Protein 8B8V (pdb70)

Sequence (397 aa):
EYKYPAIKDLKKPCITLGKAPDLNKAYKSVLSGMNAAKLDPDDVCSYLAAAMQFFEGTCPEDWTSYGILIARKGDRITPNSLVEIKRTDVEGNWALTGGMELTRDPTVSEHASLVGLLLSLYRLSKISNYKTNIADRIEQIFETAPFVKIVEHHTLMTTHKMCANWSTIPNFRFLAGTYDMFFSRIEHLYSAIRVGTVVTAYEDCSGLVSFTGFIKQINLTAREAILYFFHKNFEEEIRRMFEPGQETAVPHSYFIHFRSLGLSGKSPYSSNAVGHVFNLIHFVGCYMGQVRSLNATVIAACAPHEMSVLGGYLGEEFSPEAVYTRIMMNGGRLKRSHIRRYVSVSSNHQARPNSFAEFLNKTYSIFVNPSAIRAGLMAEETVDLINRNIEDNQAHL

Nearest PDB structures (foldseek):
  8b8v-assembly1_A  TM=1.003E+00  e=4.172E-60  Rabies virus CVS-11
  8fwl-assembly1_A  TM=9.904E-01  e=1.709E-51  Lyssavirus australis
  8ffr-assembly1_K  TM=9.799E-01  e=9.275E-48  Rabies virus CVS-11
  3pto-assembly1_A-2  TM=8.104E-01  e=1.019E-15  Vesicular stomatitis Indiana virus
  5uk4-assembly2_B  TM=8.076E-01  e=6.998E-15  Vesicular stomatitis Indiana virus strain San Juan

Secondary structure (DSSP, 8-state):
-------SSSPPPEEEE-PPPPHHHHHHHHHHHHHHT---HHHHHHHHHHGGGG--EE-SS-EEETTEEEE-TT-EE-GGGGSEEEE-S--------S-----SPPPHHHHHHHHHHHHHHHHHHH---HHHHHHHHHHHHTTSTTS---S-TTHHHHHHHHTTTGGG-HHHHHHHHHHHHHHHHS--TTGGGHHHHGGGTTTT-HHHHHHHHHHHHTT--HHHHHHT--BTTHHHHHHHHT-TTS-TTSTT-GGGGTTTTTS-SS-TTSTTTTHHHHHHHHHHHHHTT-HHHHTSBP-TTS-HHHHHHHHHHHHH---HHHHHHHHHHTTT---HHHHHHHHHHHTTS-PPTTBHHHHHHHHH-/-B--HHHHTS---HHHHHHHHHHHHHHHHHH-

Solvent-accessible surface area: 18147 Å² total; per-residue (Å²): 72,183,85,53,2,14,30,187,93,118,123,60,11,59,18,75,13,23,86,60,20,75,27,48,136,0,1,39,10,4,13,0,3,0,57,45,20,139,25,41,47,112,9,0,3,4,0,0,8,17,0,1,112,45,0,80,5,68,0,69,97,77,7,63,1,16,49,10,73,12,1,119,137,44,61,139,14,22,0,76,26,0,6,62,31,102,72,60,136,106,112,26,114,53,56,112,58,20,45,44,180,42,127,124,78,15,67,68,37,12,4,0,0,0,0,0,3,0,0,0,0,1,18,0,12,86,61,147,140,142,26,50,87,22,2,62,129,0,7,90,23,4,52,77,87,47,8,55,87,28,17,122,103,113,19,0,38,72,0,7,153,107,3,43,114,17,12,94,49,99,44,0,34,6,0,0,0,0,0,0,4,0,8,40,50,4,177,32,120,13,25,37,0,17,11,0,0,4,35,0,16,15,12,65,1,56,0,0,39,19,0,0,26,12,3,134,122,27,130,57,80,1,131,44,0,42,9,9,8,2,5,129,36,1,107,109,8,22,159,52,0,50,74,108,59,10,41,15,23,56,79,44,0,0,2,15,4,2,50,3,7,56,22,4,50,117,6,0,0,17,21,98,3,0,0,26,0,16,0,0,12,23,0,4,6,0,25,71,34,66,89,215,6,4,35,21,78,19,15,89,96,15,25,10,105,70,0,0,20,0,0,0,0,0,4,72,40,96,74,2,47,42,0,46,64,62,0,76,156,49,48,23,161,27,62,194,50,1,46,148,92,0,36,58,21,0,65,130,39,166,43,135,108,102,2,0,0,41,30,0,39,148,50,49,98,118,28,66,47,0,62,67,51,125,102,48,209,174,23,80,70,1,11,71,17,0,19,124,32,46,114,84,15,88,90,47,100

Organism: Rabies virus (strain CVS-11) (NCBI:txid11294)

InterPro domains:
  IPR000448 Rhabdovirus nucleocapsid [PF00945] (11-428)
  IPR023330 Rhabdovirus nucleocapsid, N-terminal [G3DSA:1.10.3570.10] (37-230)
  IPR023331 Rhabdovirus nucleocapsid, C-terminal [G3DSA:1.10.3610.10] (233-447)
  IPR035961 Rhabdovirus nucleoprotein-like [SSF140809] (7-448)

Structure (mmCIF, N/CA/C/O backbone):
data_8B8V
#
_entry.id   8B8V
#
_cell.length_a   39.571
_cell.length_b   73.617
_cell.length_c   154.361
_cell.angle_alpha   90.000
_cell.angle_beta   90.000
_cell.angle_gamma   90.000
#
_symmetry.space_group_name_H-M   'P 21 21 21'
#
loop_
_entity.id
_entity.type
_entity.pdbx_description
1 polymer Nucleoprotein
2 polymer Phosphoprotein
3 non-polymer DI(HYDROXYETHYL)ETHER
4 water water
#
loop_
_atom_site.group_PDB
_atom_site.id
_atom_site.type_symbol
_atom_site.label_atom_id
_atom_site.label_alt_id
_atom_site.label_comp_id
_atom_site.label_asym_id
_atom_site.label_entity_id
_atom_site.label_seq_id
_atom_site.pdbx_PDB_ins_code
_atom_site.Cartn_x
_atom_site.Cartn_y
_atom_site.Cartn_z
_atom_site.occupancy
_atom_site.B_iso_or_equiv
_atom_site.auth_seq_id
_atom_site.auth_comp_id
_atom_site.auth_asym_id
_atom_site.auth_atom_id
_atom_site.pdbx_PDB_model_num
ATOM 1 N N . GLU A 1 4 ? 16.727 36.716 21.802 1.00 55.49 27 GLU A N 1
ATOM 2 C CA . GLU A 1 4 ? 16.086 37.612 20.786 1.00 61.80 27 GLU A CA 1
ATOM 3 C C . GLU A 1 4 ? 14.973 38.494 21.314 1.00 66.71 27 GLU A C 1
ATOM 4 O O . GLU A 1 4 ? 14.767 39.570 20.760 1.00 79.14 27 GLU A O 1
ATOM 10 N N . TYR A 1 5 ? 14.249 38.054 22.348 1.00 65.75 28 TYR A N 1
ATOM 11 C CA . TYR A 1 5 ? 12.910 38.575 22.588 1.00 63.25 28 TYR A CA 1
ATOM 12 C C . TYR A 1 5 ? 12.865 39.982 23.208 1.00 53.31 28 TYR A C 1
ATOM 13 O O . TYR A 1 5 ? 12.215 40.834 22.632 1.00 51.07 28 TYR A O 1
ATOM 22 N N . LYS A 1 6 ? 13.583 40.272 24.293 1.00 44.24 29 LYS A N 1
ATOM 23 C CA . LYS A 1 6 ? 13.281 41.518 25.080 1.00 40.62 29 LYS A CA 1
ATOM 24 C C . LYS A 1 6 ? 14.402 42.589 25.088 1.00 34.69 29 LYS A C 1
ATOM 25 O O . LYS A 1 6 ? 15.405 42.441 25.767 1.00 35.17 29 LYS A O 1
ATOM 31 N N . TYR A 1 7 ? 14.234 43.645 24.298 1.00 27.57 30 TYR A N 1
ATOM 32 C CA . TYR A 1 7 ? 15.139 44.762 24.329 1.00 29.26 30 TYR A CA 1
ATOM 33 C C . TYR A 1 7 ? 15.082 45.493 25.692 1.00 27.97 30 TYR A C 1
ATOM 34 O O . TYR A 1 7 ? 13.998 45.694 26.210 1.00 28.98 30 TYR A O 1
ATOM 43 N N . PRO A 1 8 ? 16.235 45.911 26.257 1.00 28.87 31 PRO A N 1
ATOM 44 C CA . PRO A 1 8 ? 16.232 46.500 27.644 1.00 28.16 31 PRO A CA 1
ATOM 45 C C . PRO A 1 8 ? 15.699 47.946 27.864 1.00 26.33 31 PRO A C 1
ATOM 46 O O . PRO A 1 8 ? 15.501 48.308 28.991 1.00 27.24 31 PRO A O 1
ATOM 50 N N . ALA A 1 9 ? 15.433 48.738 26.834 1.00 26.93 32 ALA A N 1
ATOM 51 C CA . ALA A 1 9 ? 15.143 50.183 27.011 1.00 29.66 32 ALA A CA 1
ATOM 52 C C . ALA A 1 9 ? 13.940 50.382 27.946 1.00 29.98 32 ALA A C 1
ATOM 53 O O . ALA A 1 9 ? 12.888 49.818 27.726 1.00 31.12 32 ALA A O 1
ATOM 55 N N . ILE A 1 10 ? 14.139 51.130 29.030 1.00 30.49 33 ILE A N 1
ATOM 56 C CA . ILE A 1 10 ? 13.083 51.405 30.006 1.00 29.52 33 ILE A CA 1
ATOM 57 C C . ILE A 1 10 ? 12.124 52.332 29.290 1.00 29.36 33 ILE A C 1
ATOM 58 O O . ILE A 1 10 ? 12.542 53.318 28.723 1.00 30.19 33 ILE A O 1
ATOM 63 N N . LYS A 1 11 ? 10.850 52.013 29.296 1.00 36.20 34 LYS A N 1
ATOM 64 C CA . LYS A 1 11 ? 9.879 52.842 28.556 1.00 47.55 34 LYS A CA 1
ATOM 65 C C . LYS A 1 11 ? 9.044 53.835 29.398 1.00 49.23 34 LYS A C 1
ATOM 66 O O . LYS A 1 11 ? 8.416 54.718 28.827 1.00 52.95 34 LYS A O 1
ATOM 72 N N . ASP A 1 12 ? 9.152 53.768 30.725 1.00 46.08 35 ASP A N 1
ATOM 73 C CA . ASP A 1 12 ? 8.266 54.496 31.638 1.00 45.57 35 ASP A CA 1
ATOM 74 C C . ASP A 1 12 ? 8.960 55.362 32.728 1.00 41.27 35 ASP A C 1
ATOM 75 O O . ASP A 1 12 ? 8.374 55.705 33.734 1.00 41.32 35 ASP A O 1
ATOM 80 N N . LEU A 1 13 ? 10.215 55.704 32.536 1.00 41.56 36 LEU A N 1
ATOM 81 C CA . LEU A 1 13 ? 10.965 56.487 33.521 1.00 39.85 36 LEU A CA 1
ATOM 82 C C . LEU A 1 13 ? 11.122 55.834 34.890 1.00 36.21 36 LEU A C 1
ATOM 83 O O . LEU A 1 13 ? 11.538 56.512 35.790 1.00 35.18 36 LEU A O 1
ATOM 88 N N . LYS A 1 14 ? 10.825 54.540 35.072 1.00 36.14 37 LYS A N 1
ATOM 89 C CA . LYS A 1 14 ? 11.054 53.908 36.381 1.00 36.54 37 LYS A CA 1
ATOM 90 C C . LYS A 1 14 ? 12.486 53.330 36.534 1.00 34.23 37 LYS A C 1
ATOM 91 O O . LYS A 1 14 ? 12.987 52.622 35.658 1.00 33.39 37 LYS A O 1
ATOM 97 N N . LYS A 1 15 ? 13.152 53.671 37.634 1.00 32.16 38 LYS A N 1
ATOM 98 C CA . LYS A 1 15 ? 14.485 53.147 37.943 1.00 29.60 38 LYS A CA 1
ATOM 99 C C . LYS A 1 15 ? 14.384 51.675 38.121 1.00 27.36 38 LYS A C 1
ATOM 100 O O . LYS A 1 15 ? 13.356 51.188 38.579 1.00 30.06 38 LYS A O 1
ATOM 106 N N . PRO A 1 16 ? 15.439 50.939 37.744 1.00 25.42 39 PRO A N 1
ATOM 107 C CA . PRO A 1 16 ? 15.494 49.532 38.161 1.00 24.61 39 PRO A CA 1
ATOM 108 C C . PRO A 1 16 ? 15.273 49.369 39.672 1.00 24.63 39 PRO A C 1
ATOM 109 O O . PRO A 1 16 ? 15.824 50.140 40.468 1.00 22.46 39 PRO A O 1
ATOM 113 N N . CYS A 1 17 ? 14.496 48.353 40.034 1.00 25.74 40 CYS A N 1
ATOM 114 C CA . CYS A 1 17 ? 13.900 48.207 41.351 1.00 27.62 40 CYS A CA 1
ATOM 115 C C . CYS A 1 17 ? 14.101 46.790 41.890 1.00 25.57 40 CYS A C 1
ATOM 116 O O . CYS A 1 17 ? 14.018 45.851 41.147 1.00 25.00 40 CYS A O 1
ATOM 119 N N . ILE A 1 18 ? 14.382 46.629 43.187 1.00 22.92 41 ILE A N 1
ATOM 120 C CA . ILE A 1 18 ? 14.249 45.342 43.830 1.00 20.06 41 ILE A CA 1
ATOM 121 C C . ILE A 1 18 ? 13.625 45.605 45.186 1.00 19.40 41 ILE A C 1
ATOM 122 O O . ILE A 1 18 ? 13.583 46.738 45.641 1.00 19.42 41 ILE A O 1
ATOM 127 N N . THR A 1 19 ? 13.161 44.550 45.832 1.00 21.52 42 THR A N 1
ATOM 128 C CA . THR A 1 19 ? 12.616 44.600 47.205 1.00 23.66 42 THR A CA 1
ATOM 129 C C . THR A 1 19 ? 13.379 43.658 48.114 1.00 22.41 42 THR A C 1
ATOM 130 O O . THR A 1 19 ? 13.701 42.543 47.736 1.00 23.48 42 THR A O 1
ATOM 134 N N . LEU A 1 20 ? 13.656 44.151 49.301 1.00 24.52 43 LEU A N 1
ATOM 135 C CA . LEU A 1 20 ? 14.505 43.506 50.324 1.00 25.60 43 LEU A CA 1
ATOM 136 C C . LEU A 1 20 ? 13.806 43.663 51.673 1.00 23.45 43 LEU A C 1
ATOM 137 O O . LEU A 1 20 ? 12.803 44.333 51.760 1.00 24.92 43 LEU A O 1
ATOM 142 N N . GLY A 1 21 ? 14.350 43.076 52.728 1.00 22.63 44 GLY A N 1
ATOM 143 C CA . GLY A 1 21 ? 13.771 43.192 54.063 1.00 22.70 44 GLY A CA 1
ATOM 144 C C . GLY A 1 21 ? 13.955 44.551 54.677 1.00 24.84 44 GLY A C 1
ATOM 145 O O . GLY A 1 21 ? 14.423 45.513 54.018 1.00 25.99 44 GLY A O 1
ATOM 146 N N . LYS A 1 22 ? 13.615 44.630 55.957 1.00 24.79 45 LYS A N 1
ATOM 147 C CA . LYS A 1 22 ? 13.642 45.886 56.679 1.00 27.50 45 LYS A CA 1
ATOM 148 C C . LYS A 1 22 ? 15.099 46.332 56.953 1.00 26.68 45 LYS A C 1
ATOM 149 O O . LYS A 1 22 ? 15.941 45.525 57.284 1.00 25.59 45 LYS A O 1
ATOM 155 N N . ALA A 1 23 ? 15.351 47.628 56.842 1.00 24.79 46 ALA A N 1
ATOM 156 C CA . ALA A 1 23 ? 16.725 48.162 56.867 1.00 26.40 46 ALA A CA 1
ATOM 157 C C . ALA A 1 23 ? 17.349 47.829 58.194 1.00 24.18 46 ALA A C 1
ATOM 158 O O . ALA A 1 23 ? 16.748 48.058 59.209 1.00 28.02 46 ALA A O 1
ATOM 160 N N . PRO A 1 24 ? 18.555 47.286 58.195 1.00 25.24 47 PRO A N 1
ATOM 161 C CA . PRO A 1 24 ? 19.135 46.911 59.502 1.00 24.93 47 PRO A CA 1
ATOM 162 C C . PRO A 1 24 ? 19.929 48.037 60.142 1.00 22.21 47 PRO A C 1
ATOM 163 O O . PRO A 1 24 ? 20.322 48.971 59.477 1.00 21.29 47 PRO A O 1
ATOM 167 N N . ASP A 1 25 ? 20.158 47.934 61.445 1.00 23.55 48 ASP A N 1
ATOM 168 C CA . ASP A 1 25 ? 21.197 48.728 62.116 1.00 24.65 48 ASP A CA 1
ATOM 169 C C . ASP A 1 25 ? 22.540 48.298 61.461 1.00 23.69 48 ASP A C 1
ATOM 170 O O . ASP A 1 25 ? 22.843 47.123 61.496 1.00 24.20 48 ASP A O 1
ATOM 175 N N . LEU A 1 26 ? 23.294 49.193 60.807 1.00 22.55 49 LEU A N 1
ATOM 176 C CA . LEU A 1 26 ? 24.504 48.763 60.042 1.00 24.60 49 LEU A CA 1
ATOM 177 C C . LEU A 1 26 ? 25.667 48.097 60.823 1.00 24.36 49 LEU A C 1
ATOM 178 O O . LEU A 1 26 ? 26.359 47.278 60.257 1.00 24.83 49 LEU A O 1
ATOM 183 N N . ASN A 1 27 ? 25.863 48.464 62.091 1.00 23.26 50 ASN A N 1
ATOM 184 C CA . ASN A 1 27 ? 26.874 47.841 62.967 1.00 27.87 50 ASN A CA 1
ATOM 185 C C . ASN A 1 27 ? 26.549 46.412 63.265 1.00 24.40 50 ASN A C 1
ATOM 186 O O . ASN A 1 27 ? 27.413 45.556 63.189 1.00 24.60 50 ASN A O 1
ATOM 191 N N . LYS A 1 28 ? 25.276 46.167 63.530 1.00 22.54 51 LYS A N 1
ATOM 192 C CA . LYS A 1 28 ? 24.803 44.817 63.729 1.00 23.60 51 LYS A CA 1
ATOM 193 C C . LYS A 1 28 ? 24.823 43.951 62.502 1.00 21.23 51 LYS A C 1
ATOM 194 O O . LYS A 1 28 ? 25.172 42.762 62.610 1.00 20.02 51 LYS A O 1
ATOM 200 N N . ALA A 1 29 ? 24.374 44.506 61.381 1.00 19.03 52 ALA A N 1
ATOM 201 C CA . ALA A 1 29 ? 24.445 43.836 60.104 1.00 20.16 52 ALA A CA 1
ATOM 202 C C . ALA A 1 29 ? 25.873 43.479 59.784 1.00 19.82 52 ALA A C 1
ATOM 203 O O . ALA A 1 29 ? 26.155 42.342 59.485 1.00 19.39 52 ALA A O 1
ATOM 205 N N . TYR A 1 30 ? 26.790 44.442 59.859 1.00 20.41 53 TYR A N 1
ATOM 206 C CA . TYR A 1 30 ? 28.231 44.100 59.665 1.00 19.34 53 TYR A CA 1
ATOM 207 C C . TYR A 1 30 ? 28.668 42.875 60.495 1.00 19.41 53 TYR A C 1
ATOM 208 O O . TYR A 1 30 ? 29.318 41.938 59.997 1.00 18.95 53 TYR A O 1
ATOM 217 N N . LYS A 1 31 ? 28.313 42.873 61.765 1.00 21.33 54 LYS A N 1
ATOM 218 C CA . LYS A 1 31 ? 28.806 41.833 62.682 1.00 22.81 54 LYS A CA 1
ATOM 219 C C . LYS A 1 31 ? 28.240 40.469 62.300 1.00 22.67 54 LYS A C 1
ATOM 220 O O . LYS A 1 31 ? 28.974 39.440 62.214 1.00 21.11 54 LYS A O 1
ATOM 226 N N . SER A 1 32 ? 26.937 40.457 62.048 1.00 22.10 55 SER A N 1
ATOM 227 C CA . SER A 1 32 ? 26.287 39.214 61.622 1.00 20.39 55 SER A CA 1
ATOM 228 C C . SER A 1 32 ? 26.912 38.696 60.355 1.00 19.58 55 SER A C 1
ATOM 229 O O . SER A 1 32 ? 27.261 37.557 60.306 1.00 18.88 55 SER A O 1
ATOM 232 N N . VAL A 1 33 ? 27.077 39.558 59.335 1.00 21.01 56 VAL A N 1
ATOM 233 C CA . VAL A 1 33 ? 27.562 39.126 58.013 1.00 20.39 56 VAL A CA 1
ATOM 234 C C . VAL A 1 33 ? 29.046 38.698 58.049 1.00 21.88 56 VAL A C 1
ATOM 235 O O . VAL A 1 33 ? 29.424 37.694 57.409 1.00 22.10 56 VAL A O 1
ATOM 239 N N . LEU A 1 34 ? 29.887 39.447 58.772 1.00 21.74 57 LEU A N 1
ATOM 240 C CA . LEU A 1 34 ? 31.298 39.052 58.947 1.00 23.09 57 LEU A CA 1
ATOM 241 C C . LEU A 1 34 ? 31.369 37.707 59.652 1.00 24.40 57 LEU A C 1
ATOM 242 O O . LEU A 1 34 ? 32.131 36.839 59.262 1.00 21.83 57 LEU A O 1
ATOM 247 N N . SER A 1 35 ? 30.571 37.539 60.700 1.00 25.91 58 SER A N 1
ATOM 248 C CA . SER A 1 35 ? 30.486 36.239 61.357 1.00 27.93 58 SER A CA 1
ATOM 249 C C . SER A 1 35 ? 30.184 35.082 60.360 1.00 25.21 58 SER A C 1
ATOM 250 O O . SER A 1 35 ? 30.812 34.041 60.431 1.00 24.71 58 SER A O 1
ATOM 253 N N . GLY A 1 36 ? 29.208 35.266 59.473 1.00 23.13 59 GLY A N 1
ATOM 254 C CA . GLY A 1 3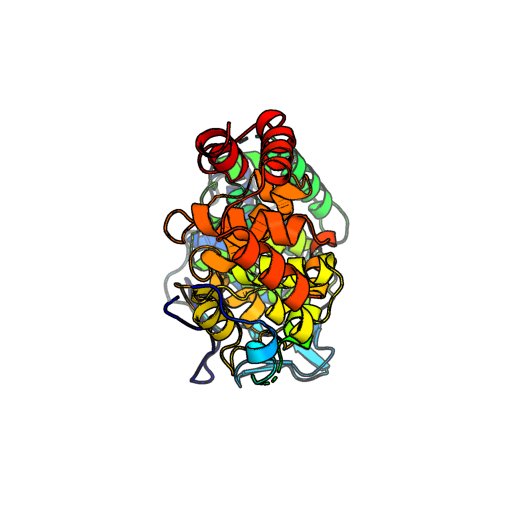6 ? 28.902 34.276 58.434 1.00 22.42 59 GLY A CA 1
ATOM 255 C C . GLY A 1 36 ? 29.994 34.041 57.416 1.00 22.60 59 GLY A C 1
ATOM 256 O O . GLY A 1 36 ? 30.249 32.914 57.009 1.00 21.34 59 GLY A O 1
ATOM 257 N N . MET A 1 37 ? 30.610 35.122 56.969 1.00 24.53 60 MET A N 1
ATOM 258 C CA . MET A 1 37 ? 31.787 35.037 56.123 1.00 27.74 60 MET A CA 1
ATOM 259 C C . MET A 1 37 ? 32.824 34.110 56.780 1.00 28.72 60 MET A C 1
ATOM 260 O O . MET A 1 37 ? 33.333 33.187 56.127 1.00 22.97 60 MET A O 1
ATOM 265 N N . ASN A 1 38 ? 33.077 34.308 58.074 1.00 27.51 61 ASN A N 1
ATOM 266 C CA . ASN A 1 38 ? 34.054 33.464 58.777 1.00 28.64 61 ASN A CA 1
ATOM 267 C C . ASN A 1 38 ? 33.617 32.028 58.974 1.00 30.35 61 ASN A C 1
ATOM 268 O O . ASN A 1 38 ? 34.461 31.154 58.985 1.00 30.80 61 ASN A O 1
ATOM 273 N N . ALA A 1 39 ? 32.329 31.770 59.172 1.00 29.23 62 ALA A N 1
ATOM 274 C CA . ALA A 1 39 ? 31.887 30.383 59.287 1.00 29.09 62 ALA A CA 1
ATOM 275 C C . ALA A 1 39 ? 31.503 29.747 57.956 1.00 32.16 62 ALA A C 1
ATOM 276 O O . ALA A 1 39 ? 31.067 28.607 57.968 1.00 36.27 62 ALA A O 1
ATOM 278 N N . ALA A 1 40 ? 31.649 30.435 56.813 1.00 32.27 63 ALA A N 1
ATOM 279 C CA . ALA A 1 40 ? 31.094 29.919 55.522 1.00 33.61 63 ALA A CA 1
ATOM 280 C C . ALA A 1 40 ? 29.579 29.589 55.568 1.00 31.33 63 ALA A C 1
ATOM 281 O O . ALA A 1 40 ? 29.090 28.643 54.980 1.00 34.67 63 ALA A O 1
ATOM 283 N N . LYS A 1 41 ? 28.843 30.399 56.278 1.00 31.74 64 LYS A N 1
ATOM 284 C CA . LYS A 1 41 ? 27.463 30.154 56.485 1.00 35.89 64 LYS A CA 1
ATOM 285 C C . LYS A 1 41 ? 26.788 31.490 56.300 1.00 34.11 64 LYS A C 1
ATOM 286 O O . LYS A 1 41 ? 26.417 32.136 57.242 1.00 39.56 64 LYS A O 1
ATOM 292 N N . LEU A 1 42 ? 26.648 31.905 55.069 1.00 30.21 65 LEU A N 1
ATOM 293 C CA . LEU A 1 42 ? 26.010 33.179 54.755 1.00 27.57 65 LEU A CA 1
ATOM 294 C C . LEU A 1 42 ? 24.550 33.034 54.329 1.00 27.19 65 LEU A C 1
ATOM 295 O O . LEU A 1 42 ? 24.210 32.164 53.561 1.00 25.97 65 LEU A O 1
ATOM 300 N N . ASP A 1 43 ? 23.726 33.975 54.764 1.00 28.42 66 ASP A N 1
ATOM 301 C CA . ASP A 1 43 ? 22.348 34.060 54.375 1.00 30.15 66 ASP A CA 1
ATOM 302 C C . ASP A 1 43 ? 22.213 35.063 53.223 1.00 27.20 66 ASP A C 1
ATOM 303 O O . ASP A 1 43 ? 22.472 36.203 53.409 1.00 26.14 66 ASP A O 1
ATOM 308 N N . PRO A 1 44 ? 21.749 34.635 52.049 1.00 28.38 67 PRO A N 1
ATOM 309 C CA . PRO A 1 44 ? 21.759 35.516 50.887 1.00 27.03 67 PRO A CA 1
ATOM 310 C C . PRO A 1 44 ? 20.827 36.737 50.997 1.00 28.29 67 PRO A C 1
ATOM 311 O O . PRO A 1 44 ? 21.175 37.808 50.518 1.00 27.63 67 PRO A O 1
ATOM 315 N N . ASP A 1 45 ? 19.683 36.592 51.651 1.00 25.75 68 ASP A N 1
ATOM 316 C CA . ASP A 1 45 ? 18.806 37.735 51.902 1.00 27.14 68 ASP A CA 1
ATOM 317 C C . ASP A 1 45 ? 19.435 38.741 52.869 1.00 23.81 68 ASP A C 1
ATOM 318 O O . ASP A 1 45 ? 19.240 39.934 52.703 1.00 21.61 68 ASP A O 1
ATOM 323 N N . ASP A 1 46 ? 20.147 38.270 53.885 1.00 21.85 69 ASP A N 1
ATOM 324 C CA . ASP A 1 46 ? 20.820 39.188 54.807 1.00 23.85 69 ASP A CA 1
ATOM 325 C C . ASP A 1 46 ? 21.951 39.951 54.081 1.00 21.23 69 ASP A C 1
ATOM 326 O O . ASP A 1 46 ? 22.129 41.143 54.258 1.00 19.63 69 ASP A O 1
ATOM 331 N N . VAL A 1 47 ? 22.685 39.240 53.244 1.00 20.81 70 VAL A N 1
ATOM 332 C CA . VAL A 1 47 ? 23.819 39.837 52.505 1.00 21.08 70 VAL A CA 1
ATOM 333 C C . VAL A 1 47 ? 23.301 40.956 51.641 1.00 21.07 70 VAL A C 1
ATOM 334 O O . VAL A 1 47 ? 23.853 42.062 51.674 1.00 19.18 70 VAL A O 1
ATOM 338 N N . CYS A 1 48 ? 22.230 40.678 50.894 1.00 21.07 71 CYS A N 1
ATOM 339 C CA . CYS A 1 48 ? 21.646 41.713 50.042 1.00 21.47 71 CYS A CA 1
ATOM 340 C C . CYS A 1 48 ? 21.135 42.895 50.810 1.00 20.12 71 CYS A C 1
ATOM 341 O O . CYS A 1 48 ? 21.414 43.996 50.422 1.00 19.52 71 CYS A O 1
ATOM 344 N N . SER A 1 49 ? 20.419 42.680 51.916 1.00 19.11 72 SER A N 1
ATOM 345 C CA . SER A 1 49 ? 19.975 43.786 52.769 1.00 18.44 72 SER A CA 1
ATOM 346 C C . SER A 1 49 ? 21.130 44.659 53.277 1.00 18.37 72 SER A C 1
ATOM 347 O O . SER A 1 49 ? 21.084 45.891 53.240 1.00 18.27 72 SER A O 1
ATOM 350 N N . TYR A 1 50 ? 22.152 43.999 53.796 1.00 18.08 73 TYR A N 1
ATOM 351 C CA . TYR A 1 50 ? 23.384 44.691 54.170 1.00 17.12 73 TYR A CA 1
ATOM 352 C C . TYR A 1 50 ? 24.058 45.448 53.001 1.00 16.63 73 TYR A C 1
ATOM 353 O O . TYR A 1 50 ? 24.394 46.633 53.167 1.00 17.63 73 TYR A O 1
ATOM 362 N N . LEU A 1 51 ? 24.261 44.795 51.858 1.00 16.22 74 LEU A N 1
ATOM 363 C CA . LEU A 1 51 ? 24.858 45.459 50.681 1.00 16.93 74 LEU A CA 1
ATOM 364 C C . LEU A 1 51 ? 24.153 46.725 50.215 1.00 17.13 74 LEU A C 1
ATOM 365 O O . LEU A 1 51 ? 24.822 47.715 49.825 1.00 16.84 74 LEU A O 1
ATOM 370 N N . ALA A 1 52 ? 22.814 46.681 50.252 1.00 16.68 75 ALA A N 1
ATOM 371 C CA . ALA A 1 52 ? 22.015 47.808 49.922 1.00 17.55 75 ALA A CA 1
ATOM 372 C C . ALA A 1 52 ? 22.135 48.894 50.944 1.00 18.41 75 ALA A C 1
ATOM 373 O O . ALA A 1 52 ? 22.283 50.042 50.567 1.00 18.67 75 ALA A O 1
ATOM 375 N N . ALA A 1 53 ? 22.059 48.554 52.231 1.00 18.75 76 ALA A N 1
ATOM 376 C CA . ALA A 1 53 ? 22.191 49.585 53.292 1.00 19.04 76 ALA A CA 1
ATOM 377 C C . ALA A 1 53 ? 23.604 50.236 53.321 1.00 18.19 76 ALA A C 1
ATOM 378 O O . ALA A 1 53 ? 23.755 51.425 53.637 1.00 19.12 76 ALA A O 1
ATOM 380 N N . ALA A 1 54 ? 24.630 49.463 52.995 1.00 17.00 77 ALA A N 1
ATOM 381 C CA . ALA A 1 54 ? 25.999 50.004 52.985 1.00 17.28 77 ALA A CA 1
ATOM 382 C C . ALA A 1 54 ? 26.281 50.974 51.852 1.00 18.89 77 ALA A C 1
ATOM 383 O O . ALA A 1 54 ? 27.340 51.536 51.819 1.00 20.70 77 ALA A O 1
ATOM 385 N N . MET A 1 55 ? 25.343 51.169 50.923 1.00 20.55 78 MET A N 1
ATOM 386 C CA . MET A 1 55 ? 25.489 52.099 49.824 1.00 21.04 78 MET A CA 1
ATOM 387 C C . MET A 1 55 ? 25.752 53.547 50.251 1.00 21.75 78 MET A C 1
ATOM 388 O O . MET A 1 55 ? 26.546 54.250 49.637 1.00 18.13 78 MET A O 1
ATOM 393 N N . GLN A 1 56 ? 25.085 53.941 51.320 1.00 21.23 79 GLN A N 1
ATOM 394 C CA . GLN A 1 56 ? 25.251 55.225 51.943 1.00 24.51 79 GLN A CA 1
ATOM 395 C C . GLN A 1 56 ? 26.701 55.590 52.298 1.00 26.71 79 GLN A C 1
ATOM 396 O O . GLN A 1 56 ? 26.971 56.733 52.497 1.00 26.58 79 GLN A O 1
ATOM 402 N N . PHE A 1 57 ? 27.613 54.621 52.407 1.00 26.15 80 PHE A N 1
ATOM 403 C CA . PHE A 1 57 ? 29.01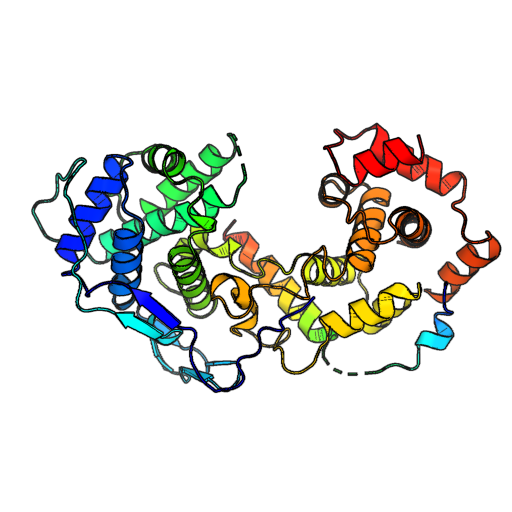1 54.916 52.738 1.00 24.84 80 PHE A CA 1
ATOM 404 C C . PHE A 1 57 ? 29.836 55.236 51.529 1.00 25.02 80 PHE A C 1
ATOM 405 O O . PHE A 1 57 ? 30.984 55.658 51.652 1.00 27.47 80 PHE A O 1
ATOM 413 N N . PHE A 1 58 ? 29.295 55.037 50.347 1.00 23.05 81 PHE A N 1
ATOM 414 C CA . PHE A 1 58 ? 30.086 55.248 49.154 1.00 24.22 81 PHE A CA 1
ATOM 415 C C . PHE A 1 58 ? 29.615 56.524 48.435 1.00 26.10 81 PHE A C 1
ATOM 416 O O . PHE A 1 58 ? 29.081 56.469 47.364 1.00 25.71 81 PHE A O 1
ATOM 424 N N . GLU A 1 59 ? 29.819 57.684 49.031 1.00 29.72 82 GLU A N 1
ATOM 425 C CA . GLU A 1 59 ? 29.353 58.911 48.397 1.00 31.75 82 GLU A CA 1
ATOM 426 C C . GLU A 1 59 ? 30.452 59.523 47.484 1.00 30.84 82 GLU A C 1
ATOM 427 O O . GLU A 1 59 ? 31.645 59.557 47.801 1.00 28.78 82 GLU A O 1
ATOM 433 N N . GLY A 1 60 ? 30.050 59.999 46.322 1.00 30.92 83 GLY A N 1
ATOM 434 C CA . GLY A 1 60 ? 30.956 60.771 45.484 1.00 31.60 83 GLY A CA 1
ATOM 435 C C . GLY A 1 60 ? 30.270 61.817 44.627 1.00 30.92 83 GLY A C 1
ATOM 436 O O . GLY A 1 60 ? 29.053 61.852 44.517 1.00 30.06 83 GLY A O 1
ATOM 437 N N . THR A 1 61 ? 31.080 62.631 43.954 1.00 30.40 84 THR A N 1
ATOM 438 C CA . THR A 1 61 ? 30.564 63.727 43.136 1.00 29.73 84 THR A CA 1
ATOM 439 C C . THR A 1 61 ? 30.437 63.279 41.697 1.00 28.28 84 THR A C 1
ATOM 440 O O . THR A 1 61 ? 31.397 62.794 41.129 1.00 26.49 84 THR A O 1
ATOM 444 N N . CYS A 1 62 ? 29.256 63.450 41.117 1.00 29.08 85 CYS A N 1
ATOM 445 C CA . CYS A 1 62 ? 29.043 63.176 39.691 1.00 30.90 85 CYS A CA 1
ATOM 446 C C . CYS A 1 62 ? 29.755 64.201 38.786 1.00 30.38 85 CYS A C 1
ATOM 447 O O . CYS A 1 62 ? 29.448 65.404 38.842 1.00 29.67 85 CYS A O 1
ATOM 450 N N . PRO A 1 63 ? 30.717 63.751 37.965 1.00 31.70 86 PRO A N 1
ATOM 451 C CA . PRO A 1 63 ? 31.508 64.703 37.208 1.00 31.02 86 PRO A CA 1
ATOM 452 C C . PRO A 1 63 ? 30.794 65.318 35.992 1.00 33.35 86 PRO A C 1
ATOM 453 O O . PRO A 1 63 ? 31.253 66.335 35.472 1.00 34.37 86 PRO A O 1
ATOM 457 N N . GLU A 1 64 ? 29.711 64.700 35.536 1.00 33.93 87 GLU A N 1
ATOM 458 C CA . GLU A 1 64 ? 28.955 65.177 34.385 1.00 41.44 87 GLU A CA 1
ATOM 459 C C . GLU A 1 64 ? 27.523 64.718 34.562 1.00 36.29 87 GLU A C 1
ATOM 460 O O . GLU A 1 64 ? 27.265 63.812 35.339 1.00 34.56 87 GLU A O 1
ATOM 466 N N . ASP A 1 65 ? 26.590 65.380 33.879 1.00 34.17 88 ASP A N 1
ATOM 467 C CA . ASP A 1 65 ? 25.178 65.012 33.917 1.00 32.97 88 ASP A CA 1
ATOM 468 C C . ASP A 1 65 ? 25.019 63.528 33.569 1.00 33.69 88 ASP A C 1
ATOM 469 O O . ASP A 1 65 ? 25.757 63.019 32.713 1.00 33.34 88 ASP A O 1
ATOM 474 N N . TRP A 1 66 ? 24.030 62.863 34.166 1.00 31.04 89 TRP A N 1
ATOM 475 C CA . TRP A 1 66 ? 23.880 61.438 34.008 1.00 27.81 89 TRP A CA 1
ATOM 476 C C . TRP A 1 66 ? 22.449 61.054 33.868 1.00 27.15 89 TRP A C 1
ATOM 477 O O . TRP A 1 66 ? 21.706 61.021 34.853 1.00 25.98 89 TRP A O 1
ATOM 488 N N . THR A 1 67 ? 22.097 60.692 32.630 1.00 25.76 90 THR A N 1
ATOM 489 C CA . THR A 1 67 ? 20.733 60.345 32.219 1.00 28.10 90 THR A CA 1
ATOM 490 C C . THR A 1 67 ? 20.770 59.099 31.366 1.00 25.05 90 THR A C 1
ATOM 491 O O . THR A 1 67 ? 21.673 58.933 30.622 1.00 29.63 90 THR A O 1
ATOM 495 N N . SER A 1 68 ? 19.789 58.228 31.468 1.00 24.12 91 SER A N 1
ATOM 496 C CA . SER A 1 68 ? 19.780 57.029 30.676 1.00 23.98 91 SER A CA 1
ATOM 497 C C . SER A 1 68 ? 18.366 56.548 30.629 1.00 23.32 91 SER A C 1
ATOM 498 O O . SER A 1 68 ? 17.766 56.369 31.697 1.00 23.63 91 SER A O 1
ATOM 501 N N . TYR A 1 69 ? 17.840 56.356 29.419 1.00 23.10 92 TYR A N 1
ATOM 502 C CA . TYR A 1 69 ? 16.462 55.928 29.169 1.00 25.43 92 TYR A CA 1
ATOM 503 C C . TYR A 1 69 ? 15.444 56.937 29.730 1.00 26.57 92 TYR A C 1
ATOM 504 O O . TYR A 1 69 ? 14.373 56.576 30.225 1.00 29.22 92 TYR A O 1
ATOM 513 N N . GLY A 1 70 ? 15.806 58.221 29.639 1.00 31.97 93 GLY A N 1
ATOM 514 C CA . GLY A 1 70 ? 14.960 59.319 30.138 1.00 33.40 93 GLY A CA 1
ATOM 515 C C . GLY A 1 70 ? 15.124 59.566 31.643 1.00 34.83 93 GLY A C 1
ATOM 516 O O . GLY A 1 70 ? 14.742 60.634 32.111 1.00 36.16 93 GLY A O 1
ATOM 517 N N . ILE A 1 71 ? 15.713 58.610 32.395 1.00 32.68 94 ILE A N 1
ATOM 518 C CA . ILE A 1 71 ? 15.829 58.713 33.872 1.00 29.40 94 ILE A CA 1
ATOM 519 C C . ILE A 1 71 ? 17.069 59.571 34.211 1.00 28.66 94 ILE A C 1
ATOM 520 O O . ILE A 1 71 ? 18.186 59.341 33.742 1.00 27.14 94 ILE A O 1
ATOM 525 N N . LEU A 1 72 ? 16.855 60.600 34.998 1.00 27.61 95 LEU A N 1
ATOM 526 C CA . LEU A 1 72 ? 17.959 61.383 35.497 1.00 28.90 95 LEU A CA 1
ATOM 527 C C . LEU A 1 72 ? 18.536 60.660 36.714 1.00 26.24 95 LEU A C 1
ATOM 528 O O . LEU A 1 72 ? 17.827 60.331 37.633 1.00 23.44 95 LEU A O 1
ATOM 533 N N . ILE A 1 73 ? 19.837 60.456 36.735 1.00 26.98 96 ILE A N 1
ATOM 534 C CA . ILE A 1 73 ? 20.481 59.829 37.900 1.00 28.84 96 ILE A CA 1
ATOM 535 C C . ILE A 1 73 ? 21.136 60.890 38.801 1.00 26.72 96 ILE A C 1
ATOM 536 O O . ILE A 1 73 ? 20.963 60.880 40.017 1.00 29.94 96 ILE A O 1
ATOM 541 N N . ALA A 1 74 ? 21.880 61.782 38.170 1.00 27.29 97 ALA A N 1
ATOM 542 C CA . ALA A 1 74 ? 22.547 62.903 38.795 1.00 28.15 97 ALA A CA 1
ATOM 543 C C . ALA A 1 74 ? 22.878 63.955 37.741 1.00 29.52 97 ALA A C 1
ATOM 544 O O . ALA A 1 74 ? 23.066 63.642 36.561 1.00 27.32 97 ALA A O 1
ATOM 546 N N . ARG A 1 75 ? 22.981 65.192 38.218 1.00 27.50 98 ARG A N 1
ATOM 547 C CA . ARG A 1 75 ? 23.489 66.286 37.461 1.00 29.48 98 ARG A CA 1
ATOM 548 C C . ARG A 1 75 ? 24.939 66.473 37.886 1.00 31.76 98 ARG A C 1
ATOM 549 O O . ARG A 1 75 ? 25.303 66.108 39.003 1.00 29.53 98 ARG A O 1
ATOM 557 N N . LYS A 1 76 ? 25.724 67.063 36.987 1.00 29.53 99 LYS A N 1
ATOM 558 C CA . LYS A 1 76 ? 27.068 67.499 37.261 1.00 34.46 99 LYS A CA 1
ATOM 559 C C . LYS A 1 76 ? 27.138 68.182 38.634 1.00 34.44 99 LYS A C 1
ATOM 560 O O . LYS A 1 76 ? 26.403 69.121 38.944 1.00 34.05 99 LYS A O 1
ATOM 566 N N . GLY A 1 77 ? 28.029 67.666 39.457 1.00 32.65 100 GLY A N 1
ATOM 567 C CA . GLY A 1 77 ? 28.233 68.186 40.790 1.00 30.27 100 GLY A CA 1
ATOM 568 C C . GLY A 1 77 ? 27.380 67.577 41.886 1.00 29.74 100 GLY A C 1
ATOM 569 O O . GLY A 1 77 ? 27.661 67.868 43.016 1.00 31.58 100 GLY A O 1
ATOM 570 N N . ASP A 1 78 ? 26.328 66.790 41.590 1.00 29.55 101 ASP A N 1
ATOM 571 C CA . ASP A 1 78 ? 25.517 66.169 42.660 1.00 30.86 101 ASP A CA 1
ATOM 572 C C . ASP A 1 78 ? 26.394 65.159 43.456 1.00 31.35 101 ASP A C 1
ATOM 573 O O . ASP A 1 78 ? 27.284 64.500 42.885 1.00 28.61 101 ASP A O 1
ATOM 578 N N . ARG A 1 79 ? 26.170 65.090 44.759 1.00 29.74 102 ARG A N 1
ATOM 579 C CA . ARG A 1 79 ? 26.781 64.075 45.575 1.00 33.10 102 ARG A CA 1
ATOM 580 C C . ARG A 1 79 ? 25.862 62.922 45.453 1.00 31.74 102 ARG A C 1
ATOM 581 O O . ARG A 1 79 ? 24.680 63.086 45.673 1.00 29.99 102 ARG A O 1
ATOM 589 N N . ILE A 1 80 ? 26.374 61.763 45.052 1.00 29.54 103 ILE A N 1
ATOM 590 C CA . ILE A 1 80 ? 25.529 60.585 44.969 1.00 29.12 103 ILE A CA 1
ATOM 591 C C . ILE A 1 80 ? 26.220 59.359 45.503 1.00 26.65 103 ILE A C 1
ATOM 592 O O . ILE A 1 80 ? 27.414 59.340 45.716 1.00 24.52 103 ILE A O 1
ATOM 597 N N . THR A 1 81 ? 25.391 58.365 45.756 1.00 23.82 104 THR A N 1
ATOM 598 C CA . THR A 1 81 ? 25.812 57.050 46.120 1.00 24.29 104 THR A CA 1
ATOM 599 C C . THR A 1 81 ? 25.171 56.080 45.145 1.00 22.14 104 THR A C 1
ATOM 600 O O . THR A 1 81 ? 24.368 56.496 44.315 1.00 22.14 104 THR A O 1
ATOM 604 N N . PRO A 1 82 ? 25.509 54.788 45.245 1.00 21.03 105 PRO A N 1
ATOM 605 C CA . PRO A 1 82 ? 24.949 53.830 44.287 1.00 20.77 105 PRO A CA 1
ATOM 606 C C . PRO A 1 82 ? 23.475 53.742 44.399 1.00 20.72 105 PRO A C 1
ATOM 607 O O . PRO A 1 82 ? 22.835 53.358 43.447 1.00 22.23 105 PRO A O 1
ATOM 611 N N . ASN A 1 83 ? 22.942 54.091 45.561 1.00 21.29 106 ASN A N 1
ATOM 612 C CA . ASN A 1 83 ? 21.514 54.101 45.777 1.00 23.48 106 ASN A CA 1
ATOM 613 C C . ASN A 1 83 ? 20.767 55.057 44.790 1.00 24.26 106 ASN A C 1
ATOM 614 O O . ASN A 1 83 ? 19.610 54.838 44.509 1.00 25.47 106 ASN A O 1
ATOM 619 N N . SER A 1 84 ? 21.454 56.049 44.220 1.00 23.21 107 SER A N 1
ATOM 620 C CA . SER A 1 84 ? 20.854 56.973 43.285 1.00 24.89 107 SER A CA 1
ATOM 621 C C . SER A 1 84 ? 20.503 56.342 41.942 1.00 25.84 107 SER A C 1
ATOM 622 O O . SER A 1 84 ? 19.743 56.931 41.163 1.00 24.47 107 SER A O 1
ATOM 625 N N . LEU A 1 85 ? 21.083 55.178 41.652 1.00 22.28 108 LEU A N 1
ATOM 626 C CA . LEU A 1 85 ? 20.922 54.573 40.367 1.00 20.87 108 LEU A CA 1
ATOM 627 C C . LEU A 1 85 ? 19.688 53.689 40.287 1.00 21.03 108 LEU A C 1
ATOM 628 O O . LEU A 1 85 ? 19.250 53.350 39.189 1.00 17.98 108 LEU A O 1
ATOM 633 N N . VAL A 1 86 ? 19.157 53.298 41.453 1.00 19.22 109 VAL A N 1
ATOM 634 C CA . VAL A 1 86 ? 18.138 52.277 41.504 1.00 20.03 109 VAL A CA 1
ATOM 635 C C . VAL A 1 86 ? 17.157 52.624 42.597 1.00 22.31 109 VAL A C 1
ATOM 636 O O . VAL A 1 86 ? 17.441 53.436 43.433 1.00 25.70 109 VAL A O 1
ATOM 640 N N . GLU A 1 87 ? 16.031 51.956 42.605 1.00 25.65 110 GLU A N 1
ATOM 641 C CA . GLU A 1 87 ? 15.117 51.959 43.742 1.00 28.48 110 GLU A CA 1
ATOM 642 C C . GLU A 1 87 ? 15.210 50.637 44.503 1.00 27.71 110 GLU A C 1
ATOM 643 O O . GLU A 1 87 ? 14.887 49.573 43.990 1.00 28.05 110 GLU A O 1
ATOM 649 N N . ILE A 1 88 ? 15.598 50.739 45.759 1.00 28.84 111 ILE A N 1
ATOM 650 C CA . ILE A 1 88 ? 15.496 49.654 46.725 1.00 28.52 111 ILE A CA 1
ATOM 651 C C . ILE A 1 88 ? 14.230 49.855 47.549 1.00 27.16 111 ILE A C 1
ATOM 652 O O . ILE A 1 88 ? 14.156 50.736 48.341 1.00 24.98 111 ILE A O 1
ATOM 657 N N . LYS A 1 89 ? 13.264 48.970 47.393 1.00 28.98 112 LYS A N 1
ATOM 658 C CA . LYS A 1 89 ? 12.120 48.948 48.269 1.00 30.01 112 LYS A CA 1
ATOM 659 C C . LYS A 1 89 ? 12.443 48.033 49.419 1.00 26.41 112 LYS A C 1
ATOM 660 O O . LYS A 1 89 ? 13.139 47.041 49.227 1.00 24.40 112 LYS A O 1
ATOM 666 N N . ARG A 1 90 ? 11.832 48.280 50.565 1.00 22.10 113 ARG A N 1
ATOM 667 C CA . ARG A 1 90 ? 12.030 47.424 51.699 1.00 25.58 113 ARG A CA 1
ATOM 668 C C . ARG A 1 90 ? 10.725 47.088 52.437 1.00 26.86 113 ARG A C 1
ATOM 669 O O . ARG A 1 90 ? 9.883 47.934 52.628 1.00 27.38 113 ARG A O 1
ATOM 677 N N . THR A 1 91 ? 10.568 45.843 52.833 1.00 29.15 114 THR A N 1
ATOM 678 C CA . THR A 1 91 ? 9.408 45.390 53.602 1.00 31.14 114 THR A CA 1
ATOM 679 C C . THR A 1 91 ? 9.562 45.688 55.083 1.00 32.41 114 THR A C 1
ATOM 680 O O . THR A 1 91 ? 10.582 46.196 55.517 1.00 30.87 114 THR A O 1
ATOM 684 N N . ASP A 1 92 ? 8.502 45.373 55.826 1.00 37.67 115 ASP A N 1
ATOM 685 C CA . ASP A 1 92 ? 8.433 45.422 57.304 1.00 43.09 115 ASP A CA 1
ATOM 686 C C . ASP A 1 92 ? 9.229 44.280 58.026 1.00 38.09 115 ASP A C 1
ATOM 687 O O . ASP A 1 92 ? 9.458 44.343 59.235 1.00 37.34 115 ASP A O 1
ATOM 692 N N . VAL A 1 93 ? 9.617 43.245 57.290 1.00 38.25 116 VAL A N 1
ATOM 693 C CA . VAL A 1 93 ? 10.189 42.000 57.837 1.00 36.94 116 VAL A CA 1
ATOM 694 C C . VAL A 1 93 ? 11.715 42.109 58.116 1.00 34.86 116 VAL A C 1
ATOM 695 O O . VAL A 1 93 ? 12.517 42.239 57.174 1.00 35.74 116 VAL A O 1
ATOM 699 N N . GLU A 1 94 ? 12.085 42.027 59.392 1.00 32.84 117 GLU A N 1
ATOM 700 C CA . GLU A 1 94 ? 13.479 42.097 59.856 1.00 37.82 117 GLU A CA 1
ATOM 701 C C . GLU A 1 94 ? 14.207 40.910 59.276 1.00 33.63 117 GLU A C 1
ATOM 702 O O . GLU A 1 94 ? 13.618 39.861 59.156 1.00 33.09 117 GLU A O 1
ATOM 708 N N . GLY A 1 95 ? 15.488 41.064 58.951 1.00 30.95 118 GLY A N 1
ATOM 709 C CA . GLY A 1 95 ? 16.327 39.928 58.558 1.00 26.63 118 GLY A CA 1
ATOM 710 C C . GLY A 1 95 ? 16.645 39.126 59.791 1.00 26.74 118 GLY A C 1
ATOM 711 O O . GLY A 1 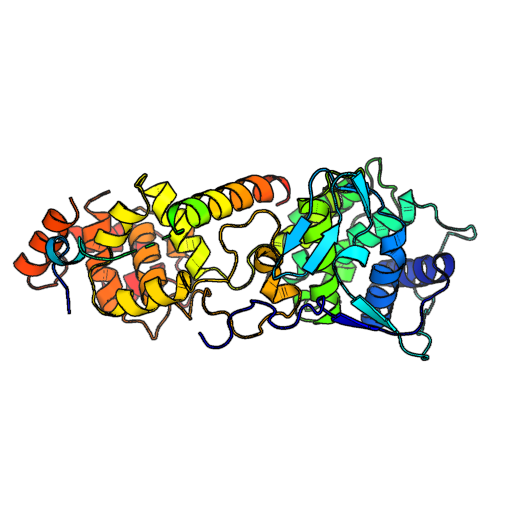95 ? 16.280 39.516 60.895 1.00 28.27 118 GLY A O 1
ATOM 712 N N . ASN A 1 96 ? 17.305 38.001 59.589 1.00 27.00 119 ASN A N 1
ATOM 713 C CA . ASN A 1 96 ? 17.738 37.106 60.663 1.00 31.64 119 ASN A CA 1
ATOM 714 C C . ASN A 1 96 ? 18.896 37.601 61.495 1.00 29.88 119 ASN A C 1
ATOM 715 O O . ASN A 1 96 ? 18.801 37.593 62.691 1.00 28.66 119 ASN A O 1
ATOM 720 N N . TRP A 1 97 ? 20.012 37.962 60.845 1.00 28.08 120 TRP A N 1
ATOM 721 C CA . TRP A 1 97 ? 21.176 38.547 61.507 1.00 28.43 120 TRP A CA 1
ATOM 722 C C . TRP A 1 97 ? 21.770 37.653 62.612 1.00 26.74 120 TRP A C 1
ATOM 723 O O . TRP A 1 97 ? 22.009 38.138 63.716 1.00 28.40 120 TRP A O 1
ATOM 734 N N . ALA A 1 98 ? 22.017 36.379 62.311 1.00 26.58 121 ALA A N 1
ATOM 735 C CA . ALA A 1 98 ? 22.592 35.467 63.289 1.00 29.30 121 ALA A CA 1
ATOM 736 C C . ALA A 1 98 ? 24.071 35.725 63.445 1.00 31.64 121 ALA A C 1
ATOM 737 O O . ALA A 1 98 ? 24.748 36.104 62.497 1.00 31.36 121 ALA A O 1
ATOM 739 N N . LEU A 1 99 ? 24.562 35.498 64.644 1.00 33.84 122 LEU A N 1
ATOM 740 C CA . LEU A 1 99 ? 25.977 35.427 64.879 1.00 39.59 122 LEU A CA 1
ATOM 741 C C . LEU A 1 99 ? 26.321 33.958 64.825 1.00 40.31 122 LEU A C 1
ATOM 742 O O . LEU A 1 99 ? 25.687 33.165 65.482 1.00 44.39 122 LEU A O 1
ATOM 747 N N . THR A 1 100 ? 27.296 33.588 64.008 1.00 40.88 123 THR A N 1
ATOM 748 C CA . THR A 1 100 ? 27.620 32.165 63.799 1.00 45.55 123 THR A CA 1
ATOM 749 C C . THR A 1 100 ? 29.121 31.927 63.990 1.00 47.10 123 THR A C 1
ATOM 750 O O . THR A 1 100 ? 29.547 31.364 65.003 1.00 43.48 123 THR A O 1
ATOM 754 N N . GLY A 1 101 ? 29.917 32.412 63.048 1.00 54.19 124 GLY A N 1
ATOM 755 C CA . GLY A 1 101 ? 31.378 32.265 63.113 1.00 58.60 124 GLY A CA 1
ATOM 756 C C . GLY A 1 101 ? 32.016 33.184 64.131 1.00 58.11 124 GLY A C 1
ATOM 757 O O . GLY A 1 101 ? 31.353 33.650 65.068 1.00 60.76 124 GLY A O 1
ATOM 758 N N . GLY A 1 102 ? 33.307 33.443 63.933 1.00 61.74 125 GLY A N 1
ATOM 759 C CA . GLY A 1 102 ? 34.108 34.265 64.853 1.00 67.35 125 GLY A CA 1
ATOM 760 C C . GLY A 1 102 ? 33.735 35.739 64.809 1.00 68.40 125 GLY A C 1
ATOM 761 O O . GLY A 1 102 ? 33.550 36.321 63.722 1.00 73.45 125 GLY A O 1
ATOM 762 N N . MET A 1 103 ? 33.585 36.332 65.992 1.00 70.64 126 MET A N 1
ATOM 763 C CA . MET A 1 103 ? 33.321 37.776 66.138 1.00 71.14 126 MET A CA 1
ATOM 764 C C . MET A 1 103 ? 34.150 38.301 67.286 1.00 68.10 126 MET A C 1
ATOM 765 O O . MET A 1 103 ? 33.679 38.396 68.420 1.00 74.46 126 MET A O 1
ATOM 770 N N . GLU A 1 104 ? 35.388 38.645 66.961 1.00 68.09 127 GLU A N 1
ATOM 771 C CA . GLU A 1 104 ? 36.302 39.254 67.906 1.00 70.73 127 GLU A CA 1
ATOM 772 C C . GLU A 1 104 ? 35.886 40.687 68.251 1.00 64.01 127 GLU A C 1
ATOM 773 O O . GLU A 1 104 ? 36.087 41.132 69.367 1.00 67.43 127 GLU A O 1
ATOM 779 N N . LEU A 1 105 ? 35.234 41.363 67.315 1.00 59.34 128 LEU A N 1
ATOM 780 C CA . LEU A 1 105 ? 34.910 42.793 67.423 1.00 54.00 128 LEU A CA 1
ATOM 781 C C . LEU A 1 105 ? 33.731 43.090 68.329 1.00 48.21 128 LEU A C 1
ATOM 782 O O . LEU A 1 105 ? 32.584 42.767 68.017 1.00 44.65 128 LEU A O 1
ATOM 787 N N . THR A 1 106 ? 34.038 43.752 69.443 1.00 45.61 129 THR A N 1
ATOM 788 C CA . THR A 1 106 ? 33.030 44.276 70.331 1.00 42.36 129 THR A CA 1
ATOM 789 C C . THR A 1 106 ? 32.608 45.621 69.791 1.00 38.30 129 THR A C 1
ATOM 790 O O . THR A 1 106 ? 31.423 45.889 69.698 1.00 37.05 129 THR A O 1
ATOM 794 N N . ARG A 1 107 ? 33.571 46.490 69.472 1.00 35.40 130 ARG A N 1
ATOM 795 C CA . ARG A 1 107 ? 33.248 47.882 69.112 1.00 32.51 130 ARG A CA 1
ATOM 796 C C . ARG A 1 107 ? 32.541 47.920 67.763 1.00 29.00 130 ARG A C 1
ATOM 797 O O . ARG A 1 107 ? 32.430 46.934 67.084 1.00 29.87 130 ARG A O 1
ATOM 805 N N . ASP A 1 108 ? 32.155 49.097 67.350 1.00 29.10 131 ASP A N 1
ATOM 806 C CA . ASP A 1 108 ? 31.492 49.260 66.084 1.00 31.09 131 ASP A CA 1
ATOM 807 C C . ASP A 1 108 ? 32.503 49.297 64.919 1.00 26.90 131 ASP A C 1
ATOM 808 O O . ASP A 1 108 ? 33.619 49.725 65.101 1.00 27.69 131 ASP A O 1
ATOM 813 N N . PRO A 1 109 ? 32.125 48.784 63.738 1.00 23.89 132 PRO A N 1
ATOM 814 C CA . PRO A 1 109 ? 33.018 48.850 62.571 1.00 22.78 132 PRO A CA 1
ATOM 815 C C . PRO A 1 109 ? 33.199 50.281 62.076 1.00 23.50 132 PRO A C 1
ATOM 816 O O . PRO A 1 109 ? 32.296 51.093 62.250 1.00 24.84 132 PRO A O 1
ATOM 820 N N . THR A 1 110 ? 34.355 50.559 61.474 1.00 22.97 133 THR A N 1
ATOM 821 C CA . THR A 1 110 ? 34.613 51.786 60.724 1.00 23.23 133 THR A CA 1
ATOM 822 C C . THR A 1 110 ? 34.038 51.665 59.295 1.00 22.04 133 THR A C 1
ATOM 823 O O . THR A 1 110 ? 33.790 50.547 58.792 1.00 21.92 133 THR A O 1
ATOM 827 N N . VAL A 1 111 ? 33.866 52.811 58.648 1.00 20.30 134 VAL A N 1
ATOM 828 C CA . VAL A 1 111 ? 33.589 52.869 57.207 1.00 21.45 134 VAL A CA 1
ATOM 829 C C . VAL A 1 111 ? 34.602 52.056 56.343 1.00 20.99 134 VAL A C 1
ATOM 830 O O . VAL A 1 111 ? 34.198 51.296 55.389 1.00 18.37 134 VAL A O 1
ATOM 834 N N . SER A 1 112 ? 35.882 52.160 56.703 1.00 17.88 135 SER A N 1
ATOM 835 C CA . SER A 1 112 ? 36.951 51.370 56.067 1.00 17.73 135 SER A CA 1
ATOM 836 C C . SER A 1 112 ? 36.736 49.822 56.146 1.00 18.55 135 SER A C 1
ATOM 837 O O . SER A 1 112 ? 37.014 49.067 55.176 1.00 17.92 135 SER A O 1
ATOM 840 N N . GLU A 1 113 ? 36.256 49.369 57.310 1.00 18.73 136 GLU A N 1
ATOM 841 C CA . GLU A 1 113 ? 35.900 47.998 57.525 1.00 18.42 136 GLU A CA 1
ATOM 842 C C . GLU A 1 113 ? 34.642 47.537 56.746 1.00 17.54 136 GLU A C 1
ATOM 843 O O . GLU A 1 113 ? 34.683 46.453 56.113 1.00 17.75 136 GLU A O 1
ATOM 849 N N . HIS A 1 114 ? 33.551 48.321 56.779 1.00 15.74 137 HIS A N 1
ATOM 850 C CA . HIS A 1 114 ? 32.401 48.140 55.887 1.00 15.26 137 HIS A CA 1
ATOM 851 C C . HIS A 1 114 ? 32.783 47.981 54.442 1.00 15.11 137 HIS A C 1
ATOM 852 O O . HIS A 1 114 ? 32.425 46.982 53.806 1.00 16.57 137 HIS A O 1
ATOM 859 N N . ALA A 1 115 ? 33.539 48.937 53.908 1.00 15.56 138 ALA A N 1
ATOM 860 C CA . ALA A 1 115 ? 33.960 48.834 52.515 1.00 16.26 138 ALA A CA 1
ATOM 861 C C . ALA A 1 115 ? 34.723 47.563 52.196 1.00 16.85 138 ALA A C 1
ATOM 862 O O . ALA A 1 115 ? 34.572 47.019 51.091 1.00 17.24 138 ALA A O 1
ATOM 864 N N . SER A 1 116 ? 35.532 47.078 53.132 1.00 17.45 139 SER A N 1
ATOM 865 C CA . SER A 1 116 ? 36.255 45.818 52.897 1.00 18.90 139 SER A CA 1
ATOM 866 C C . SER A 1 116 ? 35.307 44.638 52.827 1.00 18.45 139 SER A C 1
ATOM 867 O O . SER A 1 116 ? 35.497 43.759 52.017 1.00 20.25 139 SER A O 1
ATOM 870 N N . LEU A 1 117 ? 34.298 44.619 53.706 1.00 17.41 140 LEU A N 1
ATOM 871 C CA . LEU A 1 117 ? 33.328 43.549 53.760 1.00 16.31 140 LEU A CA 1
ATOM 872 C C . LEU A 1 117 ? 32.442 43.618 52.558 1.00 16.15 140 LEU A C 1
ATOM 873 O O . LEU A 1 117 ? 32.166 42.596 51.963 1.00 15.36 140 LEU A O 1
ATOM 878 N N . VAL A 1 118 ? 31.995 44.819 52.195 1.00 15.59 141 VAL A N 1
ATOM 879 C CA . VAL A 1 118 ? 31.230 44.994 50.958 1.00 14.94 141 VAL A CA 1
ATOM 880 C C . VAL A 1 118 ? 32.046 44.429 49.799 1.00 17.05 141 VAL A C 1
ATOM 881 O O . VAL A 1 118 ? 31.560 43.638 48.979 1.00 16.67 141 VAL A O 1
ATOM 885 N N . GLY A 1 119 ? 33.309 44.827 49.729 1.00 18.72 142 GLY A N 1
ATOM 886 C CA . GLY A 1 119 ? 34.216 44.340 48.659 1.00 18.73 142 GLY A CA 1
ATOM 887 C C . GLY A 1 119 ? 34.343 42.840 48.620 1.00 18.80 142 GLY A C 1
ATOM 888 O O . GLY A 1 119 ? 34.201 42.227 47.561 1.00 19.56 142 GLY A O 1
ATOM 889 N N . LEU A 1 120 ? 34.580 42.222 49.774 1.00 18.64 143 LEU A N 1
ATOM 890 C CA . LEU A 1 120 ? 34.675 40.775 49.799 1.00 18.12 143 LEU A CA 1
ATOM 891 C C . LEU A 1 120 ? 33.371 40.034 49.467 1.00 18.17 143 LEU A C 1
ATOM 892 O O . LEU A 1 120 ? 33.399 38.966 48.850 1.00 17.92 143 LEU A O 1
ATOM 897 N N . LEU A 1 121 ? 32.238 40.567 49.901 1.00 17.28 144 LEU A N 1
ATOM 898 C CA . LEU A 1 121 ? 30.976 39.955 49.576 1.00 17.73 144 LEU A CA 1
ATOM 899 C C . LEU A 1 121 ? 30.689 40.003 48.108 1.00 17.12 144 LEU A C 1
ATOM 900 O O . LEU A 1 121 ? 30.254 39.037 47.516 1.00 19.81 144 LEU A O 1
ATOM 905 N N . LEU A 1 122 ? 30.883 41.144 47.502 1.00 17.66 145 LEU A N 1
ATOM 906 C CA . LEU A 1 122 ? 30.626 41.261 46.062 1.00 18.67 145 LEU A CA 1
ATOM 907 C C . LEU A 1 122 ? 31.550 40.371 45.255 1.00 18.23 145 LEU A C 1
ATOM 908 O O . LEU A 1 122 ? 31.191 39.958 44.135 1.00 19.73 145 LEU A O 1
ATOM 913 N N . SER A 1 123 ? 32.718 40.053 45.788 1.00 17.80 146 SER A N 1
ATOM 914 C CA . SER A 1 123 ? 33.677 39.241 45.022 1.00 18.94 146 SER A CA 1
ATOM 915 C C . SER A 1 123 ? 33.197 37.797 44.890 1.00 18.86 146 SER A C 1
ATOM 916 O O . SER A 1 123 ? 33.618 37.098 44.002 1.00 18.20 146 SER A O 1
ATOM 919 N N . LEU A 1 124 ? 32.224 37.391 45.716 1.00 18.00 147 LEU A N 1
ATOM 920 C CA . LEU A 1 124 ? 31.567 36.117 45.546 1.00 18.22 147 LEU A CA 1
ATOM 921 C C . LEU A 1 124 ? 30.743 36.079 44.250 1.00 19.71 147 LEU A C 1
ATOM 922 O O . LEU A 1 124 ? 30.394 35.002 43.784 1.00 19.44 147 LEU A O 1
ATOM 927 N N . TYR A 1 125 ? 30.445 37.233 43.657 1.00 19.17 148 TYR A N 1
ATOM 928 C CA . TYR A 1 125 ? 29.755 37.236 42.372 1.00 19.78 148 TYR A CA 1
ATOM 929 C C . TYR A 1 125 ? 30.682 36.746 41.305 1.00 20.17 148 TYR A C 1
ATOM 930 O O . TYR A 1 125 ? 30.346 35.845 40.562 1.00 20.82 148 TYR A O 1
ATOM 939 N N . ARG A 1 126 ? 31.846 37.378 41.207 1.00 21.39 149 ARG A N 1
ATOM 940 C CA . ARG A 1 126 ? 32.867 36.982 40.228 1.00 23.75 149 ARG A CA 1
ATOM 941 C C . ARG A 1 126 ? 33.292 35.505 40.383 1.00 23.42 149 ARG A C 1
ATOM 942 O O . ARG A 1 126 ? 33.290 34.762 39.390 1.00 21.40 149 ARG A O 1
ATOM 950 N N . LEU A 1 127 ? 33.596 35.088 41.627 1.00 22.91 150 LEU A N 1
ATOM 951 C CA . LEU A 1 127 ? 33.989 33.687 41.901 1.00 24.71 150 LEU A CA 1
ATOM 952 C C . LEU A 1 127 ? 32.905 32.680 41.514 1.00 26.66 150 LEU A C 1
ATOM 953 O O . LEU A 1 127 ? 33.219 31.625 40.973 1.00 26.89 150 LEU A O 1
ATOM 958 N N . SER A 1 128 ? 31.648 33.003 41.801 1.00 27.46 151 SER A N 1
ATOM 959 C CA . SER A 1 128 ? 30.539 32.198 41.345 1.00 26.07 151 SER A CA 1
ATOM 960 C C . SER A 1 128 ? 30.392 32.201 39.819 1.00 30.23 151 SER A C 1
ATOM 961 O O . SER A 1 128 ? 29.940 31.229 39.236 1.00 30.77 151 SER A O 1
ATOM 964 N N . LYS A 1 129 ? 30.730 33.289 39.156 1.00 31.55 152 LYS A N 1
ATOM 965 C CA . LYS A 1 129 ? 30.547 33.334 37.711 1.00 33.75 152 LYS A CA 1
ATOM 966 C C . LYS A 1 129 ? 31.479 32.419 36.937 1.00 39.94 152 LYS A C 1
ATOM 967 O O . LYS A 1 129 ? 31.134 31.954 35.860 1.00 40.29 152 LYS A O 1
ATOM 973 N N . ILE A 1 130 ? 32.658 32.174 37.482 1.00 46.90 153 ILE A N 1
ATOM 974 C CA . ILE A 1 130 ? 33.556 31.182 36.914 1.00 54.18 153 ILE A CA 1
ATOM 975 C C . ILE A 1 130 ? 33.017 29.787 37.238 1.00 62.11 153 ILE A C 1
ATOM 976 O O . ILE A 1 130 ? 32.767 29.468 38.405 1.00 68.87 153 ILE A O 1
ATOM 981 N N . SER A 1 131 ? 32.835 28.959 36.215 1.00 67.46 154 SER A N 1
ATOM 982 C CA . SER A 1 131 ? 32.205 27.639 36.386 1.00 69.12 154 SER A CA 1
ATOM 983 C C . SER A 1 131 ? 33.090 26.635 37.117 1.00 62.85 154 SER A C 1
ATOM 984 O O . SER A 1 131 ? 33.043 25.444 36.833 1.00 57.31 154 SER A O 1
ATOM 987 N N . ASN A 1 137 ? 40.776 25.992 41.961 1.00 68.13 160 ASN A N 1
ATOM 988 C CA . ASN A 1 137 ? 41.670 25.936 40.801 1.00 68.28 160 ASN A CA 1
ATOM 989 C C . ASN A 1 137 ? 42.282 27.335 40.533 1.00 68.35 160 ASN A C 1
ATOM 990 O O . ASN A 1 137 ? 42.975 27.920 41.413 1.00 54.73 160 ASN A O 1
ATOM 995 N N . TYR A 1 138 ? 42.012 27.872 39.340 1.00 69.40 161 TYR A N 1
ATOM 996 C CA . TYR A 1 138 ? 42.243 29.274 39.016 1.00 70.88 161 TYR A CA 1
ATOM 997 C C . TYR A 1 138 ? 41.419 30.275 39.886 1.00 62.69 161 TYR A C 1
ATOM 998 O O . TYR A 1 138 ? 41.714 31.473 39.897 1.00 55.96 161 TYR A O 1
ATOM 1007 N N . LYS A 1 139 ? 40.394 29.771 40.585 1.00 58.05 162 LYS A N 1
ATOM 1008 C CA . LYS A 1 139 ? 39.619 30.527 41.581 1.00 57.63 162 LYS A CA 1
ATOM 1009 C C . LYS A 1 139 ? 40.509 31.001 42.704 1.00 58.96 162 LYS A C 1
ATOM 1010 O O . LYS A 1 139 ? 40.348 32.113 43.147 1.00 56.09 162 LYS A O 1
ATOM 1016 N N . THR A 1 140 ? 41.427 30.144 43.169 1.00 63.88 163 THR A N 1
ATOM 1017 C CA . THR A 1 140 ? 42.395 30.482 44.258 1.00 61.62 163 THR A CA 1
ATOM 1018 C C . THR A 1 140 ? 43.415 31.551 43.838 1.00 56.17 163 THR A C 1
ATOM 1019 O O . THR A 1 140 ? 43.808 32.395 44.645 1.00 59.81 163 THR A O 1
ATOM 1023 N N . ASN A 1 141 ? 43.824 31.550 42.585 1.00 47.36 164 ASN A N 1
ATOM 1024 C CA . ASN A 1 141 ? 44.597 32.682 42.090 1.00 47.79 164 ASN A CA 1
ATOM 1025 C C . ASN A 1 141 ? 43.790 33.997 42.244 1.00 45.98 164 ASN A C 1
ATOM 1026 O O . ASN A 1 141 ? 44.275 34.998 42.779 1.00 45.30 164 ASN A O 1
ATOM 1031 N N . ILE A 1 142 ? 42.547 33.967 41.767 1.00 42.95 165 ILE A N 1
ATOM 1032 C CA . ILE A 1 142 ? 41.641 35.129 41.819 1.00 40.28 165 ILE A CA 1
ATOM 1033 C C . ILE A 1 142 ? 41.371 35.521 43.272 1.00 34.59 165 ILE A C 1
ATOM 1034 O O . ILE A 1 142 ? 41.531 36.677 43.626 1.00 29.91 165 ILE A O 1
ATOM 1039 N N . ALA A 1 143 ? 41.027 34.541 44.103 1.00 31.24 166 ALA A N 1
ATOM 1040 C CA . ALA A 1 143 ? 40.639 34.783 45.471 1.00 31.95 166 ALA A CA 1
ATOM 1041 C C . ALA A 1 143 ? 41.749 35.371 46.302 1.00 33.68 166 ALA A C 1
ATOM 1042 O O . ALA A 1 143 ? 41.483 36.253 47.097 1.00 32.85 166 ALA A O 1
ATOM 1044 N N . ASP A 1 144 ? 42.985 34.900 46.096 1.00 38.48 167 ASP A N 1
ATOM 1045 C CA . ASP A 1 144 ? 44.159 35.405 46.835 1.00 40.10 167 ASP A CA 1
ATOM 1046 C C . ASP A 1 144 ? 44.469 36.862 46.488 1.00 38.87 167 ASP A C 1
ATOM 1047 O O . ASP A 1 144 ? 44.741 37.687 47.370 1.00 41.27 167 ASP A O 1
ATOM 1052 N N . ARG A 1 145 ? 44.419 37.197 45.207 1.00 35.18 168 ARG A N 1
ATOM 1053 C CA . ARG A 1 145 ? 44.517 38.575 44.800 1.00 34.36 168 ARG A CA 1
ATOM 1054 C C . ARG A 1 145 ? 43.401 39.500 45.381 1.00 31.04 168 ARG A C 1
ATOM 1055 O O . ARG A 1 145 ? 43.661 40.644 45.750 1.00 30.40 168 ARG A O 1
ATOM 1063 N N . ILE A 1 146 ? 42.172 39.004 45.434 1.00 27.52 169 ILE A N 1
ATOM 1064 C CA . ILE A 1 146 ? 41.063 39.765 45.977 1.00 27.62 169 ILE A CA 1
ATOM 1065 C C . ILE A 1 146 ? 41.267 40.049 47.472 1.00 25.82 169 ILE A C 1
ATOM 1066 O O . ILE A 1 146 ? 41.128 41.179 47.906 1.00 24.96 169 ILE A O 1
ATOM 1071 N N . GLU A 1 147 ? 41.553 39.001 48.232 1.00 26.51 170 GLU A N 1
ATOM 1072 C CA . GLU A 1 147 ? 41.904 39.106 49.659 1.00 31.08 170 GLU A CA 1
ATOM 1073 C C . GLU A 1 147 ? 42.968 40.169 49.941 1.00 30.73 170 GLU A C 1
ATOM 1074 O O . GLU A 1 147 ? 42.752 41.066 50.770 1.00 32.21 170 GLU A O 1
ATOM 1080 N N . GLN A 1 148 ? 44.047 40.128 49.175 1.00 28.62 171 GLN A N 1
ATOM 1081 C CA . GLN A 1 148 ? 45.084 41.165 49.202 1.00 28.21 171 GLN A CA 1
ATOM 1082 C C . GLN A 1 148 ? 44.613 42.593 48.887 1.00 26.26 171 GLN A C 1
ATOM 1083 O O . GLN A 1 148 ? 44.963 43.533 49.618 1.00 25.95 171 GLN A O 1
ATOM 1089 N N . ILE A 1 149 ? 43.821 42.789 47.836 1.00 23.60 172 ILE A N 1
ATOM 1090 C CA . ILE A 1 149 ? 43.226 44.114 47.608 1.00 22.19 172 ILE A CA 1
ATOM 1091 C C . ILE A 1 149 ? 42.458 44.611 48.844 1.00 21.85 172 ILE A C 1
ATOM 1092 O O . ILE A 1 149 ? 42.574 45.762 49.268 1.00 20.41 172 ILE A O 1
ATOM 1097 N N . PHE A 1 150 ? 41.669 43.741 49.450 1.00 21.79 173 PHE A N 1
ATOM 1098 C CA . PHE A 1 150 ? 40.892 44.204 50.579 1.00 22.71 173 PHE A CA 1
ATOM 1099 C C . PHE A 1 150 ? 41.583 44.201 51.930 1.00 23.73 173 PHE A C 1
ATOM 1100 O O . PHE A 1 150 ? 40.909 44.347 52.934 1.00 23.60 173 PHE A O 1
ATOM 1108 N N . GLU A 1 151 ? 42.909 44.047 51.966 1.00 27.40 174 GLU A N 1
ATOM 1109 C CA . GLU A 1 151 ? 43.742 44.228 53.180 1.00 31.29 174 GLU A CA 1
ATOM 1110 C C . GLU A 1 151 ? 44.645 45.433 53.028 1.00 30.05 174 GLU A C 1
ATOM 1111 O O . GLU A 1 151 ? 45.578 45.626 53.811 1.00 27.95 174 GLU A O 1
ATOM 1117 N N . THR A 1 152 ? 44.468 46.158 51.944 1.00 30.42 175 THR A N 1
ATOM 1118 C CA . THR A 1 152 ? 45.456 47.121 51.502 1.00 29.64 175 THR A CA 1
ATOM 1119 C C . THR A 1 152 ? 44.686 48.406 51.613 1.00 29.72 175 THR A C 1
ATOM 1120 O O . THR A 1 152 ? 43.598 48.512 51.024 1.00 26.76 175 THR A O 1
ATOM 1124 N N . ALA A 1 153 ? 45.252 49.372 52.355 1.00 28.87 176 ALA A N 1
ATOM 1125 C CA . ALA A 1 153 ? 44.656 50.701 52.551 1.00 27.86 176 ALA A CA 1
ATOM 1126 C C . ALA A 1 153 ? 44.280 51.252 51.173 1.00 27.73 176 ALA A C 1
ATOM 1127 O O . ALA A 1 153 ? 45.072 51.115 50.258 1.00 31.13 176 ALA A O 1
ATOM 1129 N N . PRO A 1 154 ? 43.070 51.799 50.976 1.00 26.60 177 PRO A N 1
ATOM 1130 C CA . PRO A 1 154 ? 42.107 52.220 52.004 1.00 24.09 177 PRO A CA 1
ATOM 1131 C C . PRO A 1 154 ? 41.213 51.149 52.701 1.00 22.81 177 PRO A C 1
ATOM 1132 O O . PRO A 1 154 ? 40.430 51.489 53.613 1.00 19.92 177 PRO A O 1
ATOM 1136 N N . PHE A 1 155 ? 41.341 49.888 52.283 1.00 22.09 178 PHE A N 1
ATOM 1137 C CA . PHE A 1 155 ? 40.644 48.782 52.903 1.00 22.97 178 PHE A CA 1
ATOM 1138 C C . PHE A 1 155 ? 41.409 48.325 54.145 1.00 25.69 178 PHE A C 1
ATOM 1139 O O . PHE A 1 155 ? 42.554 48.710 54.335 1.00 25.47 178 PHE A O 1
ATOM 1147 N N . VAL A 1 156 ? 40.765 47.506 54.971 1.00 26.14 179 VAL A N 1
ATOM 1148 C CA . VAL A 1 156 ? 41.314 47.054 56.255 1.00 26.50 179 VAL A CA 1
ATOM 1149 C C . VAL A 1 156 ? 41.169 45.550 56.259 1.00 27.35 179 VAL A C 1
ATOM 1150 O O . VAL A 1 156 ? 40.160 45.010 55.775 1.00 25.62 179 VAL A O 1
ATOM 1154 N N . LYS A 1 157 ? 42.168 44.865 56.800 1.00 27.23 180 LYS A N 1
ATOM 1155 C CA . LYS A 1 157 ? 42.058 43.438 57.039 1.00 29.66 180 LYS A CA 1
ATOM 1156 C C . LYS A 1 157 ? 40.992 43.112 58.093 1.00 27.77 180 LYS A C 1
ATOM 1157 O O . LYS A 1 157 ? 41.091 43.520 59.229 1.00 26.81 180 LYS A O 1
ATOM 1163 N N . ILE A 1 158 ? 39.981 42.360 57.689 1.00 25.74 181 ILE A N 1
ATOM 1164 C CA . ILE A 1 158 ? 38.951 41.903 58.642 1.00 25.38 181 ILE A CA 1
ATOM 1165 C C . ILE A 1 158 ? 38.768 40.389 58.640 1.00 24.38 181 ILE A C 1
ATOM 1166 O O . ILE A 1 158 ? 37.956 39.908 59.377 1.00 23.27 181 ILE A O 1
ATOM 1171 N N . VAL A 1 159 ? 39.397 39.682 57.705 1.00 26.21 182 VAL A N 1
ATOM 1172 C CA . VAL A 1 159 ? 39.320 38.213 57.628 1.00 29.02 182 VAL A CA 1
ATOM 1173 C C . VAL A 1 159 ? 40.727 37.670 57.373 1.00 30.02 182 VAL A C 1
ATOM 1174 O O . VAL A 1 159 ? 41.597 38.378 56.817 1.00 29.75 182 VAL A O 1
ATOM 1178 N N . GLU A 1 160 ? 40.891 36.405 57.746 1.00 31.14 183 GLU A N 1
ATOM 1179 C CA . GLU A 1 160 ? 42.114 35.621 57.529 1.00 34.45 183 GLU A CA 1
ATOM 1180 C C . GLU A 1 160 ? 42.235 35.031 56.151 1.00 33.25 183 GLU A C 1
ATOM 1181 O O . GLU A 1 160 ? 41.262 34.552 55.597 1.00 29.55 183 GLU A O 1
ATOM 1187 N N . HIS A 1 161 ? 43.463 34.969 55.653 1.00 37.67 184 HIS A N 1
ATOM 1188 C CA . HIS A 1 161 ? 43.734 34.428 54.326 1.00 40.64 184 HIS A CA 1
ATOM 1189 C C . HIS A 1 161 ? 43.019 33.105 54.151 1.00 38.86 184 HIS A C 1
ATOM 1190 O O . HIS A 1 161 ? 42.961 32.324 55.079 1.00 41.33 184 HIS A O 1
ATOM 1197 N N . HIS A 1 162 ? 42.460 32.858 52.971 1.00 37.41 185 HIS A N 1
ATOM 1198 C CA . HIS A 1 162 ? 41.750 31.588 52.657 1.00 38.08 185 HIS A CA 1
ATOM 1199 C C . HIS A 1 162 ? 40.300 31.491 53.128 1.00 32.47 185 HIS A C 1
ATOM 1200 O O . HIS A 1 162 ? 39.580 30.547 52.766 1.00 29.29 185 HIS A O 1
ATOM 1207 N N . THR A 1 163 ? 39.849 32.468 53.901 1.00 31.18 186 THR A N 1
ATOM 1208 C CA . THR A 1 163 ? 38.418 32.598 54.236 1.00 31.77 186 THR A CA 1
ATOM 1209 C C . THR A 1 163 ? 37.504 32.744 52.996 1.00 28.94 186 THR A C 1
ATOM 1210 O O . THR A 1 163 ? 36.479 32.073 52.892 1.00 26.81 186 THR A O 1
ATOM 1214 N N . LEU A 1 164 ? 37.891 33.606 52.068 1.00 28.02 187 LEU A N 1
ATOM 1215 C CA . LEU A 1 164 ? 37.062 33.899 50.915 1.00 29.06 187 LEU A CA 1
ATOM 1216 C C . LEU A 1 164 ? 36.736 32.676 50.061 1.00 27.88 187 LEU A C 1
ATOM 1217 O O . LEU A 1 164 ? 35.615 32.498 49.628 1.00 29.79 187 LEU A O 1
ATOM 1222 N N . MET A 1 165 ? 37.739 31.867 49.786 1.00 32.34 188 MET A N 1
ATOM 1223 C CA . MET A 1 165 ? 37.591 30.634 49.001 1.00 32.76 188 MET A CA 1
ATOM 1224 C C . MET A 1 165 ? 36.716 29.588 49.691 1.00 30.51 188 MET A C 1
ATOM 1225 O O . MET A 1 165 ? 35.888 28.943 49.064 1.00 33.33 188 MET A O 1
ATOM 1230 N N . THR A 1 166 ? 36.897 29.449 50.993 1.00 28.47 189 THR A N 1
ATOM 1231 C CA . THR A 1 166 ? 36.076 28.572 51.831 1.00 30.08 189 THR A CA 1
ATOM 1232 C C . THR A 1 166 ? 34.614 28.927 51.781 1.00 28.84 189 THR A C 1
ATOM 1233 O O . THR A 1 166 ? 33.721 28.070 51.638 1.00 31.74 189 THR A O 1
ATOM 1237 N N . THR A 1 167 ? 34.353 30.208 51.926 1.00 27.05 190 THR A N 1
ATOM 1238 C CA . THR A 1 167 ? 32.987 30.710 51.827 1.00 27.53 190 THR A CA 1
ATOM 1239 C C . THR A 1 167 ? 32.396 30.585 50.392 1.00 26.08 190 THR A C 1
ATOM 1240 O O . THR A 1 167 ? 31.224 30.260 50.217 1.00 23.80 190 THR A O 1
ATOM 1244 N N . HIS A 1 168 ? 33.196 30.926 49.396 1.00 25.49 191 HIS A N 1
ATOM 1245 C CA . HIS A 1 168 ? 32.820 30.732 48.003 1.00 29.55 191 HIS A CA 1
ATOM 1246 C C . HIS A 1 168 ? 32.351 29.333 47.691 1.00 33.53 191 HIS A C 1
ATOM 1247 O O . HIS A 1 168 ? 31.294 29.142 47.067 1.00 35.56 191 HIS A O 1
ATOM 1254 N N . LYS A 1 169 ? 33.146 28.358 48.110 1.00 39.34 192 LYS A N 1
ATOM 1255 C CA . LYS A 1 169 ? 32.802 26.933 48.010 1.00 43.22 192 LYS A CA 1
ATOM 1256 C C . LYS A 1 169 ? 31.351 26.661 48.481 1.00 39.84 192 LYS A C 1
ATOM 1257 O O . LYS A 1 169 ? 30.618 25.884 47.859 1.00 41.03 192 LYS A O 1
ATOM 1263 N N . MET A 1 170 ? 30.907 27.333 49.551 1.00 36.29 193 MET A N 1
ATOM 1264 C CA . MET A 1 170 ? 29.486 27.285 49.974 1.00 36.97 193 MET A CA 1
ATOM 1265 C C . MET A 1 170 ? 28.482 28.178 49.215 1.00 37.10 193 MET A C 1
ATOM 1266 O O . MET A 1 170 ? 27.277 28.050 49.394 1.00 36.94 193 MET A O 1
ATOM 1271 N N . CYS A 1 171 ? 28.987 29.093 48.399 1.00 33.82 194 CYS A N 1
ATOM 1272 C CA . CYS A 1 171 ? 28.184 30.125 47.753 1.00 32.60 194 CYS A CA 1
ATOM 1273 C C . CYS A 1 171 ? 28.402 30.052 46.231 1.00 29.00 194 CYS A C 1
ATOM 1274 O O . CYS A 1 171 ? 28.340 31.058 45.524 1.00 24.73 194 CYS A O 1
ATOM 1277 N N . ALA A 1 172 ? 28.662 28.858 45.707 1.00 29.35 195 ALA A N 1
ATOM 1278 C CA . ALA A 1 172 ? 29.165 28.772 44.342 1.00 28.73 195 ALA A CA 1
ATOM 1279 C C . ALA A 1 172 ? 28.170 29.247 43.280 1.00 27.16 195 ALA A C 1
ATOM 1280 O O . ALA A 1 172 ? 28.589 29.608 42.209 1.00 26.57 195 ALA A O 1
ATOM 1282 N N . ASN A 1 173 ? 26.883 29.327 43.615 1.00 27.40 196 ASN A N 1
ATOM 1283 C CA . ASN A 1 173 ? 25.808 29.625 42.662 1.00 26.81 196 ASN A CA 1
ATOM 1284 C C . ASN A 1 173 ? 25.208 30.993 42.871 1.00 27.44 196 ASN A C 1
ATOM 1285 O O . ASN A 1 173 ? 24.153 31.319 42.284 1.00 23.25 196 ASN A O 1
ATOM 1290 N N . TRP A 1 174 ? 25.835 31.789 43.733 1.00 27.07 197 TRP A N 1
ATOM 1291 C CA . TRP A 1 174 ? 25.274 33.125 44.052 1.00 27.09 197 TRP A CA 1
ATOM 1292 C C . TRP A 1 174 ? 25.162 34.069 42.858 1.00 24.02 197 TRP A C 1
ATOM 1293 O O . TRP A 1 174 ? 24.344 34.980 42.895 1.00 25.54 197 TRP A O 1
ATOM 1304 N N . SER A 1 175 ? 25.919 33.840 41.791 1.00 22.36 198 SER A N 1
ATOM 1305 C CA . SER A 1 175 ? 25.828 34.716 40.616 1.00 22.72 198 SER A CA 1
ATOM 1306 C C . SER A 1 175 ? 24.484 34.704 39.885 1.00 23.44 198 SER A C 1
ATOM 1307 O O . SER A 1 175 ? 24.245 35.579 39.079 1.00 25.10 198 SER A O 1
ATOM 1310 N N . THR A 1 176 ? 23.610 33.736 40.164 1.00 24.13 199 THR A N 1
ATOM 1311 C CA . THR A 1 176 ? 22.248 33.728 39.602 1.00 24.66 199 THR A CA 1
ATOM 1312 C C . THR A 1 176 ? 21.141 34.057 40.632 1.00 23.67 199 THR A C 1
ATOM 1313 O O . THR A 1 176 ? 19.989 33.932 40.328 1.00 25.00 199 THR A O 1
ATOM 1317 N N . ILE A 1 177 ? 21.506 34.443 41.857 1.00 24.50 200 ILE A N 1
ATOM 1318 C CA . ILE A 1 177 ? 20.540 34.981 42.821 1.00 24.92 200 ILE A CA 1
ATOM 1319 C C . ILE A 1 177 ? 20.209 36.396 42.348 1.00 26.37 200 ILE A C 1
ATOM 1320 O O . ILE A 1 177 ? 21.119 37.252 42.341 1.00 24.68 200 ILE A O 1
ATOM 1325 N N . PRO A 1 178 ? 18.947 36.644 41.914 1.00 25.41 201 PRO A N 1
ATOM 1326 C CA . PRO A 1 178 ? 18.726 37.902 41.192 1.00 24.11 201 PRO A CA 1
ATOM 1327 C C . PRO A 1 178 ? 18.983 39.180 41.986 1.00 20.89 201 PRO A C 1
ATOM 1328 O O . PRO A 1 178 ? 19.436 40.151 41.413 1.00 19.46 201 PRO A O 1
ATOM 1332 N N . ASN A 1 179 ? 18.690 39.183 43.259 1.00 19.35 202 ASN A N 1
ATOM 1333 C CA . ASN A 1 179 ? 18.948 40.386 44.070 1.00 20.83 202 ASN A CA 1
ATOM 1334 C C . ASN A 1 179 ? 20.449 40.688 44.275 1.00 19.30 202 ASN A C 1
ATOM 1335 O O . ASN A 1 179 ? 20.815 41.855 44.295 1.00 16.26 202 ASN A O 1
ATOM 1340 N N . PHE A 1 180 ? 21.241 39.634 44.418 1.00 16.85 203 PHE A N 1
ATOM 1341 C CA . PHE A 1 180 ? 22.664 39.756 44.582 1.00 18.59 203 PHE A CA 1
ATOM 1342 C C . PHE A 1 180 ? 23.312 40.218 43.255 1.00 19.71 203 PHE A C 1
ATOM 1343 O O . PHE A 1 180 ? 24.157 41.114 43.223 1.00 18.84 203 PHE A O 1
ATOM 1351 N N . ARG A 1 181 ? 22.888 39.614 42.163 1.00 19.57 204 ARG A N 1
ATOM 1352 C CA . ARG A 1 181 ? 23.317 40.030 40.847 1.00 20.68 204 ARG A CA 1
ATOM 1353 C C . ARG A 1 181 ? 22.966 41.522 40.579 1.00 19.68 204 ARG A C 1
ATOM 1354 O O . ARG A 1 181 ? 23.748 42.278 39.983 1.00 17.10 204 ARG A O 1
ATOM 1362 N N . PHE A 1 182 ? 21.765 41.924 41.017 1.00 17.97 205 PHE A N 1
ATOM 1363 C CA . PHE A 1 182 ? 21.325 43.292 40.883 1.00 19.10 205 PHE A CA 1
ATOM 1364 C C . PHE A 1 182 ? 22.286 44.234 41.624 1.00 18.22 205 PHE A C 1
ATOM 1365 O O . PHE A 1 182 ? 22.685 45.283 41.097 1.00 19.66 205 PHE A O 1
ATOM 1373 N N . LEU A 1 183 ? 22.629 43.889 42.858 1.00 18.02 206 LEU A N 1
ATOM 1374 C CA . LEU A 1 183 ? 23.485 44.741 43.688 1.00 17.97 206 LEU A CA 1
ATOM 1375 C C . LEU A 1 183 ? 24.929 44.817 43.144 1.00 16.70 206 LEU A C 1
ATOM 1376 O O . LEU A 1 183 ? 25.531 45.861 43.103 1.00 18.40 206 LEU A O 1
ATOM 1381 N N . ALA A 1 184 ? 25.430 43.727 42.592 1.00 16.17 207 ALA A N 1
ATOM 1382 C CA . ALA A 1 184 ? 26.716 43.712 41.910 1.00 16.65 207 ALA A CA 1
ATOM 1383 C C . ALA A 1 184 ? 26.723 44.636 40.718 1.00 17.22 207 ALA A C 1
ATOM 1384 O O . ALA A 1 184 ? 27.669 45.430 40.575 1.00 14.94 207 ALA A O 1
ATOM 1386 N N . GLY A 1 185 ? 25.667 44.554 39.883 1.00 16.87 208 GLY A N 1
ATOM 1387 C CA . GLY A 1 185 ? 25.536 45.435 38.730 1.00 16.12 208 GLY A CA 1
ATOM 1388 C C . GLY A 1 185 ? 25.425 46.902 39.103 1.00 17.37 208 GLY A C 1
ATOM 1389 O O . GLY A 1 185 ? 25.992 47.756 38.420 1.00 17.74 208 GLY A O 1
ATOM 1390 N N . THR A 1 186 ? 24.729 47.206 40.215 1.00 17.83 209 THR A N 1
ATOM 1391 C CA . THR A 1 186 ? 24.515 48.596 40.636 1.00 17.52 209 THR A CA 1
ATOM 1392 C C . THR A 1 186 ? 25.839 49.162 41.125 1.00 17.40 209 THR A C 1
ATOM 1393 O O . THR A 1 186 ? 26.176 50.297 40.812 1.00 15.85 209 THR A O 1
ATOM 139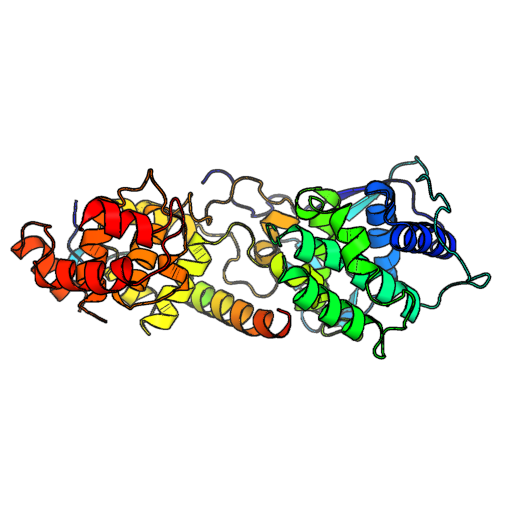7 N N . TYR A 1 187 ? 26.553 48.390 41.954 1.00 18.56 210 TYR A N 1
ATOM 1398 C CA . TYR A 1 187 ? 27.895 48.838 42.432 1.00 18.54 210 TYR A CA 1
ATOM 1399 C C . TYR A 1 187 ? 28.838 48.958 41.247 1.00 18.04 210 TYR A C 1
ATOM 1400 O O . TYR A 1 187 ? 29.593 49.879 41.204 1.00 19.85 210 TYR A O 1
ATOM 1409 N N . ASP A 1 188 ? 28.782 48.076 40.258 1.00 19.16 211 ASP A N 1
ATOM 1410 C CA . ASP A 1 188 ? 29.714 48.208 39.108 1.00 19.52 211 ASP A CA 1
ATOM 1411 C C . ASP A 1 188 ? 29.447 49.465 38.280 1.00 19.93 211 ASP A C 1
ATOM 1412 O O . ASP A 1 188 ? 30.349 50.107 37.839 1.00 21.21 211 ASP A O 1
ATOM 1417 N N . MET A 1 189 ? 28.176 49.771 38.044 1.00 21.93 212 MET A N 1
ATOM 1418 C CA . MET A 1 189 ? 27.742 50.943 37.291 1.00 20.06 212 MET A CA 1
ATOM 1419 C C . MET A 1 189 ? 28.130 52.258 37.996 1.00 19.21 212 MET A C 1
ATOM 1420 O O . MET A 1 189 ? 28.643 53.182 37.361 1.00 17.28 212 MET A O 1
ATOM 1425 N N . PHE A 1 190 ? 27.910 52.311 39.309 1.00 19.74 213 PHE A N 1
ATOM 1426 C CA . PHE A 1 190 ? 28.367 53.404 40.145 1.00 20.05 213 PHE A CA 1
ATOM 1427 C C . PHE A 1 190 ? 29.862 53.631 39.964 1.00 20.95 213 PHE A C 1
ATOM 1428 O O . PHE A 1 190 ? 30.261 54.696 39.501 1.00 21.77 213 PHE A O 1
ATOM 1436 N N . PHE A 1 191 ? 30.686 52.646 40.313 1.00 20.96 214 PHE A N 1
ATOM 1437 C CA . PHE A 1 191 ? 32.129 52.829 40.253 1.00 22.25 214 PHE A CA 1
ATOM 1438 C C . PHE A 1 191 ? 32.660 52.949 38.822 1.00 24.17 214 PHE A C 1
ATOM 1439 O O . PHE A 1 191 ? 33.760 53.365 38.672 1.00 27.60 214 PHE A O 1
ATOM 1447 N N . SER A 1 192 ? 31.936 52.539 37.778 1.00 24.92 215 SER A N 1
ATOM 1448 C CA . SER A 1 192 ? 32.378 52.843 36.412 1.00 27.75 215 SER A CA 1
ATOM 1449 C C . SER A 1 192 ? 32.319 54.347 36.131 1.00 26.91 215 SER A C 1
ATOM 1450 O O . SER A 1 192 ? 33.142 54.856 35.386 1.00 26.19 215 SER A O 1
ATOM 1453 N N . ARG A 1 193 ? 31.282 55.005 36.642 1.00 25.96 216 ARG A N 1
ATOM 1454 C CA . ARG A 1 193 ? 31.076 56.449 36.480 1.00 27.48 216 ARG A CA 1
ATOM 1455 C C . ARG A 1 193 ? 31.873 57.324 37.463 1.00 26.54 216 ARG A C 1
ATOM 1456 O O . ARG A 1 193 ? 32.344 58.389 37.098 1.00 26.17 216 ARG A O 1
ATOM 1464 N N . ILE A 1 194 ? 31.973 56.895 38.718 1.00 27.80 217 ILE A N 1
ATOM 1465 C CA . ILE A 1 194 ? 32.523 57.737 39.767 1.00 27.94 217 ILE A CA 1
ATOM 1466 C C . ILE A 1 194 ? 33.841 57.109 40.217 1.00 30.08 217 ILE A C 1
ATOM 1467 O O . ILE A 1 194 ? 33.850 56.065 40.905 1.00 31.97 217 ILE A O 1
ATOM 1472 N N . GLU A 1 195 ? 34.951 57.723 39.806 1.00 30.32 218 GLU A N 1
ATOM 1473 C CA . GLU A 1 195 ? 36.283 57.378 40.329 1.00 35.74 218 GLU A CA 1
ATOM 1474 C C . GLU A 1 195 ? 36.097 57.534 41.874 1.00 34.65 218 GLU A C 1
ATOM 1475 O O . GLU A 1 195 ? 35.500 58.498 42.352 1.00 38.86 218 GLU A O 1
ATOM 1481 N N . HIS A 1 196 ? 36.428 56.527 42.659 1.00 28.68 219 HIS A N 1
ATOM 1482 C CA . HIS A 1 196 ? 36.110 56.596 44.087 1.00 24.74 219 HIS A CA 1
ATOM 1483 C C . HIS A 1 196 ? 37.235 55.965 44.870 1.00 22.20 219 HIS A C 1
ATOM 1484 O O . HIS A 1 196 ? 37.963 55.138 44.335 1.00 20.72 219 HIS A O 1
ATOM 1491 N N . LEU A 1 197 ? 37.396 56.356 46.135 1.00 21.03 220 LEU A N 1
ATOM 1492 C CA . LEU A 1 197 ? 38.427 55.754 47.000 1.00 21.08 220 LEU A CA 1
ATOM 1493 C C . LEU A 1 197 ? 38.448 54.178 46.998 1.00 23.04 220 LEU A C 1
ATOM 1494 O O . LEU A 1 197 ? 39.508 53.497 46.908 1.00 23.56 220 LEU A O 1
ATOM 1499 N N . TYR A 1 198 ? 37.227 53.642 47.099 1.00 22.76 221 TYR A N 1
ATOM 1500 C CA . TYR A 1 198 ? 36.906 52.215 47.071 1.00 22.56 221 TYR A CA 1
ATOM 1501 C C . TYR A 1 198 ? 36.608 51.532 45.709 1.00 22.29 221 TYR A C 1
ATOM 1502 O O . TYR A 1 198 ? 36.126 50.408 45.691 1.00 23.48 221 TYR A O 1
ATOM 1511 N N . SER A 1 199 ? 36.931 52.193 44.613 1.00 23.30 222 SER A N 1
ATOM 1512 C CA . SER A 1 199 ? 36.721 51.694 43.217 1.00 26.74 222 SER A CA 1
ATOM 1513 C C . SER A 1 199 ? 37.233 50.317 42.876 1.00 24.28 222 SER A C 1
ATOM 1514 O O . SER A 1 199 ? 36.758 49.713 41.904 1.00 23.91 222 SER A O 1
ATOM 1517 N N . ALA A 1 200 ? 38.218 49.867 43.646 1.00 20.20 223 ALA A N 1
ATOM 1518 C CA . ALA A 1 200 ? 38.818 48.547 43.486 1.00 21.64 223 ALA A CA 1
ATOM 1519 C C . ALA A 1 200 ? 37.865 47.384 43.810 1.00 21.22 223 ALA A C 1
ATOM 1520 O O . ALA A 1 200 ? 38.090 46.248 43.380 1.00 21.35 223 ALA A O 1
ATOM 1522 N N . ILE A 1 201 ? 36.742 47.698 44.475 1.00 22.20 224 ILE A N 1
ATOM 1523 C CA . ILE A 1 201 ? 35.542 46.821 44.533 1.00 20.67 224 ILE A CA 1
ATOM 1524 C C . ILE A 1 201 ? 35.115 46.216 43.196 1.00 20.16 224 ILE A C 1
ATOM 1525 O O . ILE A 1 201 ? 34.658 45.078 43.176 1.00 21.65 224 ILE A O 1
ATOM 1530 N N . ARG A 1 202 ? 35.314 46.934 42.091 1.00 20.44 225 ARG A N 1
ATOM 1531 C CA . ARG A 1 202 ? 35.056 46.403 40.745 1.00 20.82 225 ARG A CA 1
ATOM 1532 C C . ARG A 1 202 ? 35.805 45.107 40.398 1.00 22.36 225 ARG A C 1
ATOM 1533 O O . ARG A 1 202 ? 35.388 44.392 39.484 1.00 21.13 225 ARG A O 1
ATOM 1541 N N . VAL A 1 203 ? 36.880 44.786 41.131 1.00 24.06 226 VAL A N 1
ATOM 1542 C CA . VAL A 1 203 ? 37.498 43.478 41.001 1.00 23.89 226 VAL A CA 1
ATOM 1543 C C . VAL A 1 203 ? 36.446 42.348 41.054 1.00 24.25 226 VAL A C 1
ATOM 1544 O O . VAL A 1 203 ? 36.602 41.365 40.339 1.00 22.80 226 VAL A O 1
ATOM 1548 N N . GLY A 1 204 ? 35.399 42.511 41.879 1.00 23.28 227 GLY A N 1
ATOM 1549 C CA . GLY A 1 204 ? 34.352 41.512 41.994 1.00 22.75 227 GLY A CA 1
ATOM 1550 C C . GLY A 1 204 ? 33.166 41.678 41.050 1.00 22.05 227 GLY A C 1
ATOM 1551 O O . GLY A 1 204 ? 32.519 40.704 40.735 1.00 21.21 227 GLY A O 1
ATOM 1552 N N . THR A 1 205 ? 32.876 42.904 40.637 1.00 19.84 228 THR A N 1
ATOM 1553 C CA . THR A 1 205 ? 31.654 43.224 39.917 1.00 19.32 228 THR A CA 1
ATOM 1554 C C . THR A 1 205 ? 31.826 43.494 38.414 1.00 19.61 228 THR A C 1
ATOM 1555 O O . THR A 1 205 ? 30.815 43.590 37.675 1.00 18.49 228 THR A O 1
ATOM 1559 N N . VAL A 1 206 ? 33.078 43.681 37.981 1.00 19.84 229 VAL A N 1
ATOM 1560 C CA . VAL A 1 206 ? 33.371 44.054 36.609 1.00 20.27 229 VAL A CA 1
ATOM 1561 C C . VAL A 1 206 ? 32.745 43.117 35.576 1.00 19.69 229 VAL A C 1
ATOM 1562 O O . VAL A 1 206 ? 32.390 43.549 34.494 1.00 18.83 229 VAL A O 1
ATOM 1566 N N . VAL A 1 207 ? 32.664 41.842 35.922 1.00 19.34 230 VAL A N 1
ATOM 1567 C CA . VAL A 1 207 ? 32.040 40.820 35.068 1.00 19.55 230 VAL A CA 1
ATOM 1568 C C . VAL A 1 207 ? 30.541 41.048 34.782 1.00 21.09 230 VAL A C 1
ATOM 1569 O O . VAL A 1 207 ? 30.033 40.456 33.837 1.00 22.30 230 VAL A O 1
ATOM 1573 N N . THR A 1 208 ? 29.841 41.917 35.542 1.00 19.92 231 THR A N 1
ATOM 1574 C CA . THR A 1 208 ? 28.471 42.281 35.181 1.00 18.50 231 THR A CA 1
ATOM 1575 C C . THR A 1 208 ? 28.425 43.132 33.917 1.00 19.73 231 THR A C 1
ATOM 1576 O O . THR A 1 208 ? 27.347 43.228 33.261 1.00 18.62 231 THR A O 1
ATOM 1580 N N . ALA A 1 209 ? 29.540 43.785 33.568 1.00 18.46 232 ALA A N 1
ATOM 1581 C CA . ALA A 1 209 ? 29.500 44.664 32.383 1.00 18.16 232 ALA A CA 1
ATOM 1582 C C . ALA A 1 209 ? 29.316 43.857 31.077 1.00 18.49 232 ALA A C 1
ATOM 1583 O O . ALA A 1 209 ? 30.059 42.936 30.790 1.00 16.64 232 ALA A O 1
ATOM 1585 N N . TYR A 1 210 ? 28.253 44.169 30.336 1.00 18.71 233 TYR A N 1
ATOM 1586 C CA . TYR A 1 210 ? 27.922 43.482 29.107 1.00 18.57 233 TYR A CA 1
ATOM 1587 C C . TYR A 1 210 ? 27.575 41.981 29.227 1.00 20.34 233 TYR A C 1
ATOM 1588 O O . TYR A 1 210 ? 27.700 41.260 28.241 1.00 19.07 233 TYR A O 1
ATOM 1597 N N . GLU A 1 211 ? 27.114 41.513 30.387 1.00 21.06 234 GLU A N 1
ATOM 1598 C CA . GLU A 1 211 ? 26.627 40.143 30.534 1.00 23.05 234 GLU A CA 1
ATOM 1599 C C . GLU A 1 211 ? 25.496 39.883 29.554 1.00 25.37 234 GLU A C 1
ATOM 1600 O O . GLU A 1 211 ? 24.616 40.750 29.402 1.00 24.25 234 GLU A O 1
ATOM 1606 N N . ASP A 1 212 ? 25.483 38.688 28.964 1.00 25.14 235 ASP A N 1
ATOM 1607 C CA . ASP A 1 212 ? 24.538 38.287 27.882 1.00 28.27 235 ASP A CA 1
ATOM 1608 C C . ASP A 1 212 ? 24.605 39.055 26.580 1.00 26.08 235 ASP A C 1
ATOM 1609 O O . ASP A 1 212 ? 23.681 39.023 25.792 1.00 24.62 235 ASP A O 1
ATOM 1614 N N . CYS A 1 213 ? 25.722 39.720 26.340 1.00 25.65 236 CYS A N 1
ATOM 1615 C CA . CYS A 1 213 ? 25.941 40.417 25.100 1.00 27.43 236 CYS A CA 1
ATOM 1616 C C . CYS A 1 213 ? 27.150 39.888 24.338 1.00 26.73 236 CYS A C 1
ATOM 1617 O O . CYS A 1 213 ? 27.808 40.656 23.692 1.00 27.09 236 CYS A O 1
ATOM 1620 N N . SER A 1 214 ? 27.396 38.577 24.378 1.00 28.59 237 SER A N 1
ATOM 1621 C CA . SER A 1 214 ? 28.584 37.967 23.735 1.00 27.96 237 SER A CA 1
ATOM 1622 C C . SER A 1 214 ? 28.606 38.188 22.265 1.00 24.63 237 SER A C 1
ATOM 1623 O O . SER A 1 214 ? 29.669 38.328 21.717 1.00 25.43 237 SER A O 1
ATOM 1626 N N . GLY A 1 215 ? 27.441 38.071 21.623 1.00 22.48 238 GLY A N 1
ATOM 1627 C CA . GLY A 1 215 ? 27.290 38.302 20.169 1.00 21.92 238 GLY A CA 1
ATOM 1628 C C . GLY A 1 215 ? 27.627 39.729 19.741 1.00 22.78 238 GLY A C 1
ATOM 1629 O O . GLY A 1 215 ? 28.405 39.961 18.798 1.00 25.37 238 GLY A O 1
ATOM 1630 N N . LEU A 1 216 ? 27.118 40.700 20.481 1.00 22.39 239 LEU A N 1
ATOM 1631 C CA . LEU A 1 216 ? 27.463 42.087 20.225 1.00 22.29 239 LEU A CA 1
ATOM 1632 C C . LEU A 1 216 ? 28.941 42.380 20.534 1.00 21.70 239 LEU A C 1
ATOM 1633 O O . LEU A 1 216 ? 29.623 43.045 19.728 1.00 22.26 239 LEU A O 1
ATOM 1638 N N . VAL A 1 217 ? 29.458 41.857 21.643 1.00 20.31 240 VAL A N 1
ATOM 1639 C CA . VAL A 1 217 ? 30.875 42.077 21.971 1.00 21.24 240 VAL A CA 1
ATOM 1640 C C . VAL A 1 217 ? 31.850 41.399 20.967 1.00 23.81 240 VAL A C 1
ATOM 1641 O O . VAL A 1 217 ? 32.863 42.009 20.570 1.00 26.99 240 VAL A O 1
ATOM 1645 N N . SER A 1 218 ? 31.593 40.148 20.587 1.00 21.58 241 SER A N 1
ATOM 1646 C CA . SER A 1 218 ? 32.354 39.529 19.484 1.00 21.79 241 SER A CA 1
ATOM 1647 C C . SER A 1 218 ? 32.363 40.346 18.211 1.00 21.13 241 SER A C 1
ATOM 1648 O O . SER A 1 218 ? 33.400 40.565 17.644 1.00 20.77 241 SER A O 1
ATOM 1651 N N . PHE A 1 219 ? 31.199 40.818 17.806 1.00 21.91 242 PHE A N 1
ATOM 1652 C CA . PHE A 1 219 ? 31.068 41.691 16.647 1.00 25.43 242 PHE A CA 1
ATOM 1653 C C . PHE A 1 219 ? 31.900 42.959 16.707 1.00 27.63 242 PHE A C 1
ATOM 1654 O O . PHE A 1 219 ? 32.633 43.265 15.782 1.00 26.55 242 PHE A O 1
ATOM 1662 N N . THR A 1 220 ? 31.800 43.700 17.807 1.00 28.67 243 THR A N 1
ATOM 1663 C CA . THR A 1 220 ? 32.598 44.899 17.938 1.00 27.51 243 THR A CA 1
ATOM 1664 C C . THR A 1 220 ? 34.087 44.567 18.034 1.00 30.11 243 THR A C 1
ATOM 1665 O O . THR A 1 220 ? 34.904 45.210 17.396 1.00 31.54 243 THR A O 1
ATOM 1669 N N . GLY A 1 221 ? 34.448 43.545 18.800 1.00 30.07 244 GLY A N 1
ATOM 1670 C CA . GLY A 1 221 ? 35.847 43.112 18.880 1.00 29.15 244 GLY A CA 1
ATOM 1671 C C . GLY A 1 221 ? 36.408 42.668 17.522 1.00 31.82 244 GLY A C 1
ATOM 1672 O O . GLY A 1 221 ? 37.562 42.927 17.197 1.00 30.79 244 GLY A O 1
ATOM 1673 N N . PHE A 1 222 ? 35.593 41.988 16.730 1.00 29.48 245 PHE A N 1
ATOM 1674 C CA . PHE A 1 222 ? 35.983 41.613 15.376 1.00 30.28 245 PHE A CA 1
ATOM 1675 C C . PHE A 1 222 ? 36.258 42.810 14.450 1.00 30.94 245 PHE A C 1
ATOM 1676 O O . PHE A 1 222 ? 37.223 42.792 13.715 1.00 28.82 245 PHE A O 1
ATOM 1684 N N . ILE A 1 223 ? 35.415 43.842 14.500 1.00 31.21 246 ILE A N 1
ATOM 1685 C CA . ILE A 1 223 ? 35.641 45.068 13.727 1.00 31.12 246 ILE A CA 1
ATOM 1686 C C . ILE A 1 223 ? 37.011 45.724 14.042 1.00 33.37 246 ILE A C 1
ATOM 1687 O O . ILE A 1 223 ? 37.797 46.045 13.143 1.00 29.86 246 ILE A O 1
ATOM 1692 N N . LYS A 1 224 ? 37.321 45.847 15.325 1.00 36.12 247 LYS A N 1
ATOM 1693 C CA . LYS A 1 224 ? 38.628 46.346 15.784 1.00 37.64 247 LYS A CA 1
ATOM 1694 C C . LYS A 1 224 ? 39.805 45.528 15.265 1.00 38.97 247 LYS A C 1
ATOM 1695 O O . LYS A 1 224 ? 40.857 46.062 14.901 1.00 38.08 247 LYS A O 1
ATOM 1701 N N . GLN A 1 225 ? 39.628 44.216 15.244 1.00 39.78 248 GLN A N 1
ATOM 1702 C CA . GLN A 1 225 ? 40.723 43.316 14.951 1.00 41.65 248 GLN A CA 1
ATOM 1703 C C . GLN A 1 225 ? 41.093 43.308 13.471 1.00 39.62 248 GLN A C 1
ATOM 1704 O O . GLN A 1 225 ? 42.250 43.220 13.136 1.00 42.87 248 GLN A O 1
ATOM 1710 N N . ILE A 1 226 ? 40.097 43.409 12.598 1.00 39.52 249 ILE A N 1
ATOM 1711 C CA . ILE A 1 226 ? 40.312 43.475 11.166 1.00 39.93 249 ILE A CA 1
ATOM 1712 C C . ILE A 1 226 ? 40.618 44.893 10.762 1.00 41.18 249 ILE A C 1
ATOM 1713 O O . ILE A 1 226 ? 40.835 45.158 9.599 1.00 41.19 249 ILE A O 1
ATOM 1718 N N . ASN A 1 227 ? 40.554 45.809 11.724 1.00 46.76 250 ASN A N 1
ATOM 1719 C CA . ASN A 1 227 ? 40.969 47.175 11.540 1.00 47.05 250 ASN A CA 1
ATOM 1720 C C . ASN A 1 227 ? 40.214 47.837 10.363 1.00 46.50 250 ASN A C 1
ATOM 1721 O O . ASN A 1 227 ? 40.816 48.340 9.412 1.00 48.59 250 ASN A O 1
ATOM 1726 N N . LEU A 1 228 ? 38.885 47.783 10.426 1.00 40.97 251 LEU A N 1
ATOM 1727 C CA . LEU A 1 228 ? 38.045 48.471 9.470 1.00 41.31 251 LEU A CA 1
ATOM 1728 C C . LEU A 1 228 ? 36.976 49.257 10.175 1.00 41.86 251 LEU A C 1
ATOM 1729 O O . LEU A 1 228 ? 36.649 48.997 11.330 1.00 41.96 251 LEU A O 1
ATOM 1734 N N . THR A 1 229 ? 36.378 50.178 9.438 1.00 43.69 252 THR A N 1
ATOM 1735 C CA . THR A 1 229 ? 35.194 50.875 9.922 1.00 44.23 252 THR A CA 1
ATOM 1736 C C . THR A 1 229 ? 34.051 49.872 9.986 1.00 45.36 252 THR A C 1
ATOM 1737 O O . THR A 1 229 ? 34.089 48.828 9.356 1.00 43.30 252 THR A O 1
ATOM 1741 N N . ALA A 1 230 ? 33.032 50.216 10.753 1.00 43.47 253 ALA A N 1
ATOM 1742 C CA . ALA A 1 230 ? 31.850 49.398 10.914 1.00 41.90 253 ALA A CA 1
ATOM 1743 C C . ALA A 1 230 ? 31.041 49.258 9.639 1.00 42.54 253 ALA A C 1
ATOM 1744 O O . ALA A 1 230 ? 30.550 48.175 9.365 1.00 39.86 253 ALA A O 1
ATOM 1746 N N . ARG A 1 231 ? 30.897 50.348 8.883 1.00 47.36 254 ARG A N 1
ATOM 1747 C CA . ARG A 1 231 ? 30.293 50.330 7.534 1.00 51.47 254 ARG A CA 1
ATOM 1748 C C . ARG A 1 231 ? 30.987 49.372 6.545 1.00 47.45 254 ARG A C 1
ATOM 1749 O O . ARG A 1 231 ? 30.330 48.545 5.923 1.00 46.99 254 ARG A O 1
ATOM 1757 N N . GLU A 1 232 ? 32.305 49.486 6.434 1.00 44.91 255 GLU A N 1
ATOM 1758 C CA . GLU A 1 232 ? 33.133 48.611 5.581 1.00 44.80 255 GLU A CA 1
ATOM 1759 C C . GLU A 1 232 ? 33.060 47.109 6.022 1.00 43.56 255 GLU A C 1
ATOM 1760 O O . GLU A 1 232 ? 32.814 46.206 5.190 1.00 38.16 255 GLU A O 1
ATOM 1766 N N . ALA A 1 233 ? 33.210 46.857 7.323 1.00 39.02 256 ALA A N 1
ATOM 1767 C CA . ALA A 1 233 ? 33.118 45.516 7.874 1.00 36.19 256 ALA A CA 1
ATOM 1768 C C . ALA A 1 233 ? 31.758 44.812 7.633 1.00 35.91 256 ALA A C 1
ATOM 1769 O O . ALA A 1 233 ? 31.719 43.599 7.385 1.00 33.24 256 ALA A O 1
ATOM 1771 N N . ILE A 1 234 ? 30.650 45.554 7.694 1.00 32.58 257 ILE A N 1
ATOM 1772 C CA . ILE A 1 234 ? 29.325 44.954 7.473 1.00 34.42 257 ILE A CA 1
ATOM 1773 C C . ILE A 1 234 ? 29.216 44.369 6.065 1.00 34.09 257 ILE A C 1
ATOM 1774 O O . ILE A 1 234 ? 28.486 43.406 5.870 1.00 29.58 257 ILE A O 1
ATOM 1779 N N . LEU A 1 235 ? 29.980 44.917 5.122 1.00 33.78 258 LEU A N 1
ATOM 1780 C CA . LEU A 1 235 ? 29.928 44.465 3.727 1.00 37.60 258 LEU A CA 1
ATOM 1781 C C . LEU A 1 235 ? 30.398 43.034 3.546 1.00 40.79 258 LEU A C 1
ATOM 1782 O O . LEU A 1 235 ? 29.962 42.332 2.619 1.00 40.19 258 LEU A O 1
ATOM 1787 N N . TYR A 1 236 ? 31.285 42.606 4.437 1.00 38.86 259 TYR A N 1
ATOM 1788 C CA . TYR A 1 236 ? 31.783 41.243 4.432 1.00 37.23 259 TYR A CA 1
ATOM 1789 C C . TYR A 1 236 ? 30.790 40.209 4.984 1.00 34.05 259 TYR A C 1
ATOM 1790 O O . TYR A 1 236 ? 31.002 39.012 4.841 1.00 30.89 259 TYR A O 1
ATOM 1799 N N . PHE A 1 237 ? 29.715 40.662 5.616 1.00 33.42 260 PHE A N 1
ATOM 1800 C CA . PHE A 1 237 ? 28.728 39.736 6.176 1.00 35.48 260 PHE A CA 1
ATOM 1801 C C . PHE A 1 237 ? 27.618 39.562 5.144 1.00 38.40 260 PHE A C 1
ATOM 1802 O O . PHE A 1 237 ? 26.496 40.033 5.337 1.00 38.54 260 PHE A O 1
ATOM 1810 N N . PHE A 1 238 ? 27.917 38.860 4.059 1.00 38.62 261 PHE A N 1
ATOM 1811 C CA . PHE A 1 238 ? 27.022 38.920 2.910 1.00 39.28 261 PHE A CA 1
ATOM 1812 C C . PHE A 1 238 ? 26.117 37.723 2.710 1.00 39.19 261 PHE A C 1
ATOM 1813 O O . PHE A 1 238 ? 25.338 37.673 1.763 1.00 45.66 261 PHE A O 1
ATOM 1821 N N . HIS A 1 239 ? 26.201 36.768 3.614 1.00 38.83 262 HIS A N 1
ATOM 1822 C CA . HIS A 1 239 ? 25.227 35.699 3.666 1.00 36.97 262 HIS A CA 1
ATOM 1823 C C . HIS A 1 239 ? 23.862 36.239 4.156 1.00 35.19 262 HIS A C 1
ATOM 1824 O O . HIS A 1 239 ? 23.809 37.076 5.019 1.00 30.59 262 HIS A O 1
ATOM 1831 N N . LYS A 1 240 ? 22.765 35.719 3.624 1.00 38.75 263 LYS A N 1
ATOM 1832 C CA . LYS A 1 240 ? 21.417 36.303 3.836 1.00 41.52 263 LYS A CA 1
ATOM 1833 C C . LYS A 1 240 ? 20.862 36.259 5.282 1.00 38.89 263 LYS A C 1
ATOM 1834 O O . LYS A 1 240 ? 20.112 37.137 5.679 1.00 42.25 263 LYS A O 1
ATOM 1840 N N . ASN A 1 241 ? 21.222 35.244 6.052 1.00 37.61 264 ASN A N 1
ATOM 1841 C CA . ASN A 1 241 ? 20.910 35.199 7.498 1.00 36.73 264 ASN A CA 1
ATOM 1842 C C . ASN A 1 241 ? 21.513 36.293 8.385 1.00 35.03 264 ASN A C 1
ATOM 1843 O O . ASN A 1 241 ? 21.000 36.536 9.487 1.00 34.53 264 ASN A O 1
ATOM 1848 N N . PHE A 1 242 ? 22.566 36.973 7.908 1.00 32.58 265 PHE A N 1
ATOM 1849 C CA . PHE A 1 242 ? 23.224 38.011 8.713 1.00 33.59 265 PHE A CA 1
ATOM 1850 C C . PHE A 1 242 ? 22.394 39.256 8.830 1.00 37.75 265 PHE A C 1
ATOM 1851 O O . PHE A 1 242 ? 22.595 40.004 9.754 1.00 33.99 265 PHE A O 1
ATOM 1859 N N . GLU A 1 243 ? 21.482 39.464 7.878 1.00 43.39 266 GLU A N 1
ATOM 1860 C CA . GLU A 1 243 ? 20.716 40.701 7.765 1.00 44.35 266 GLU A CA 1
ATOM 1861 C C . GLU A 1 243 ? 19.843 40.947 9.007 1.00 38.98 266 GLU A C 1
ATOM 1862 O O . GLU A 1 243 ? 19.941 41.991 9.610 1.00 31.92 266 GLU A O 1
ATOM 1868 N N . GLU A 1 244 ? 19.006 39.991 9.378 1.00 31.88 267 GLU A N 1
ATOM 1869 C CA . GLU A 1 244 ? 18.199 40.181 10.559 1.00 36.41 267 GLU A CA 1
ATOM 1870 C C . GLU A 1 244 ? 19.045 40.239 11.849 1.00 33.69 267 GLU A C 1
ATOM 1871 O O . GLU A 1 244 ? 18.675 40.918 12.785 1.00 28.40 267 GLU A O 1
ATOM 1877 N N . GLU A 1 245 ? 20.205 39.597 11.875 1.00 30.04 268 GLU A N 1
ATOM 1878 C CA . GLU A 1 245 ? 21.038 39.629 13.075 1.00 29.18 268 GLU A CA 1
ATOM 1879 C C . GLU A 1 245 ? 21.665 40.973 13.302 1.00 29.91 268 GLU A C 1
ATOM 1880 O O . GLU A 1 245 ? 21.588 41.518 14.419 1.00 27.42 268 GLU A O 1
ATOM 1886 N N . ILE A 1 246 ? 22.199 41.543 12.230 1.00 30.23 269 ILE A N 1
ATOM 1887 C CA . ILE A 1 246 ? 22.769 42.875 12.283 1.00 32.10 269 ILE A CA 1
ATOM 1888 C C . ILE A 1 246 ? 21.685 43.934 12.600 1.00 34.47 269 ILE A C 1
ATOM 1889 O O . ILE A 1 246 ? 21.929 44.818 13.429 1.00 38.58 269 ILE A O 1
ATOM 1894 N N . ARG A 1 247 ? 20.488 43.800 12.032 1.00 32.90 270 ARG A N 1
ATOM 1895 C CA . ARG A 1 247 ? 19.387 44.687 12.382 1.00 35.25 270 ARG A CA 1
ATOM 1896 C C . ARG A 1 247 ? 19.112 44.588 13.862 1.00 33.64 270 ARG A C 1
ATOM 1897 O O . ARG A 1 247 ? 18.895 45.584 14.520 1.00 34.84 270 ARG A O 1
ATOM 1905 N N . ARG A 1 248 ? 19.113 43.373 14.367 1.00 29.72 271 ARG A N 1
ATOM 1906 C CA . ARG A 1 248 ? 18.727 43.118 15.748 1.00 32.92 271 ARG A CA 1
ATOM 1907 C C . ARG A 1 248 ? 19.656 43.859 16.710 1.00 32.26 2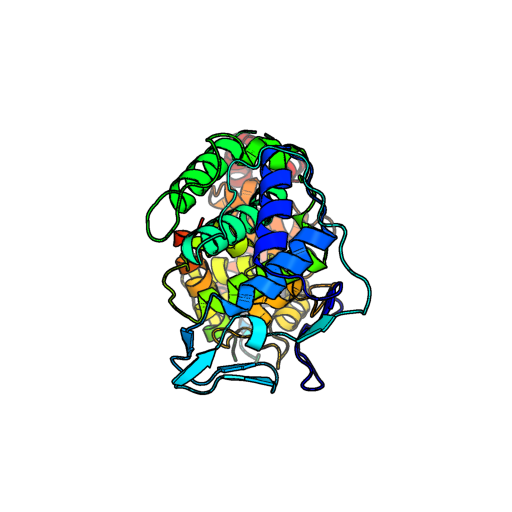71 ARG A C 1
ATOM 1908 O O . ARG A 1 248 ? 19.205 44.469 17.691 1.00 36.27 271 ARG A O 1
ATOM 1916 N N . MET A 1 249 ? 20.931 43.855 16.391 1.00 30.17 272 MET A N 1
ATOM 1917 C CA . MET A 1 249 ? 21.917 44.468 17.246 1.00 34.75 272 MET A CA 1
ATOM 1918 C C . MET A 1 249 ? 21.871 45.990 17.234 1.00 34.57 272 MET A C 1
ATOM 1919 O O . MET A 1 249 ? 22.277 46.609 18.212 1.00 32.67 272 MET A O 1
ATOM 1924 N N . PHE A 1 250 ? 21.445 46.585 16.118 1.00 36.16 273 PHE A N 1
ATOM 1925 C CA . PHE A 1 250 ? 21.331 48.055 16.007 1.00 37.36 273 PHE A CA 1
ATOM 1926 C C . PHE A 1 250 ? 19.908 48.591 16.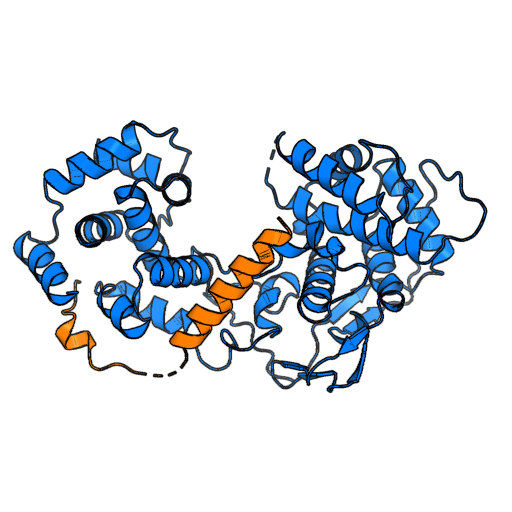005 1.00 34.92 273 PHE A C 1
ATOM 1927 O O . PHE A 1 250 ? 19.631 49.583 15.381 1.00 37.57 273 PHE A O 1
ATOM 1935 N N . GLU A 1 251 ? 19.023 47.913 16.719 1.00 36.17 274 GLU A N 1
ATOM 1936 C CA . GLU A 1 251 ? 17.740 48.434 17.085 1.00 40.50 274 GLU A CA 1
ATOM 1937 C C . GLU A 1 251 ? 17.934 49.828 17.732 1.00 41.89 274 GLU A C 1
ATOM 1938 O O . GLU A 1 251 ? 18.785 49.991 18.631 1.00 36.00 274 GLU A O 1
ATOM 1944 N N . PRO A 1 252 ? 17.147 50.839 17.276 1.00 41.38 275 PRO A N 1
ATOM 1945 C CA . PRO A 1 252 ? 17.346 52.170 17.856 1.00 39.21 275 PRO A CA 1
ATOM 1946 C C . PRO A 1 252 ? 16.766 52.275 19.257 1.00 33.36 275 PRO A C 1
ATOM 1947 O O . PRO A 1 252 ? 15.942 51.447 19.671 1.00 28.08 275 PRO A O 1
ATOM 1951 N N . GLY A 1 253 ? 17.238 53.293 19.963 1.00 32.81 276 GLY A N 1
ATOM 1952 C CA . GLY A 1 253 ? 16.736 53.632 21.292 1.00 33.55 276 GLY A CA 1
ATOM 1953 C C . GLY A 1 253 ? 17.336 52.833 22.443 1.00 33.12 276 GLY A C 1
ATOM 1954 O O . GLY A 1 253 ? 16.925 53.000 23.582 1.00 37.93 276 GLY A O 1
ATOM 1955 N N . GLN A 1 254 ? 18.316 51.991 22.168 1.00 28.93 277 GLN A N 1
ATOM 1956 C CA . GLN A 1 254 ? 18.848 51.076 23.193 1.00 28.74 277 GLN A CA 1
ATOM 1957 C C . GLN A 1 254 ? 20.095 51.562 23.922 1.00 25.24 277 GLN A C 1
ATOM 1958 O O . GLN A 1 254 ? 20.460 50.986 24.908 1.00 25.15 277 GLN A O 1
ATOM 1964 N N . GLU A 1 255 ? 20.728 52.602 23.411 1.00 24.76 278 GLU A N 1
ATOM 1965 C CA . GLU A 1 255 ? 21.787 53.328 24.078 1.00 28.40 278 GLU A CA 1
ATOM 1966 C C . GLU A 1 255 ? 23.094 52.534 24.123 1.00 28.33 278 GLU A C 1
ATOM 1967 O O . GLU A 1 255 ? 23.904 52.699 25.017 1.00 25.93 278 GLU A O 1
ATOM 1973 N N . THR A 1 256 ? 23.318 51.735 23.099 1.00 28.59 279 THR A N 1
ATOM 1974 C CA . THR A 1 256 ? 24.565 50.973 22.956 1.00 28.52 279 THR A CA 1
ATOM 1975 C C . THR A 1 256 ? 25.803 51.875 22.787 1.00 26.66 279 THR A C 1
ATOM 1976 O O . THR A 1 256 ? 26.952 51.416 22.924 1.00 22.47 279 THR A O 1
ATOM 1980 N N . ALA A 1 257 ? 25.549 53.130 22.411 1.00 26.19 280 ALA A N 1
ATOM 1981 C CA . ALA A 1 257 ? 26.599 54.126 22.153 1.00 28.72 280 ALA A CA 1
ATOM 1982 C C . ALA A 1 257 ? 26.696 55.192 23.238 1.00 29.69 280 ALA A C 1
ATOM 1983 O O . ALA A 1 257 ? 27.579 56.063 23.188 1.00 29.33 280 ALA A O 1
ATOM 1985 N N . VAL A 1 258 ? 25.833 55.099 24.245 1.00 33.26 281 VAL A N 1
ATOM 1986 C CA . VAL A 1 258 ? 25.773 56.115 25.303 1.00 31.89 281 VAL A CA 1
ATOM 1987 C C . VAL A 1 258 ? 26.703 55.747 26.448 1.00 28.80 281 VAL A C 1
ATOM 1988 O O . VAL A 1 258 ? 26.461 54.754 27.138 1.00 29.24 281 VAL A O 1
ATOM 1992 N N . PRO A 1 259 ? 27.722 56.576 26.708 1.00 28.35 282 PRO A N 1
ATOM 1993 C CA . PRO A 1 259 ? 28.552 56.292 27.908 1.00 27.88 282 PRO A CA 1
ATOM 1994 C C . PRO A 1 259 ? 27.729 56.127 29.234 1.00 25.77 282 PRO A C 1
ATOM 1995 O O . PRO A 1 259 ? 26.759 56.836 29.440 1.00 25.67 282 PRO A O 1
ATOM 1999 N N . HIS A 1 260 ? 28.082 55.135 30.054 1.00 24.48 283 HIS A N 1
ATOM 2000 C CA . HIS A 1 260 ? 27.471 54.913 31.374 1.00 26.25 283 HIS A CA 1
ATOM 2001 C C . HIS A 1 260 ? 25.944 54.679 31.428 1.00 24.41 283 HIS A C 1
ATOM 2002 O O . HIS A 1 260 ? 25.345 54.780 32.489 1.00 26.48 283 HIS A O 1
ATOM 2009 N N . SER A 1 261 ? 25.357 54.288 30.302 1.00 23.95 284 SER A N 1
ATOM 2010 C CA . SER A 1 261 ? 23.922 53.943 30.190 1.00 22.74 284 SER A CA 1
ATOM 2011 C C . SER A 1 261 ? 23.598 52.690 31.005 1.00 22.52 284 SER A C 1
ATOM 2012 O O . SER A 1 261 ? 24.469 51.810 31.160 1.00 21.45 284 SER A O 1
ATOM 2015 N N . TYR A 1 262 ? 22.342 52.573 31.463 1.00 20.55 285 TYR A N 1
ATOM 2016 C CA . TYR A 1 262 ? 21.892 51.337 32.059 1.00 21.56 285 TYR A CA 1
ATOM 2017 C C . TYR A 1 262 ? 22.101 50.136 31.072 1.00 21.44 285 TYR A C 1
ATOM 2018 O O . TYR A 1 262 ? 22.096 48.964 31.478 1.00 22.53 285 TYR A O 1
ATOM 2027 N N . PHE A 1 263 ? 22.234 50.427 29.771 1.00 21.02 286 PHE A N 1
ATOM 2028 C CA . PHE A 1 263 ? 22.434 49.396 28.792 1.00 20.29 286 PHE A CA 1
ATOM 2029 C C . PHE A 1 263 ? 23.571 48.459 29.210 1.00 20.82 286 PHE A C 1
ATOM 2030 O O . PHE A 1 263 ? 23.424 47.252 29.087 1.00 19.11 286 PHE A O 1
ATOM 2038 N N . ILE A 1 264 ? 24.651 49.043 29.717 1.00 19.32 287 ILE A N 1
ATOM 2039 C CA . ILE A 1 264 ? 25.868 48.338 29.998 1.00 21.49 287 ILE A CA 1
ATOM 2040 C C . ILE A 1 264 ? 25.703 47.270 31.092 1.00 21.74 287 ILE A C 1
ATOM 2041 O O . ILE A 1 264 ? 26.447 46.297 31.107 1.00 19.70 287 ILE A O 1
ATOM 2046 N N . HIS A 1 265 ? 24.709 47.452 31.957 1.00 22.10 288 HIS A N 1
ATOM 2047 C CA . HIS A 1 265 ? 24.429 46.517 33.009 1.00 20.74 288 HIS A CA 1
ATOM 2048 C C . HIS A 1 265 ? 22.986 46.055 32.934 1.00 18.81 288 HIS A C 1
ATOM 2049 O O . HIS A 1 265 ? 22.419 45.695 33.936 1.00 18.69 288 HIS A O 1
ATOM 2056 N N . PHE A 1 266 ? 22.422 45.954 31.733 1.00 18.62 289 PHE A N 1
ATOM 2057 C CA . PHE A 1 266 ? 20.986 45.702 31.640 1.00 20.38 289 PHE A CA 1
ATOM 2058 C C . PHE A 1 266 ? 20.580 44.350 32.190 1.00 21.69 289 PHE A C 1
ATOM 2059 O O . PHE A 1 266 ? 19.518 44.213 32.852 1.00 20.70 289 PHE A O 1
ATOM 2067 N N . ARG A 1 267 ? 21.392 43.328 31.901 1.00 22.71 290 ARG A N 1
ATOM 2068 C CA . ARG A 1 267 ? 21.030 41.997 32.340 1.00 23.15 290 ARG A CA 1
ATOM 2069 C C . ARG A 1 267 ? 21.060 41.888 33.859 1.00 22.22 290 ARG A C 1
ATOM 2070 O O . ARG A 1 267 ? 20.144 41.395 34.462 1.00 22.81 290 ARG A O 1
ATOM 2078 N N . SER A 1 268 ? 22.104 42.386 34.495 1.00 22.92 291 SER A N 1
ATOM 2079 C CA . SER A 1 268 ? 22.251 42.189 35.937 1.00 21.62 291 SER A CA 1
ATOM 2080 C C . SER A 1 268 ? 21.173 43.010 36.735 1.00 21.84 291 SER A C 1
ATOM 2081 O O . SER A 1 268 ? 20.738 42.641 37.820 1.00 19.97 291 SER A O 1
ATOM 2084 N N . LEU A 1 269 ? 20.753 44.118 36.158 1.00 20.73 292 LEU A N 1
ATOM 2085 C CA . LEU A 1 269 ? 19.752 44.948 36.769 1.00 21.49 292 LEU A CA 1
ATOM 2086 C C . LEU A 1 269 ? 18.340 44.525 36.357 1.00 22.98 292 LEU A C 1
ATOM 2087 O O . LEU A 1 269 ? 17.392 45.152 36.763 1.00 24.54 292 LEU A O 1
ATOM 2092 N N . GLY A 1 270 ? 18.218 43.483 35.540 1.00 22.82 293 GLY A N 1
ATOM 2093 C CA . GLY A 1 270 ? 16.949 42.852 35.277 1.00 24.12 293 GLY A CA 1
ATOM 2094 C C . GLY A 1 270 ? 16.097 43.600 34.283 1.00 24.27 293 GLY A C 1
ATOM 2095 O O . GLY A 1 270 ? 14.907 43.456 34.314 1.00 25.10 293 GLY A O 1
ATOM 2096 N N . LEU A 1 271 ? 16.699 44.427 33.440 1.00 24.82 294 LEU A N 1
ATOM 2097 C CA . LEU A 1 271 ? 15.969 45.160 32.383 1.00 25.82 294 LEU A CA 1
ATOM 2098 C C . LEU A 1 271 ? 15.421 44.203 31.287 1.00 26.78 294 LEU A C 1
ATOM 2099 O O . LEU A 1 271 ? 14.412 44.485 30.647 1.00 24.78 294 LEU A O 1
ATOM 2104 N N . SER A 1 272 ? 16.092 43.073 31.111 1.00 25.88 295 SER A N 1
ATOM 2105 C CA . SER A 1 272 ? 15.617 41.998 30.246 1.00 28.64 295 SER A CA 1
ATOM 2106 C C . SER A 1 272 ? 16.188 40.693 30.692 1.00 30.10 295 SER A C 1
ATOM 2107 O O . SER A 1 272 ? 17.358 40.633 31.037 1.00 41.60 295 SER A O 1
ATOM 2110 N N . GLY A 1 273 ? 15.380 39.653 30.644 1.00 32.39 296 GLY A N 1
ATOM 2111 C CA . GLY A 1 273 ? 15.823 38.297 30.848 1.00 32.97 296 GLY A CA 1
ATOM 2112 C C . GLY A 1 273 ? 16.194 37.570 29.557 1.00 35.29 296 GLY A C 1
ATOM 2113 O O . GLY A 1 273 ? 16.653 36.456 29.616 1.00 42.54 296 GLY A O 1
ATOM 2114 N N . LYS A 1 274 ? 16.003 38.187 28.394 1.00 35.88 297 LYS A N 1
ATOM 2115 C CA . LYS A 1 274 ? 16.110 37.513 27.111 1.00 34.51 297 LYS A CA 1
ATOM 2116 C C . LYS A 1 274 ? 16.845 38.427 26.126 1.00 29.94 297 LYS A C 1
ATOM 2117 O O . LYS A 1 274 ? 16.244 39.184 25.341 1.00 27.81 297 LYS A O 1
ATOM 2123 N N . SER A 1 275 ? 18.165 38.370 26.197 1.00 26.96 298 SER A N 1
ATOM 2124 C CA . SER A 1 275 ? 19.014 39.289 25.493 1.00 25.19 298 SER A CA 1
ATOM 2125 C C . SER A 1 275 ? 18.983 39.053 23.992 1.00 26.49 298 SER A C 1
ATOM 2126 O O . SER A 1 275 ? 19.206 37.948 23.549 1.00 28.10 298 SER A O 1
ATOM 2129 N N . PRO A 1 276 ? 18.763 40.119 23.205 1.00 28.62 299 PRO A N 1
ATOM 2130 C CA . PRO A 1 276 ? 18.930 40.040 21.746 1.00 27.58 299 PRO A CA 1
ATOM 2131 C C . PRO A 1 276 ? 20.376 40.159 21.247 1.00 25.21 299 PRO A C 1
ATOM 2132 O O . PRO A 1 276 ? 20.603 40.114 20.050 1.00 23.79 299 PRO A O 1
ATOM 2136 N N . TYR A 1 277 ? 21.330 40.323 22.149 1.00 23.47 300 TYR A N 1
ATOM 2137 C CA . TYR A 1 277 ? 22.709 40.514 21.795 1.00 23.32 300 TYR A CA 1
ATOM 2138 C C . TYR A 1 277 ? 23.571 39.321 22.205 1.00 23.56 300 TYR A C 1
ATOM 2139 O O . TYR A 1 277 ? 24.788 39.402 22.121 1.00 24.94 300 TYR A O 1
ATOM 2148 N N . SER A 1 278 ? 22.968 38.239 22.700 1.00 23.81 301 SER A N 1
ATOM 2149 C CA . SER A 1 278 ? 23.769 37.114 23.172 1.00 23.96 301 SER A CA 1
ATOM 2150 C C . SER A 1 278 ? 24.330 36.329 21.968 1.00 25.02 301 SER A C 1
ATOM 2151 O O . SER A 1 278 ? 23.981 36.622 20.791 1.00 24.31 301 SER A O 1
ATOM 2154 N N . SER A 1 279 ? 25.180 35.343 22.274 1.00 24.13 302 SER A N 1
ATOM 2155 C CA . SER A 1 279 ? 25.743 34.509 21.249 1.00 24.18 302 SER A CA 1
ATOM 2156 C C . SER A 1 279 ? 24.635 33.742 20.497 1.00 24.24 302 SER A C 1
ATOM 2157 O O . SER A 1 279 ? 24.633 33.757 19.262 1.00 21.28 302 SER A O 1
ATOM 2160 N N . ASN A 1 280 ? 23.674 33.182 21.223 1.00 25.21 303 ASN A N 1
ATOM 2161 C CA . ASN A 1 280 ? 22.535 32.513 20.588 1.00 29.63 303 ASN A CA 1
ATOM 2162 C C . ASN A 1 280 ? 21.723 33.431 19.714 1.00 29.91 303 ASN A C 1
ATOM 2163 O O . ASN A 1 280 ? 21.405 33.072 18.603 1.00 30.33 303 ASN A O 1
ATOM 2168 N N . ALA A 1 281 ? 21.467 34.652 20.174 1.00 30.52 304 ALA A N 1
ATOM 2169 C CA . ALA A 1 281 ? 20.561 35.519 19.482 1.00 27.42 304 ALA A CA 1
ATOM 2170 C C . ALA A 1 281 ? 21.142 36.009 18.125 1.00 28.10 304 ALA A C 1
ATOM 2171 O O . ALA A 1 281 ? 20.407 36.323 17.182 1.00 27.25 304 ALA A O 1
ATOM 2173 N N . VAL A 1 282 ? 22.453 36.114 18.025 1.00 25.54 305 VAL A N 1
ATOM 2174 C CA . VAL A 1 282 ? 23.062 36.450 16.750 1.00 26.18 305 VAL A CA 1
ATOM 2175 C C . VAL A 1 282 ? 24.007 35.335 16.375 1.00 27.35 305 VAL A C 1
ATOM 2176 O O . VAL A 1 282 ? 25.198 35.552 16.118 1.00 29.10 305 VAL A O 1
ATOM 2180 N N . GLY A 1 283 ? 23.457 34.119 16.364 1.00 25.27 306 GLY A N 1
ATOM 2181 C CA . GLY A 1 283 ? 24.274 32.916 16.210 1.00 25.02 306 GLY A CA 1
ATOM 2182 C C . GLY A 1 283 ? 25.070 32.798 14.925 1.00 24.23 306 GLY A C 1
ATOM 2183 O O . GLY A 1 283 ? 26.179 32.276 14.940 1.00 24.37 306 GLY A O 1
ATOM 2184 N N . HIS A 1 284 ? 24.501 33.237 13.808 1.00 22.61 307 HIS A N 1
ATOM 2185 C CA . HIS A 1 284 ? 25.204 33.157 12.547 1.00 24.32 307 HIS A CA 1
ATOM 2186 C C . HIS A 1 284 ? 26.392 34.016 12.569 1.00 22.75 307 HIS A C 1
ATOM 2187 O O . HIS A 1 284 ? 27.449 33.564 12.195 1.00 24.74 307 HIS A O 1
ATOM 2194 N N . VAL A 1 285 ? 26.208 35.255 13.002 1.00 22.23 308 VAL A N 1
ATOM 2195 C CA . VAL A 1 285 ? 27.275 36.204 13.152 1.00 23.68 308 VAL A CA 1
ATOM 2196 C C . VAL A 1 285 ? 28.362 35.729 14.118 1.00 23.27 308 VAL A C 1
ATOM 2197 O O . VAL A 1 285 ? 29.552 35.895 13.854 1.00 23.00 308 VAL A O 1
ATOM 2201 N N . PHE A 1 286 ? 27.954 35.211 15.256 1.00 22.99 309 PHE A N 1
ATOM 2202 C CA . PHE A 1 286 ? 28.903 34.697 16.258 1.00 22.96 309 PHE A CA 1
ATOM 2203 C C . PHE A 1 286 ? 29.760 33.555 15.680 1.00 22.69 309 PHE A C 1
ATOM 2204 O O . PHE A 1 286 ? 30.995 33.513 15.854 1.00 23.87 309 PHE A O 1
ATOM 2212 N N . ASN A 1 287 ? 29.076 32.639 15.000 1.00 22.13 310 ASN A N 1
ATOM 2213 C CA . ASN A 1 287 ? 29.693 31.441 14.408 1.00 21.76 310 ASN A CA 1
ATOM 2214 C C . ASN A 1 287 ? 30.755 31.838 13.388 1.00 23.48 310 ASN A C 1
ATOM 2215 O O . ASN A 1 287 ? 31.898 31.320 13.422 1.00 23.60 310 ASN A O 1
ATOM 2220 N N . LEU A 1 288 ? 30.396 32.779 12.507 1.00 22.66 311 LEU A N 1
ATOM 2221 C CA . LEU A 1 288 ? 31.312 33.260 11.519 1.00 25.12 311 LEU A CA 1
ATOM 2222 C C . LEU A 1 288 ? 32.527 33.896 12.116 1.00 23.75 311 LEU A C 1
ATOM 2223 O O . LEU A 1 288 ? 33.651 33.623 11.674 1.00 21.90 311 LEU A O 1
ATOM 2228 N N . ILE A 1 289 ? 32.303 34.791 13.071 1.00 22.94 312 ILE A N 1
ATOM 2229 C CA . ILE A 1 289 ? 33.417 35.496 13.725 1.00 23.76 312 ILE A CA 1
ATOM 2230 C C . ILE A 1 289 ? 34.452 34.492 14.302 1.00 23.09 312 ILE A C 1
ATOM 2231 O O . ILE A 1 289 ? 35.679 34.629 14.135 1.00 24.07 312 ILE A O 1
ATOM 2236 N N . HIS A 1 290 ? 33.946 33.502 15.005 1.00 21.82 313 HIS A N 1
ATOM 2237 C CA . HIS A 1 290 ? 34.804 32.544 15.651 1.00 23.91 313 HIS A CA 1
ATOM 2238 C C . HIS A 1 290 ? 35.400 31.486 14.768 1.00 22.56 313 HIS A C 1
ATOM 2239 O O . HIS A 1 290 ? 36.459 30.989 15.086 1.00 21.28 313 HIS A O 1
ATOM 2246 N N . PHE A 1 291 ? 34.767 31.209 13.633 1.00 22.89 314 PHE A N 1
ATOM 2247 C CA . PHE A 1 291 ? 35.439 30.410 12.605 1.00 23.40 314 PHE A CA 1
ATOM 2248 C C . PHE A 1 291 ? 36.590 31.207 11.984 1.00 22.03 314 PHE A C 1
ATOM 2249 O O . PHE A 1 291 ? 37.633 30.645 11.667 1.00 23.39 314 PHE A O 1
ATOM 2257 N N . VAL A 1 292 ? 36.434 32.517 11.868 1.00 20.64 315 VAL A N 1
ATOM 2258 C CA . VAL A 1 292 ? 37.542 33.329 11.436 1.00 21.72 315 VAL A CA 1
ATOM 2259 C C . VAL A 1 292 ? 38.666 33.340 12.472 1.00 23.24 315 VAL A C 1
ATOM 2260 O O . VAL A 1 292 ? 39.810 33.261 12.092 1.00 23.51 315 VAL A O 1
ATOM 2264 N N . GLY A 1 293 ? 38.336 33.379 13.759 1.00 24.96 316 GLY A N 1
ATOM 2265 C CA . GLY A 1 293 ? 39.332 33.316 14.810 1.00 23.84 316 GLY A CA 1
ATOM 2266 C C . GLY A 1 293 ? 40.066 31.994 14.765 1.00 23.26 316 GLY A C 1
ATOM 2267 O O . GLY A 1 293 ? 41.268 31.967 14.922 1.00 22.72 316 GLY A O 1
ATOM 2268 N N . CYS A 1 294 ? 39.332 30.906 14.552 1.00 23.76 317 CYS A N 1
ATOM 2269 C CA . CYS A 1 294 ? 39.906 29.561 14.385 1.00 23.34 317 CYS A CA 1
ATOM 2270 C C . CYS A 1 294 ? 40.917 29.494 13.252 1.00 23.66 317 CYS A C 1
ATOM 2271 O O . CYS A 1 294 ? 42.040 29.027 13.443 1.00 23.22 317 CYS A O 1
ATOM 2274 N N . TYR A 1 295 ? 40.547 30.033 12.101 1.00 25.73 318 TYR A N 1
ATOM 2275 C CA . TYR A 1 295 ? 41.423 30.078 10.911 1.00 26.33 318 TYR A CA 1
ATOM 2276 C C . TYR A 1 295 ? 42.724 30.828 11.222 1.00 28.30 318 TYR A C 1
ATOM 2277 O O . TYR A 1 295 ? 43.769 30.431 10.771 1.00 29.56 318 TYR A O 1
ATOM 2286 N N . MET A 1 296 ? 42.657 31.883 12.030 1.00 31.46 319 MET A N 1
ATOM 2287 C CA . MET A 1 296 ? 43.839 32.657 12.478 1.00 32.99 319 MET A CA 1
ATOM 2288 C C . MET A 1 296 ? 44.616 32.057 13.637 1.00 33.95 319 MET A C 1
ATOM 2289 O O . MET A 1 296 ? 45.601 32.629 14.049 1.00 34.18 319 MET A O 1
ATOM 2294 N N . GLY A 1 297 ? 44.137 30.981 14.236 1.00 33.10 320 GLY A N 1
ATOM 2295 C CA . GLY A 1 297 ? 44.819 30.381 15.364 1.00 31.55 320 GLY A CA 1
ATOM 2296 C C . GLY A 1 297 ? 44.494 30.985 16.713 1.00 30.89 320 GLY A C 1
ATOM 2297 O O . GLY A 1 297 ? 45.318 30.925 17.599 1.00 27.10 320 GLY A O 1
ATOM 2298 N N . GLN A 1 298 ? 43.304 31.556 16.911 1.00 29.83 321 GLN A N 1
ATOM 2299 C CA . GLN A 1 298 ? 43.070 32.238 18.188 1.00 30.38 321 GLN A CA 1
ATOM 2300 C C . GLN A 1 298 ? 42.379 31.298 19.128 1.00 28.60 321 GLN A C 1
ATOM 2301 O O . GLN A 1 298 ? 41.326 30.743 18.814 1.00 27.50 321 GLN A O 1
ATOM 2307 N N . VAL A 1 299 ? 42.964 31.164 20.306 1.00 27.83 322 VAL A N 1
ATOM 2308 C CA . VAL A 1 299 ? 42.555 30.183 21.287 1.00 27.89 322 VAL A CA 1
ATOM 2309 C C . VAL A 1 299 ? 41.201 30.508 21.877 1.00 27.05 322 VAL A C 1
ATOM 2310 O O . VAL A 1 299 ? 40.433 29.598 22.183 1.00 28.05 322 VAL A O 1
ATOM 2314 N N . ARG A 1 300 ? 40.901 31.792 22.015 1.00 28.01 323 ARG A N 1
ATOM 2315 C CA . ARG A 1 300 ? 39.583 32.230 22.465 1.00 30.53 323 ARG A CA 1
ATOM 2316 C C . ARG A 1 300 ? 38.491 31.715 21.541 1.00 26.08 323 ARG A C 1
ATOM 2317 O O . ARG A 1 300 ? 37.468 31.236 22.021 1.00 26.71 323 ARG A O 1
ATOM 2325 N N . SER A 1 301 ? 38.704 31.807 20.234 1.00 22.87 324 SER A N 1
ATOM 2326 C CA . SER A 1 301 ? 37.717 31.308 19.288 1.00 23.60 324 SER A CA 1
ATOM 2327 C C . SER A 1 301 ? 37.672 29.765 19.261 1.00 23.11 324 SER A C 1
ATOM 2328 O O . SER A 1 301 ? 36.604 29.183 19.222 1.00 20.82 324 SER A O 1
ATOM 2331 N N . LEU A 1 302 ? 38.822 29.093 19.296 1.00 23.70 325 LEU A N 1
ATOM 2332 C CA . LEU A 1 302 ? 38.805 27.605 19.242 1.00 23.10 325 LEU A CA 1
ATOM 2333 C C . LEU A 1 302 ? 38.089 26.913 20.438 1.00 21.72 325 LEU A C 1
ATOM 2334 O O . LEU A 1 302 ? 37.515 25.851 20.253 1.00 20.10 325 LEU A O 1
ATOM 2339 N N . ASN A 1 303 ? 38.151 27.542 21.625 1.00 22.04 326 ASN A N 1
ATOM 2340 C CA . ASN A 1 303 ? 37.457 27.131 22.843 1.00 24.22 326 ASN A CA 1
ATOM 2341 C C . ASN A 1 303 ? 36.044 27.723 23.101 1.00 25.31 326 ASN A C 1
ATOM 2342 O O . ASN A 1 303 ? 35.395 27.352 24.082 1.00 23.76 326 ASN A O 1
ATOM 2347 N N . ALA A 1 304 ? 35.591 28.662 22.271 1.00 24.50 327 ALA A N 1
ATOM 2348 C CA . ALA A 1 304 ? 34.164 29.087 22.292 1.00 23.16 327 ALA A CA 1
ATOM 2349 C C . ALA A 1 304 ? 33.241 27.968 21.878 1.00 21.99 327 ALA A C 1
ATOM 2350 O O . ALA A 1 304 ? 33.651 26.996 21.266 1.00 24.81 327 ALA A O 1
ATOM 2352 N N . THR A 1 305 ? 31.976 28.123 22.206 1.00 22.96 328 THR A N 1
ATOM 2353 C CA . THR A 1 305 ? 30.935 27.125 21.947 1.00 24.40 328 THR A CA 1
ATOM 2354 C C . THR A 1 305 ? 30.185 27.500 20.677 1.00 24.91 328 THR A C 1
ATOM 2355 O O . THR A 1 305 ? 29.693 28.636 20.549 1.00 25.53 328 THR A O 1
ATOM 2359 N N . VAL A 1 306 ? 30.042 26.525 19.788 1.00 24.49 329 VAL A N 1
ATOM 2360 C CA . VAL A 1 306 ? 29.344 26.706 18.538 1.00 24.47 329 VAL A CA 1
ATOM 2361 C C . VAL A 1 306 ? 27.855 26.849 18.795 1.00 24.73 329 VAL A C 1
ATOM 2362 O O . VAL A 1 306 ? 27.300 26.144 19.628 1.00 26.02 329 VAL A O 1
ATOM 2366 N N . ILE A 1 307 ? 27.218 27.747 18.049 1.00 25.55 330 ILE A N 1
ATOM 2367 C CA . ILE A 1 307 ? 25.760 27.845 18.029 1.00 24.82 330 ILE A CA 1
ATOM 2368 C C . ILE A 1 307 ? 25.151 26.862 16.993 1.00 26.45 330 ILE A C 1
ATOM 2369 O O . ILE A 1 307 ? 25.032 27.153 15.807 1.00 25.42 330 ILE A O 1
ATOM 2374 N N . ALA A 1 308 ? 24.749 25.702 17.500 1.00 29.88 331 ALA A N 1
ATOM 2375 C CA . ALA A 1 308 ? 24.410 24.521 16.696 1.00 32.91 331 ALA A CA 1
ATOM 2376 C C . ALA A 1 308 ? 23.357 24.811 15.645 1.00 35.66 331 ALA A C 1
ATOM 2377 O O . ALA A 1 308 ? 23.493 24.352 14.503 1.00 37.24 331 ALA A O 1
ATOM 2379 N N . ALA A 1 309 ? 22.366 25.626 16.031 1.00 33.59 332 ALA A N 1
ATOM 2380 C CA . ALA A 1 309 ? 21.235 25.979 15.180 1.00 32.06 332 ALA A CA 1
ATOM 2381 C C . ALA A 1 309 ? 21.596 26.928 14.009 1.00 35.56 332 ALA A C 1
ATOM 2382 O O . ALA A 1 309 ? 20.898 26.987 13.008 1.00 40.30 332 ALA A O 1
ATOM 2384 N N . CYS A 1 310 ? 22.686 27.665 14.100 1.00 31.69 333 CYS A N 1
ATOM 2385 C CA . CYS A 1 310 ? 22.921 28.714 13.117 1.00 29.26 333 CYS A CA 1
ATOM 2386 C C . CYS A 1 310 ? 23.944 28.375 12.009 1.00 27.57 333 CYS A C 1
ATOM 2387 O O . CYS A 1 310 ? 24.962 29.045 11.859 1.00 23.26 333 CYS A O 1
ATOM 2390 N N . ALA A 1 311 ? 23.601 27.343 11.233 1.00 27.24 334 ALA A N 1
ATOM 2391 C CA . ALA A 1 311 ? 24.345 26.884 10.048 1.00 24.48 334 ALA A CA 1
ATOM 2392 C C . ALA A 1 311 ? 25.859 26.884 10.197 1.00 24.50 334 ALA A C 1
ATOM 2393 O O . ALA A 1 311 ? 26.595 27.475 9.368 1.00 23.27 334 ALA A O 1
ATOM 2395 N N . PRO A 1 312 ? 26.355 26.219 11.241 1.00 24.50 335 PRO A N 1
ATOM 2396 C CA . PRO A 1 312 ? 27.783 26.316 11.431 1.00 24.48 335 PRO A CA 1
ATOM 2397 C C . PRO A 1 312 ? 28.605 25.792 10.244 1.00 24.42 335 PRO A C 1
ATOM 2398 O O . PRO A 1 312 ? 29.679 26.355 9.961 1.00 25.33 335 PRO A O 1
ATOM 2402 N N . HIS A 1 313 ? 28.085 24.819 9.505 1.00 24.70 336 HIS A N 1
ATOM 2403 C CA . HIS A 1 313 ? 28.795 24.304 8.333 1.00 30.05 336 HIS A CA 1
ATOM 2404 C C . HIS A 1 313 ? 28.996 25.412 7.310 1.00 29.22 336 HIS A C 1
ATOM 2405 O O . HIS A 1 313 ? 30.130 25.647 6.836 1.00 26.61 336 HIS A O 1
ATOM 2412 N N . GLU A 1 314 ? 27.922 26.138 7.010 1.00 30.07 337 GLU A N 1
ATOM 2413 C CA . GLU A 1 314 ? 28.037 27.276 6.078 1.00 33.80 337 GLU A CA 1
ATOM 2414 C C . GLU A 1 314 ? 28.870 28.446 6.612 1.00 31.78 337 GLU A C 1
ATOM 2415 O O . GLU A 1 314 ? 29.590 29.097 5.860 1.00 28.18 337 GLU A O 1
ATOM 2421 N N . MET A 1 315 ? 28.754 28.725 7.910 1.00 29.44 338 MET A N 1
ATOM 2422 C CA . MET A 1 315 ? 29.545 29.778 8.511 1.00 29.45 338 MET A CA 1
ATOM 2423 C C . MET A 1 315 ? 31.044 29.424 8.436 1.00 27.97 338 MET A C 1
ATOM 2424 O O . MET A 1 315 ? 31.880 30.303 8.283 1.00 26.14 338 MET A O 1
ATOM 2429 N N . SER A 1 316 ? 31.366 28.134 8.509 1.00 26.88 339 SER A N 1
ATOM 2430 C CA . SER A 1 316 ? 32.770 27.705 8.447 1.00 28.67 339 SER A CA 1
ATOM 2431 C C . SER A 1 316 ? 33.379 27.913 7.066 1.00 29.48 339 SER A C 1
ATOM 2432 O O . SER A 1 316 ? 34.603 28.161 6.956 1.00 28.69 339 SER A O 1
ATOM 2435 N N . VAL A 1 317 ? 32.533 27.853 6.027 1.00 30.52 340 VAL A N 1
ATOM 2436 C CA . VAL A 1 317 ? 32.978 28.061 4.670 1.00 30.66 340 VAL A CA 1
ATOM 2437 C C . VAL A 1 317 ? 33.288 29.508 4.482 1.00 31.88 340 VAL A C 1
ATOM 2438 O O . VAL A 1 317 ? 34.406 29.872 4.053 1.00 30.50 340 VAL A O 1
ATOM 2442 N N . LEU A 1 318 ? 32.302 30.346 4.794 1.00 31.58 341 LEU A N 1
ATOM 2443 C CA . LEU A 1 318 ? 32.511 31.784 4.706 1.00 30.63 341 LEU A CA 1
ATOM 2444 C C . LEU A 1 318 ? 33.733 32.197 5.550 1.00 27.65 341 LEU A C 1
ATOM 2445 O O . LEU A 1 318 ? 34.543 33.051 5.132 1.00 27.64 341 LEU A O 1
ATOM 2450 N N . GLY A 1 319 ? 33.914 31.558 6.712 1.00 24.78 342 GLY A N 1
ATOM 2451 C CA . GLY A 1 319 ? 35.007 31.903 7.596 1.00 22.69 342 GLY A CA 1
ATOM 2452 C C . GLY A 1 319 ? 36.374 31.589 7.009 1.00 25.70 342 GLY A C 1
ATOM 2453 O O . GLY A 1 319 ? 37.361 32.289 7.296 1.00 27.43 342 GLY A O 1
ATOM 2454 N N . GLY A 1 320 ? 36.461 30.520 6.220 1.00 25.22 343 GLY A N 1
ATOM 2455 C CA . GLY A 1 320 ? 37.674 30.243 5.496 1.00 26.65 343 GLY A CA 1
ATOM 2456 C C . GLY A 1 320 ? 38.034 31.335 4.494 1.00 25.46 343 GLY A C 1
ATOM 2457 O O . GLY A 1 320 ? 39.166 31.778 4.423 1.00 26.15 343 GLY A O 1
ATOM 2458 N N . TYR A 1 321 ? 37.070 31.775 3.719 1.00 27.76 344 TYR A N 1
ATOM 2459 C CA . TYR A 1 321 ? 37.339 32.845 2.746 1.00 29.51 344 TYR A CA 1
ATOM 2460 C C . TYR A 1 321 ? 37.678 34.150 3.442 1.00 31.86 344 TYR A C 1
ATOM 2461 O O . TYR A 1 321 ? 38.656 34.822 3.082 1.00 30.80 344 TYR A O 1
ATOM 2470 N N . LEU A 1 322 ? 36.898 34.502 4.459 1.00 33.67 345 LEU A N 1
ATOM 2471 C CA . LEU A 1 322 ? 37.194 35.718 5.195 1.00 33.82 345 LEU A CA 1
ATOM 2472 C C . LEU A 1 322 ? 38.513 35.591 5.890 1.00 35.32 345 LEU A C 1
ATOM 2473 O O . LEU A 1 322 ? 39.292 36.513 5.869 1.00 33.79 345 LEU A O 1
ATOM 2478 N N . GLY A 1 323 ? 38.774 34.435 6.486 1.00 37.88 346 GLY A N 1
ATOM 2479 C CA . GLY A 1 323 ? 40.084 34.140 7.065 1.00 39.48 346 GLY A CA 1
ATOM 2480 C C . GLY A 1 323 ? 41.246 34.242 6.064 1.00 41.00 346 GLY A C 1
ATOM 2481 O O . GLY A 1 323 ? 42.279 34.823 6.387 1.00 36.33 346 GLY A O 1
ATOM 2482 N N . GLU A 1 324 ? 41.061 33.710 4.854 1.00 43.49 347 GLU A N 1
ATOM 2483 C CA . GLU A 1 324 ? 41.993 33.935 3.721 1.00 44.80 347 GLU A CA 1
ATOM 2484 C C . GLU A 1 324 ? 42.303 35.427 3.401 1.00 44.44 347 GLU A C 1
ATOM 2485 O O . GLU A 1 324 ? 43.462 35.782 3.430 1.00 43.15 347 GLU A O 1
ATOM 2491 N N . GLU A 1 325 ? 41.326 36.314 3.146 1.00 47.28 348 GLU A N 1
ATOM 2492 C CA . GLU A 1 325 ? 41.578 37.768 3.306 1.00 52.63 348 GLU A CA 1
ATOM 2493 C C . GLU A 1 325 ? 41.985 37.901 4.735 1.00 60.22 348 GLU A C 1
ATOM 2494 O O . GLU A 1 325 ? 41.757 36.982 5.478 1.00 80.17 348 GLU A O 1
ATOM 2500 N N . PHE A 1 326 ? 42.502 39.025 5.198 1.00 60.39 349 PHE A N 1
ATOM 2501 C CA . PHE A 1 326 ? 42.933 39.081 6.624 1.00 54.27 349 PHE A CA 1
ATOM 2502 C C . PHE A 1 326 ? 43.939 37.933 6.950 1.00 52.75 349 PHE A C 1
ATOM 2503 O O . PHE A 1 326 ? 45.140 38.113 7.120 1.00 48.53 349 PHE A O 1
ATOM 2511 N N . SER A 1 378 ? 39.106 43.853 -0.384 1.00 48.57 401 SER A N 1
ATOM 2512 C CA . SER A 1 378 ? 37.771 44.085 -0.925 1.00 46.77 401 SER A CA 1
ATOM 2513 C C . SER A 1 378 ? 36.726 43.018 -0.517 1.00 51.15 401 SER A C 1
ATOM 2514 O O . SER A 1 378 ? 37.029 41.834 -0.589 1.00 52.63 401 SER A O 1
ATOM 2517 N N . PRO A 1 379 ? 35.485 43.418 -0.108 1.00 50.83 402 PRO A N 1
ATOM 2518 C CA . PRO A 1 379 ? 34.410 42.396 0.074 1.00 49.17 402 PRO A CA 1
ATOM 2519 C C . PRO A 1 379 ? 33.829 41.795 -1.228 1.00 45.77 402 PRO A C 1
ATOM 2520 O O . PRO A 1 379 ? 33.289 40.706 -1.219 1.00 37.63 402 PRO A O 1
ATOM 2524 N N . GLU A 1 380 ? 33.924 42.533 -2.320 1.00 51.21 403 GLU A N 1
ATOM 2525 C CA . GLU A 1 380 ? 33.544 42.042 -3.646 1.00 50.08 403 GLU A CA 1
ATOM 2526 C C . GLU A 1 380 ? 34.494 40.923 -4.089 1.00 41.59 403 GLU A C 1
ATOM 2527 O O . GLU A 1 380 ? 34.058 39.918 -4.617 1.00 40.95 403 GLU A O 1
ATOM 2533 N N . ALA A 1 381 ? 35.783 41.077 -3.834 1.00 41.08 404 ALA A N 1
ATOM 2534 C CA . ALA A 1 381 ? 36.764 40.043 -4.167 1.00 41.29 404 ALA A CA 1
ATOM 2535 C C . ALA A 1 381 ? 36.477 38.736 -3.455 1.00 45.14 404 ALA A C 1
ATOM 2536 O O . ALA A 1 381 ? 36.703 37.685 -4.028 1.00 49.75 404 ALA A O 1
ATOM 2538 N N . VAL A 1 382 ? 35.996 38.794 -2.208 1.00 44.11 405 VAL A N 1
ATOM 2539 C CA . VAL A 1 382 ? 35.716 37.560 -1.425 1.00 41.15 405 VAL A CA 1
ATOM 2540 C C . VAL A 1 382 ? 34.470 36.853 -1.919 1.00 36.50 405 VAL A C 1
ATOM 2541 O O . VAL A 1 382 ? 34.434 35.625 -2.008 1.00 32.83 405 VAL A O 1
ATOM 2545 N N . TYR A 1 383 ? 33.454 37.648 -2.207 1.00 35.32 406 TYR A N 1
ATOM 2546 C CA . TYR A 1 383 ? 32.221 37.141 -2.730 1.00 36.24 406 TYR A CA 1
ATOM 2547 C C . TYR A 1 383 ? 32.480 36.425 -4.081 1.00 35.07 406 TYR A C 1
ATOM 2548 O O . TYR A 1 383 ? 31.864 35.408 -4.387 1.00 33.03 406 TYR A O 1
ATOM 2557 N N . THR A 1 384 ? 33.406 36.970 -4.864 1.00 35.90 407 THR A N 1
ATOM 2558 C CA . THR A 1 384 ? 33.727 36.448 -6.172 1.00 35.04 407 THR A CA 1
ATOM 2559 C C . THR A 1 384 ? 34.301 35.070 -6.042 1.00 34.70 407 THR A C 1
ATOM 2560 O O . THR A 1 384 ? 33.840 34.174 -6.702 1.00 35.93 407 THR A O 1
ATOM 2564 N N . ARG A 1 385 ? 35.287 34.907 -5.165 1.00 33.38 408 ARG A N 1
ATOM 2565 C CA . ARG A 1 385 ? 35.919 33.628 -4.968 1.00 34.23 408 ARG A CA 1
ATOM 2566 C C . ARG A 1 385 ? 34.968 32.576 -4.485 1.00 33.37 408 ARG A C 1
ATOM 2567 O O . ARG A 1 385 ? 35.092 31.439 -4.915 1.00 29.35 408 ARG A O 1
ATOM 2575 N N . ILE A 1 386 ? 34.043 32.943 -3.592 1.00 30.62 409 ILE A N 1
ATOM 2576 C CA . ILE A 1 386 ? 33.128 31.970 -3.045 1.00 34.80 409 ILE A CA 1
ATOM 2577 C C . ILE A 1 386 ? 32.158 31.466 -4.125 1.00 33.75 409 ILE A C 1
ATOM 2578 O O . ILE A 1 386 ? 31.952 30.243 -4.227 1.00 32.52 409 ILE A O 1
ATOM 2583 N N . MET A 1 387 ? 31.573 32.376 -4.914 1.00 33.76 410 MET A N 1
ATOM 2584 C CA . MET A 1 387 ? 30.667 31.974 -6.042 1.00 36.49 410 MET A CA 1
ATOM 2585 C C . MET A 1 387 ? 31.416 31.121 -7.053 1.00 33.97 410 MET A C 1
ATOM 2586 O O . MET A 1 387 ? 30.930 30.080 -7.443 1.00 32.39 410 MET A O 1
ATOM 2591 N N . MET A 1 388 ? 32.614 31.568 -7.445 1.00 34.09 411 MET A N 1
ATOM 2592 C CA . MET A 1 388 ? 33.466 30.848 -8.397 1.00 34.73 411 MET A CA 1
ATOM 2593 C C . MET A 1 388 ? 33.779 29.432 -7.975 1.00 35.62 411 MET A C 1
ATOM 2594 O O . MET A 1 388 ? 33.980 28.598 -8.834 1.00 34.25 411 MET A O 1
ATOM 2599 N N . ASN A 1 389 ? 33.865 29.194 -6.657 1.00 33.49 412 ASN A N 1
ATOM 2600 C CA . ASN A 1 389 ? 34.114 27.879 -6.109 1.00 32.68 412 ASN A CA 1
ATOM 2601 C C . ASN A 1 389 ? 32.859 27.192 -5.658 1.00 34.58 412 ASN A C 1
ATOM 2602 O O . ASN A 1 389 ? 32.917 26.221 -4.916 1.00 32.98 412 ASN A O 1
ATOM 2607 N N . GLY A 1 390 ? 31.720 27.672 -6.141 1.00 30.66 413 GLY A N 1
ATOM 2608 C CA . GLY A 1 390 ? 30.482 27.001 -5.881 1.00 33.61 413 GLY A CA 1
ATOM 2609 C C . GLY A 1 390 ? 30.072 26.971 -4.426 1.00 34.75 413 GLY A C 1
ATOM 2610 O O . GLY A 1 390 ? 29.388 26.057 -4.028 1.00 38.45 413 GLY A O 1
ATOM 2611 N N . GLY A 1 391 ? 30.502 27.949 -3.637 1.00 33.55 414 GLY A N 1
ATOM 2612 C CA . GLY A 1 391 ? 30.253 27.933 -2.213 1.00 33.24 414 GLY A CA 1
ATOM 2613 C C . GLY A 1 391 ? 30.963 26.826 -1.454 1.00 35.93 414 GLY A C 1
ATOM 2614 O O . GLY A 1 391 ? 30.527 26.475 -0.371 1.00 36.35 414 GLY A O 1
ATOM 2615 N N . ARG A 1 392 ? 32.063 26.279 -1.980 1.00 36.79 415 ARG A N 1
ATOM 2616 C CA . ARG A 1 392 ? 32.797 25.208 -1.282 1.00 35.76 415 ARG A CA 1
ATOM 2617 C C . ARG A 1 392 ? 34.148 25.728 -0.836 1.00 32.45 415 ARG A C 1
ATOM 2618 O O . ARG A 1 392 ? 34.726 26.574 -1.491 1.00 30.73 415 ARG A O 1
ATOM 2626 N N . LEU A 1 393 ? 34.655 25.211 0.274 1.00 33.19 416 LEU A N 1
ATOM 2627 C CA . LEU A 1 393 ? 36.020 25.477 0.696 1.00 34.72 416 LEU A CA 1
ATOM 2628 C C . LEU A 1 393 ? 37.013 24.864 -0.281 1.00 34.11 416 LEU A C 1
ATOM 2629 O O . LEU A 1 393 ? 36.734 23.841 -0.897 1.00 36.33 416 LEU A O 1
ATOM 2634 N N . LYS A 1 394 ? 38.132 25.535 -0.467 1.00 35.61 417 LYS A N 1
ATOM 2635 C CA . LYS A 1 394 ? 39.260 24.971 -1.162 1.00 42.66 417 LYS A CA 1
ATOM 2636 C C . LYS A 1 394 ? 40.039 24.016 -0.254 1.00 44.53 417 LYS A C 1
ATOM 2637 O O . LYS A 1 394 ? 39.927 24.073 0.971 1.00 40.60 417 LYS A O 1
ATOM 2643 N N . ARG A 1 395 ? 40.852 23.157 -0.869 1.00 41.67 418 ARG A N 1
ATOM 2644 C CA . ARG A 1 395 ? 41.684 22.240 -0.117 1.00 44.23 418 ARG A CA 1
ATOM 2645 C C . ARG A 1 395 ? 42.672 23.003 0.764 1.00 42.27 418 ARG A C 1
ATOM 2646 O O . ARG A 1 395 ? 43.016 22.525 1.828 1.00 41.81 418 ARG A O 1
ATOM 2654 N N . SER A 1 396 ? 43.099 24.185 0.320 1.00 39.65 419 SER A N 1
ATOM 2655 C CA . SER A 1 396 ? 43.976 25.063 1.098 1.00 38.34 419 SER A CA 1
ATOM 2656 C C . SER A 1 396 ? 43.340 25.578 2.390 1.00 37.30 419 SER A C 1
ATOM 2657 O O . SER A 1 396 ? 44.018 25.678 3.395 1.00 35.73 419 SER A O 1
ATOM 2660 N N . HIS A 1 397 ? 42.056 25.937 2.346 1.00 35.99 420 HIS A N 1
ATOM 2661 C CA . HIS A 1 397 ? 41.314 26.322 3.552 1.00 34.70 420 HIS A CA 1
ATOM 2662 C C . HIS A 1 397 ? 41.213 25.186 4.575 1.00 33.17 420 HIS A C 1
ATOM 2663 O O . HIS A 1 397 ? 41.401 25.366 5.785 1.00 28.79 420 HIS A O 1
ATOM 2670 N N . ILE A 1 398 ? 40.894 24.026 4.052 1.00 35.29 421 ILE A N 1
ATOM 2671 C CA . ILE A 1 398 ? 40.671 22.828 4.837 1.00 37.32 421 ILE A CA 1
ATOM 2672 C C . ILE A 1 398 ? 41.971 22.426 5.525 1.00 37.93 421 ILE A C 1
ATOM 2673 O O . ILE A 1 398 ? 41.994 22.167 6.737 1.00 37.79 421 ILE A O 1
ATOM 2678 N N . ARG A 1 399 ? 43.054 22.371 4.754 1.00 38.03 422 ARG A N 1
ATOM 2679 C CA . ARG A 1 399 ? 44.409 22.098 5.306 1.00 40.46 422 ARG A CA 1
ATOM 2680 C C . ARG A 1 399 ? 44.733 23.015 6.506 1.00 37.84 422 ARG A C 1
ATOM 2681 O O . ARG A 1 399 ? 45.300 22.586 7.518 1.00 36.03 422 ARG A O 1
ATOM 2689 N N . ARG A 1 400 ? 44.388 24.285 6.367 1.00 34.01 423 ARG A N 1
ATOM 2690 C CA . ARG A 1 400 ? 44.665 25.260 7.378 1.00 31.32 423 ARG A CA 1
ATOM 2691 C C . ARG A 1 400 ? 43.769 25.063 8.614 1.00 29.89 423 ARG A C 1
ATOM 2692 O O . ARG A 1 400 ? 44.253 25.078 9.739 1.00 28.30 423 ARG A O 1
ATOM 2700 N N . TYR A 1 401 ? 42.467 24.912 8.414 1.00 27.61 424 TYR A N 1
ATOM 2701 C CA . TYR A 1 401 ? 41.545 24.724 9.563 1.00 26.93 424 TYR A CA 1
ATOM 2702 C C . TYR A 1 401 ? 41.991 23.478 10.393 1.00 27.67 424 TYR A C 1
ATOM 2703 O O . TYR A 1 401 ? 42.059 23.517 11.584 1.00 25.46 424 TYR A O 1
ATOM 2712 N N . VAL A 1 402 ? 42.249 22.371 9.703 1.00 29.29 425 VAL A N 1
ATOM 2713 C CA . VAL A 1 402 ? 42.730 21.110 10.295 1.00 31.83 425 VAL A CA 1
ATOM 2714 C C . VAL A 1 402 ? 44.099 21.211 10.982 1.00 29.90 425 VAL A C 1
ATOM 2715 O O . VAL A 1 402 ? 44.302 20.641 12.018 1.00 29.83 425 VAL A O 1
ATOM 2719 N N . SER A 1 403 ? 45.022 21.938 10.392 1.00 29.78 426 SER A N 1
ATOM 2720 C CA . SER A 1 403 ? 46.303 22.264 11.015 1.00 30.63 426 SER A CA 1
ATOM 2721 C C . SER A 1 403 ? 46.181 22.925 12.388 1.00 29.56 426 SER A C 1
ATOM 2722 O O . SER A 1 403 ? 46.991 22.684 13.317 1.00 32.07 426 SER A O 1
ATOM 2725 N N . VAL A 1 404 ? 45.189 23.789 12.521 1.00 26.08 427 VAL A N 1
ATOM 2726 C CA . VAL A 1 404 ? 44.978 24.484 13.777 1.00 26.44 427 VAL A CA 1
ATOM 2727 C C . VAL A 1 404 ? 44.178 23.598 14.754 1.00 25.13 427 VAL A C 1
ATOM 2728 O O . VAL A 1 404 ? 44.571 23.429 15.934 1.00 25.42 427 VAL A O 1
ATOM 2732 N N . SER A 1 405 ? 43.051 23.058 14.294 1.00 22.90 428 SER A N 1
ATOM 2733 C CA . SER A 1 405 ? 42.138 22.378 15.186 1.00 22.81 428 SER A CA 1
ATOM 2734 C C . SER A 1 405 ? 42.769 21.096 15.693 1.00 24.01 428 SER A C 1
ATOM 2735 O O . SER A 1 405 ? 42.635 20.734 16.883 1.00 24.45 428 SER A O 1
ATOM 2738 N N . SER A 1 406 ? 43.478 20.411 14.808 1.00 22.95 429 SER A N 1
ATOM 2739 C CA . SER A 1 406 ? 44.015 19.113 15.165 1.00 26.07 429 SER A CA 1
ATOM 2740 C C . SER A 1 406 ? 45.196 19.222 16.143 1.00 24.42 429 SER A C 1
ATOM 2741 O O . SER A 1 406 ? 45.553 18.250 16.754 1.00 24.51 429 SER A O 1
ATOM 2744 N N . ASN A 1 407 ? 45.794 20.405 16.267 1.00 24.19 430 ASN A N 1
ATOM 2745 C CA . ASN A 1 407 ? 46.834 20.669 17.231 1.00 25.05 430 ASN A CA 1
ATOM 2746 C C . ASN A 1 407 ? 46.354 21.313 18.499 1.00 26.07 430 ASN A C 1
ATOM 2747 O O . ASN A 1 407 ? 47.146 21.717 19.305 1.00 23.54 430 ASN A O 1
ATOM 2752 N N . HIS A 1 408 ? 45.040 21.367 18.699 1.00 26.49 431 HIS A N 1
ATOM 2753 C CA . HIS A 1 408 ? 44.457 22.073 19.819 1.00 25.87 431 HIS A CA 1
ATOM 2754 C C . HIS A 1 408 ? 43.747 21.081 20.782 1.00 24.39 431 HIS A C 1
ATOM 2755 O O . HIS A 1 408 ? 43.210 20.081 20.355 1.00 23.10 431 HIS A O 1
ATOM 2762 N N . GLN A 1 409 ? 43.740 21.425 22.057 1.00 23.31 432 GLN A N 1
ATOM 2763 C CA . GLN A 1 409 ? 43.063 20.683 23.109 1.00 26.61 432 GLN A CA 1
ATOM 2764 C C . GLN A 1 409 ? 41.536 20.989 23.041 1.00 27.77 432 GLN A C 1
ATOM 2765 O O . GLN A 1 409 ? 40.997 21.794 23.805 1.00 27.99 432 GLN A O 1
ATOM 2771 N N . ALA A 1 410 ? 40.870 20.327 22.090 1.00 27.00 433 ALA A N 1
ATOM 2772 C CA . ALA A 1 410 ? 39.476 20.590 21.738 1.00 27.56 433 ALA A CA 1
ATOM 2773 C C . ALA A 1 410 ? 38.483 20.222 22.841 1.00 25.35 433 ALA A C 1
ATOM 2774 O O . ALA A 1 410 ? 38.346 19.039 23.202 1.00 23.77 433 ALA A O 1
ATOM 2776 N N . ARG A 1 411 ? 37.743 21.230 23.298 1.00 24.73 434 ARG A N 1
ATOM 2777 C CA . ARG A 1 411 ? 36.676 21.078 24.305 1.00 25.76 434 ARG A CA 1
ATOM 2778 C C . ARG A 1 411 ? 35.357 20.628 23.705 1.00 25.95 434 ARG A C 1
ATOM 2779 O O . ARG A 1 411 ? 35.099 20.875 22.537 1.00 23.74 434 ARG A O 1
ATOM 2787 N N . PRO A 1 412 ? 34.528 19.945 24.511 1.00 25.92 435 PRO A N 1
ATOM 2788 C CA . PRO A 1 412 ? 33.215 19.558 23.966 1.00 26.53 435 PRO A CA 1
ATOM 2789 C C . PRO A 1 412 ? 32.318 20.756 23.591 1.00 26.69 435 PRO A C 1
ATOM 2790 O O . PRO A 1 412 ? 32.306 21.779 24.262 1.00 28.49 435 PRO A O 1
ATOM 2794 N N . ASN A 1 413 ? 31.635 20.591 22.459 1.00 28.64 436 ASN A N 1
ATOM 2795 C CA . ASN A 1 413 ? 30.846 21.612 21.764 1.00 28.55 436 ASN A CA 1
ATOM 2796 C C . ASN A 1 413 ? 31.564 22.873 21.270 1.00 27.72 436 ASN A C 1
ATOM 2797 O O . ASN A 1 413 ? 30.905 23.855 20.909 1.00 24.23 436 ASN A O 1
ATOM 2802 N N . SER A 1 414 ? 32.902 22.815 21.192 1.00 25.08 437 SER A N 1
ATOM 2803 C CA . SER A 1 414 ? 33.726 23.977 20.844 1.00 21.49 437 SER A CA 1
ATOM 2804 C C . SER A 1 414 ? 33.893 24.051 19.353 1.00 20.46 437 SER A C 1
ATOM 2805 O O . SER A 1 414 ? 33.638 23.084 18.653 1.00 19.34 437 SER A O 1
ATOM 2808 N N . PHE A 1 415 ? 34.306 25.215 18.866 1.00 20.16 438 PHE A N 1
ATOM 2809 C CA . PHE A 1 415 ? 34.613 25.387 17.470 1.00 19.77 438 PHE A CA 1
ATOM 2810 C C . PHE A 1 415 ? 35.724 24.396 17.052 1.00 20.08 438 PHE A C 1
ATOM 2811 O O . PHE A 1 415 ? 35.672 23.845 15.974 1.00 19.76 438 PHE A O 1
ATOM 2819 N N . ALA A 1 416 ? 36.715 24.145 17.908 1.00 21.64 439 ALA A N 1
ATOM 2820 C CA . ALA A 1 416 ? 37.841 23.253 17.531 1.00 21.99 439 ALA A CA 1
ATOM 2821 C C . ALA A 1 416 ? 37.360 21.811 17.308 1.00 21.67 439 ALA A C 1
ATOM 2822 O O . ALA A 1 416 ? 37.794 21.139 16.369 1.00 20.06 439 ALA A O 1
ATOM 2824 N N . GLU A 1 417 ? 36.452 21.368 18.171 1.00 21.31 440 GLU A N 1
ATOM 2825 C CA . GLU A 1 417 ? 35.797 20.054 18.047 1.00 22.91 440 GLU A CA 1
ATOM 2826 C C . GLU A 1 417 ? 34.971 19.919 16.793 1.00 21.27 440 GLU A C 1
ATOM 2827 O O . GLU A 1 417 ? 35.077 18.901 16.128 1.00 20.12 440 GLU A O 1
ATOM 2833 N N . PHE A 1 418 ? 34.132 20.932 16.510 1.00 22.09 441 PHE A N 1
ATOM 2834 C CA . PHE A 1 418 ? 33.388 21.006 15.250 1.00 22.50 441 PHE A CA 1
ATOM 2835 C C . PHE A 1 418 ? 34.339 20.828 14.035 1.00 22.88 441 PHE A C 1
ATOM 2836 O O . PHE A 1 418 ? 34.115 19.987 13.182 1.00 20.29 441 PHE A O 1
ATOM 2844 N N . LEU A 1 419 ? 35.407 21.613 13.995 1.00 21.98 442 LEU A N 1
ATOM 2845 C CA . LEU A 1 419 ? 36.335 21.554 12.875 1.00 22.66 442 LEU A CA 1
ATOM 2846 C C . LEU A 1 419 ? 36.950 20.151 12.712 1.00 24.68 442 LEU A C 1
ATOM 2847 O O . LEU A 1 419 ? 37.025 19.627 11.579 1.00 21.76 442 LEU A O 1
ATOM 2852 N N . ASN A 1 420 ? 37.353 19.551 13.836 1.00 25.57 443 ASN A N 1
ATOM 2853 C CA . ASN A 1 420 ? 37.924 18.192 13.820 1.00 28.24 443 ASN A CA 1
ATOM 2854 C C . ASN A 1 420 ? 36.889 17.176 13.382 1.00 30.35 443 ASN A C 1
ATOM 2855 O O . ASN A 1 420 ? 37.185 16.330 12.566 1.00 27.69 443 ASN A O 1
ATOM 2860 N N . LYS A 1 421 ? 35.677 17.248 13.929 1.00 31.89 444 LYS A N 1
ATOM 2861 C CA . LYS A 1 421 ? 34.635 16.352 13.454 1.00 34.05 444 LYS A CA 1
ATOM 2862 C C . LYS A 1 421 ? 34.271 16.582 11.983 1.00 32.27 444 LYS A C 1
ATOM 2863 O O . LYS A 1 421 ? 33.936 15.663 11.287 1.00 29.87 444 LYS A O 1
ATOM 2869 N N . THR A 1 422 ? 34.287 17.808 11.519 1.00 32.28 445 THR A N 1
ATOM 2870 C CA . THR A 1 422 ? 33.736 18.088 10.192 1.00 35.24 445 THR A CA 1
ATOM 2871 C C . THR A 1 422 ? 34.790 17.817 9.111 1.00 37.42 445 THR A C 1
ATOM 2872 O O . THR A 1 422 ? 34.527 17.080 8.180 1.00 34.21 445 THR A O 1
ATOM 2876 N N . TYR A 1 423 ? 35.986 18.368 9.267 1.00 40.39 446 TYR A N 1
ATOM 2877 C CA . TYR A 1 423 ? 36.977 18.383 8.189 1.00 43.63 446 TYR A CA 1
ATOM 2878 C C . TYR A 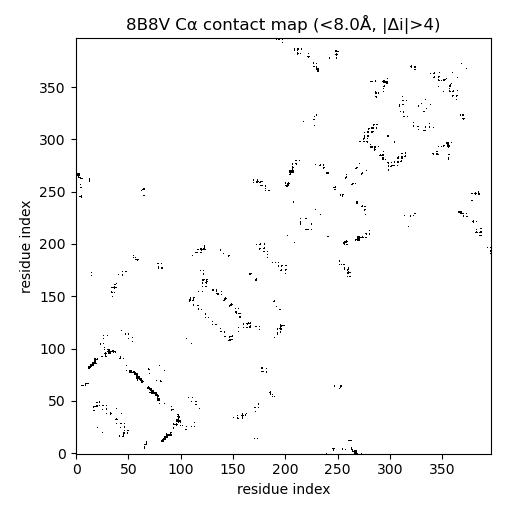1 423 ? 38.087 17.363 8.328 1.00 46.70 446 TYR A C 1
ATOM 2879 O O . TYR A 1 423 ? 38.753 17.100 7.339 1.00 50.27 446 TYR A O 1
ATOM 2888 N N . SER A 1 424 ? 38.290 16.784 9.510 1.00 53.89 447 SER A N 1
ATOM 2889 C CA . SER A 1 424 ? 39.426 15.871 9.683 1.00 60.14 447 SER A CA 1
ATOM 2890 C C . SER A 1 424 ? 39.067 14.436 9.227 1.00 65.99 447 SER A C 1
ATOM 2891 O O . SER A 1 424 ? 38.202 13.763 9.798 1.00 69.87 447 SER A O 1
ATOM 2894 N N . ILE B 2 4 ? 21.274 32.825 -1.438 1.00 62.76 4 ILE B N 1
ATOM 2895 C CA . ILE B 2 4 ? 22.035 32.497 -0.174 1.00 62.60 4 ILE B CA 1
ATOM 2896 C C . ILE B 2 4 ? 23.154 33.491 0.176 1.00 58.62 4 ILE B C 1
ATOM 2897 O O . ILE B 2 4 ? 23.201 33.975 1.298 1.00 56.08 4 ILE B O 1
ATOM 2902 N N . PHE B 2 5 ? 24.051 33.732 -0.781 1.00 52.86 5 PHE B N 1
ATOM 2903 C CA . PHE B 2 5 ? 25.132 34.693 -0.704 1.00 50.10 5 PHE B CA 1
ATOM 2904 C C . PHE B 2 5 ? 24.727 35.874 -1.581 1.00 51.79 5 PHE B C 1
ATOM 2905 O O . PHE B 2 5 ? 24.562 35.721 -2.787 1.00 56.05 5 PHE B O 1
ATOM 2913 N N . VAL B 2 6 ? 24.597 37.051 -0.972 1.00 50.08 6 VAL B N 1
ATOM 2914 C CA . VAL B 2 6 ? 24.187 38.272 -1.666 1.00 49.18 6 VAL B CA 1
ATOM 2915 C C . VAL B 2 6 ? 25.403 39.115 -1.988 1.00 45.66 6 VAL B C 1
ATOM 2916 O O . VAL B 2 6 ? 26.310 39.183 -1.188 1.00 48.16 6 VAL B O 1
ATOM 2920 N N . ASN B 2 7 ? 25.391 39.783 -3.142 1.00 43.41 7 ASN B N 1
ATOM 2921 C CA . ASN B 2 7 ? 26.527 40.564 -3.645 1.00 44.79 7 ASN B CA 1
ATOM 2922 C C . ASN B 2 7 ? 26.811 41.834 -2.810 1.00 45.25 7 ASN B C 1
ATOM 2923 O O . ASN B 2 7 ? 25.915 42.635 -2.627 1.00 45.24 7 ASN B O 1
ATOM 2928 N N . PRO B 2 8 ? 28.055 42.013 -2.294 1.00 46.46 8 PRO B N 1
ATOM 2929 C CA . PRO B 2 8 ? 28.392 43.202 -1.492 1.00 49.80 8 PRO B CA 1
ATOM 2930 C C . PRO B 2 8 ? 28.425 44.586 -2.185 1.00 58.52 8 PRO B C 1
ATOM 2931 O O . PRO B 2 8 ? 28.490 45.608 -1.488 1.00 60.76 8 PRO B O 1
ATOM 2935 N N . SER B 2 9 ? 28.431 44.636 -3.516 1.00 63.54 9 SER B N 1
ATOM 2936 C CA . SER B 2 9 ? 28.194 45.910 -4.229 1.00 60.61 9 SER B CA 1
ATOM 2937 C C . SER B 2 9 ? 26.704 46.265 -4.123 1.00 52.74 9 SER B C 1
ATOM 2938 O O . SER B 2 9 ? 26.381 47.430 -3.940 1.00 49.92 9 SER B O 1
ATOM 2941 N N . ALA B 2 10 ? 25.816 45.264 -4.164 1.00 54.41 10 ALA B N 1
ATOM 2942 C CA . ALA B 2 10 ? 24.396 45.475 -3.783 1.00 55.17 10 ALA B CA 1
ATOM 2943 C C . ALA B 2 10 ? 24.188 45.923 -2.329 1.00 57.77 10 ALA B C 1
ATOM 2944 O O . ALA B 2 10 ? 23.166 46.529 -2.019 1.00 60.79 10 ALA B O 1
ATOM 2946 N N . ILE B 2 11 ? 25.106 45.593 -1.428 1.00 58.54 11 ILE B N 1
ATOM 2947 C CA . ILE B 2 11 ? 24.925 45.935 -0.005 1.00 59.58 11 ILE B CA 1
ATOM 2948 C C . ILE B 2 11 ? 25.248 47.391 0.271 1.00 61.19 11 ILE B C 1
ATOM 2949 O O . ILE B 2 11 ? 24.646 47.967 1.160 1.00 57.68 11 ILE B O 1
ATOM 2954 N N . ARG B 2 12 ? 26.084 48.009 -0.558 1.00 68.66 12 ARG B N 1
ATOM 2955 C CA . ARG B 2 12 ? 26.350 49.459 -0.479 1.00 75.20 12 ARG B CA 1
ATOM 2956 C C . ARG B 2 12 ? 25.118 50.372 -0.238 1.00 83.63 12 ARG B C 1
ATOM 2957 O O . ARG B 2 12 ? 25.313 51.461 0.292 1.00 92.51 12 ARG B O 1
ATOM 2965 N N . ALA B 2 13 ? 23.886 49.975 -0.600 1.00 83.61 13 ALA B N 1
ATOM 2966 C CA . ALA B 2 13 ? 22.689 50.808 -0.279 1.00 80.60 13 ALA B CA 1
ATOM 2967 C C . ALA B 2 13 ? 21.889 50.403 1.031 1.00 79.07 13 ALA B C 1
ATOM 2968 O O . ALA B 2 13 ? 20.851 49.750 0.968 1.00 73.96 13 ALA B O 1
ATOM 2970 N N . GLY B 2 14 ? 22.385 50.831 2.200 1.00 75.79 14 GLY B N 1
ATOM 2971 C CA . GLY B 2 14 ? 21.783 50.539 3.527 1.00 75.45 14 GLY B CA 1
ATOM 2972 C C . GLY B 2 14 ? 22.129 51.653 4.509 1.00 77.68 14 GLY B C 1
ATOM 2973 O O . GLY B 2 14 ? 23.132 52.344 4.318 1.00 77.94 14 GLY B O 1
ATOM 2974 N N . LEU B 2 15 ? 21.313 51.844 5.552 1.00 77.33 15 LEU B N 1
ATOM 2975 C CA . LEU B 2 15 ? 21.492 52.991 6.476 1.00 77.04 15 LEU B CA 1
ATOM 2976 C C . LEU B 2 15 ? 22.859 52.976 7.158 1.00 81.59 15 LEU B C 1
ATOM 2977 O O . LEU B 2 15 ? 23.673 53.874 6.939 1.00 79.94 15 LEU B O 1
ATOM 2982 N N . MET B 2 20 ? 23.989 54.415 14.381 1.00 57.92 20 MET B N 1
ATOM 2983 C CA . MET B 2 20 ? 25.071 54.883 15.217 1.00 56.20 20 MET B CA 1
ATOM 2984 C C . MET B 2 20 ? 26.071 53.741 15.588 1.00 55.35 20 MET B C 1
ATOM 2985 O O . MET B 2 20 ? 26.637 53.668 16.704 1.00 49.21 20 MET B O 1
ATOM 2990 N N . ALA B 2 21 ? 26.296 52.856 14.625 1.00 48.88 21 ALA B N 1
ATOM 2991 C CA . ALA B 2 21 ? 27.096 51.639 14.811 1.00 50.39 21 ALA B CA 1
ATOM 2992 C C . ALA B 2 21 ? 28.566 51.949 15.094 1.00 47.82 21 ALA B C 1
ATOM 2993 O O . ALA B 2 21 ? 29.205 51.344 15.938 1.00 49.84 21 ALA B O 1
ATOM 2995 N N . GLU B 2 22 ? 29.064 52.950 14.414 1.00 41.37 22 GLU B N 1
ATOM 2996 C CA . GLU B 2 22 ? 30.448 53.335 14.521 1.00 41.11 22 GLU B CA 1
ATOM 2997 C C . GLU B 2 22 ? 30.869 53.631 15.969 1.00 39.92 22 GLU B C 1
ATOM 2998 O O . GLU B 2 22 ? 31.992 53.291 16.396 1.00 33.92 22 GLU B O 1
ATOM 3004 N N . GLU B 2 23 ? 29.978 54.290 16.706 1.00 36.80 23 GLU B N 1
ATOM 3005 C CA . GLU B 2 23 ? 30.308 54.762 18.066 1.00 40.40 23 GLU B CA 1
ATOM 3006 C C . GLU B 2 23 ? 29.917 53.755 19.149 1.00 35.50 23 GLU B C 1
ATOM 3007 O O . GLU B 2 23 ? 30.465 53.797 20.238 1.00 36.66 23 GLU B O 1
ATOM 3013 N N . THR B 2 24 ? 28.984 52.867 18.836 1.00 28.92 24 THR B N 1
ATOM 3014 C CA . THR B 2 24 ? 28.747 51.664 19.615 1.00 27.47 24 THR B CA 1
ATOM 3015 C C . THR B 2 24 ? 29.997 50.817 19.599 1.00 28.68 24 THR B C 1
ATOM 3016 O O . THR B 2 24 ? 30.477 50.434 20.626 1.00 29.98 24 THR B O 1
ATOM 3020 N N . VAL B 2 25 ? 30.543 50.560 18.419 1.00 29.21 25 VAL B N 1
ATOM 3021 C CA . VAL B 2 25 ? 31.767 49.791 18.290 1.00 29.06 25 VAL B CA 1
ATOM 3022 C C . VAL B 2 25 ? 32.863 50.460 19.136 1.00 31.09 25 VAL B C 1
ATOM 3023 O O . VAL B 2 25 ? 33.521 49.827 19.979 1.00 30.20 25 VAL B O 1
ATOM 3027 N N . ASP B 2 26 ? 33.052 51.745 18.922 1.00 32.15 26 ASP B N 1
ATOM 3028 C CA . ASP B 2 26 ? 34.099 52.435 19.632 1.00 34.00 26 ASP B CA 1
ATOM 3029 C C . ASP B 2 26 ? 33.872 52.499 21.188 1.00 29.87 26 ASP B C 1
ATOM 3030 O O . ASP B 2 26 ? 34.796 52.292 21.950 1.00 29.39 26 ASP B O 1
ATOM 3035 N N . LEU B 2 27 ? 32.639 52.671 21.645 1.00 27.25 27 LEU B N 1
ATOM 3036 C CA . LEU B 2 27 ? 32.347 52.677 23.100 1.00 25.87 27 LEU B CA 1
ATOM 3037 C C . LEU B 2 27 ? 32.538 51.327 23.779 1.00 24.03 27 LEU B C 1
ATOM 3038 O O . LEU B 2 27 ? 33.223 51.182 24.779 1.00 25.66 27 LEU B O 1
ATOM 3043 N N . ILE B 2 28 ? 31.921 50.317 23.205 1.00 23.50 28 ILE B N 1
ATOM 3044 C CA . ILE B 2 28 ? 32.041 48.977 23.721 1.00 22.99 28 ILE B CA 1
ATOM 3045 C C . ILE B 2 28 ? 33.492 48.494 23.821 1.00 22.68 28 ILE B C 1
ATOM 3046 O O . ILE B 2 28 ? 33.898 47.984 24.868 1.00 20.61 28 ILE B O 1
ATOM 3051 N N . ASN B 2 29 ? 34.271 48.660 22.752 1.00 25.14 29 ASN B N 1
ATOM 3052 C CA . ASN B 2 29 ? 35.701 48.238 22.755 1.00 27.19 29 ASN B CA 1
ATOM 3053 C C . ASN B 2 29 ? 36.583 48.990 23.776 1.00 27.75 29 ASN B C 1
ATOM 3054 O O . ASN B 2 29 ? 37.467 48.403 24.442 1.00 25.66 29 ASN B O 1
ATOM 3059 N N . ARG B 2 30 ? 36.326 50.274 23.913 1.00 30.38 30 ARG B N 1
ATOM 3060 C CA . ARG B 2 30 ? 37.012 51.051 24.918 1.00 34.53 30 ARG B CA 1
ATOM 3061 C C . ARG B 2 30 ? 36.602 50.666 26.350 1.00 30.72 30 ARG B C 1
ATOM 3062 O O . ARG B 2 30 ? 37.463 50.553 27.194 1.00 26.21 30 ARG B O 1
ATOM 3070 N N . ASN B 2 31 ? 35.316 50.408 26.594 1.00 28.25 31 ASN B N 1
ATOM 3071 C CA . ASN B 2 31 ? 34.889 50.007 27.938 1.00 27.30 31 ASN B CA 1
ATOM 3072 C C . ASN B 2 31 ? 35.486 48.667 28.284 1.00 28.50 31 ASN B C 1
ATOM 3073 O O . ASN B 2 31 ? 35.952 48.462 29.401 1.00 27.69 31 ASN B O 1
ATOM 3078 N N . ILE B 2 32 ? 35.524 47.761 27.315 1.00 28.56 32 ILE B N 1
ATOM 3079 C CA . ILE B 2 32 ? 36.127 46.449 27.577 1.00 29.34 32 ILE B CA 1
ATOM 3080 C C . ILE B 2 32 ? 37.636 46.552 27.873 1.00 30.93 32 ILE B C 1
ATOM 3081 O O . ILE B 2 32 ? 38.131 45.845 28.754 1.00 30.79 32 ILE B O 1
ATOM 3086 N N . GLU B 2 33 ? 38.321 47.446 27.161 1.00 33.56 33 GLU B N 1
ATOM 3087 C CA . GLU B 2 33 ? 39.745 47.712 27.367 1.00 39.67 33 GLU B CA 1
ATOM 3088 C C . GLU B 2 33 ? 39.994 48.244 28.785 1.00 35.41 33 GLU B C 1
ATOM 3089 O O . GLU B 2 33 ? 40.897 47.793 29.429 1.00 36.02 33 GLU B O 1
ATOM 3095 N N . ASP B 2 34 ? 39.158 49.135 29.287 1.00 35.48 34 ASP B N 1
ATOM 3096 C CA . ASP B 2 34 ? 39.230 49.576 30.690 1.00 36.81 34 ASP B CA 1
ATOM 3097 C C . ASP B 2 34 ? 38.859 48.591 31.738 1.00 34.23 34 ASP B C 1
ATOM 3098 O O . ASP B 2 34 ? 39.347 48.635 32.860 1.00 35.50 34 ASP B O 1
ATOM 3103 N N . ASN B 2 35 ? 37.877 47.783 31.428 1.00 33.38 35 ASN B N 1
ATOM 3104 C CA . ASN B 2 35 ? 37.480 46.729 32.339 1.00 31.40 35 ASN B CA 1
ATOM 3105 C C . ASN B 2 35 ? 38.601 45.767 32.629 1.00 32.75 35 ASN B C 1
ATOM 3106 O O . ASN B 2 35 ? 38.616 45.206 33.716 1.00 30.83 35 ASN B O 1
ATOM 3111 N N . GLN B 2 36 ? 39.525 45.598 31.679 1.00 36.75 36 GLN B N 1
ATOM 3112 C CA . GLN B 2 36 ? 40.740 44.775 31.848 1.00 41.66 36 GLN B CA 1
ATOM 3113 C C . GLN B 2 36 ? 41.539 45.071 33.079 1.00 41.50 36 GLN B C 1
ATOM 3114 O O . GLN B 2 36 ? 42.072 44.154 33.683 1.00 45.58 36 GLN B O 1
ATOM 3120 N N . ALA B 2 37 ? 41.656 46.334 33.442 1.00 41.65 37 ALA B N 1
ATOM 3121 C CA . ALA B 2 37 ? 42.348 46.685 34.681 1.00 42.31 37 ALA B CA 1
ATOM 3122 C C . ALA B 2 37 ? 41.754 45.914 35.877 1.00 45.43 37 ALA B C 1
ATOM 3123 O O . ALA B 2 37 ? 42.481 45.423 36.725 1.00 59.13 37 ALA B O 1
ATOM 3125 N N . HIS B 2 38 ? 40.448 45.755 35.936 1.00 39.92 38 HIS B N 1
ATOM 3126 C CA . HIS B 2 38 ? 39.848 45.055 37.076 1.00 37.71 38 HIS B CA 1
ATOM 3127 C C . HIS B 2 38 ? 39.924 43.527 37.112 1.00 36.79 38 HIS B C 1
ATOM 3128 O O . HIS B 2 38 ? 39.790 42.927 38.156 1.00 34.89 38 HIS B O 1
ATOM 3135 N N . LEU B 2 39 ? 40.205 42.905 35.986 1.00 42.41 39 LEU B N 1
ATOM 3136 C CA . LEU B 2 39 ? 40.194 41.460 35.875 1.00 44.14 39 LEU B CA 1
ATOM 3137 C C . LEU B 2 39 ? 41.519 40.862 36.311 1.00 45.63 39 LEU B C 1
ATOM 3138 O O . LEU B 2 39 ? 42.491 40.926 35.576 1.00 55.90 39 LEU B O 1
#

Foldseek 3Di:
DPAFLQDQPQAFLEDEAADQDPLQLLLQLQLLCLQVLHHDLRSLLSNLLNLQVLFKDFQCAWDDASNHTQDHGGDIDTLCSRGYYHYDHHDDDSDRHHDGPDPDGDDSLASLLSSLLVLLLLVQLVPPVCSLVLQQVSQVVQCDPVHNDDDDPPSSVSSS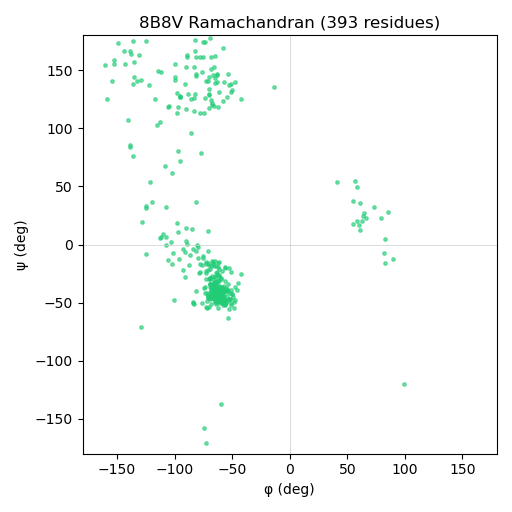VSCNNVNPVLSSLQSLLSLLLRLVRGVGRSSCSCSRRVVLFCPQQAQVVLLVVLCVVLVHDPVQVVLLVPDPLQVVLVCLSPPPPNCPPPPSHCSRNSVSSCSDPDDCRHCLNNQLSNLLSLLLCLLVQHPVSQADAHNPPRPSVLSNLSSLLVNVVCNSVVSVVVCVVVVNGHDPVSLVSSCVRLVPDPHDPRGNSVVSVVPRD/DDDDVVVVVPDDCVVVVVVVVVVVVVVCVVVD

Radius of gyration: 23.85 Å; Cα contacts (8 Å, |Δi|>4): 662; chains: 2; bounding box: 39×52×79 Å

CATH classification: 1.10.3570.10

B-factor: mean 33.65, std 14.19, range [14.05, 121.68]